Protein AF-A0A2E0HU23-F1 (afdb_monomer_lite)

Sequence (601 aa):
MKVDYKNRSQNIFIIFFLISYLIIQFFGLNYLNDQSKNEFCESVISVESLTTKNSNEIYFDFFNDKITYRTLDIFPEIENIKCLSFESNSNSERVILTSNNFYNLILILTFLGSIFLFSLLKYRNIFIFTTFIYLCYLNITKLFFKEFFLNYYFLLAVFTVFLYYLIINKDSDNDLMDYIRIFYFSFYSIILFFDYELFQKLIIYLIAFYLIFLSSKKLNSKELILLKLLPMIYYGLRILSGIFLNLNVTWQRLSANTYQSNERYADGFYGLNVLNCNATGCDERNNYGPIWEYLSLEMNVEIVSIILATIVIILMLLIYIKLFNILQVDKFILQFLFISPPIVFGLERGQFDFHFVLISLYALLIFKKNKLIAYLLICFAIQVKLYPIFLFAGIVFYFYKMKETKNLIESLVLLLINSSVLLFYYFRVNFSERIQDQSGISQTYGIQSHAQNYNDFLNVDLLIGYLGQLIIILLLIGYFLKVRQNESLKEHNFVYLSFSSMFILSSLIGNIDFRLIIFCIPLVFLLENGINFVSISGLYLIASSPSMYFNGFQNVNQNILFTIIETIPVFISHLSFLIMFSYFIYEFIFYFFKNDMLANK

Foldseek 3Di:
DPDPVVLVVLQVVLVVVLVVVLVVLVVLLVQLVVPQDDPVLVVVVVVCVVDDPDDDFPPPVPDDPQETEDADDCPPPVVCLSQAQHWDCDPRGIYGYFHPVVLLVVLLCLLLVLLLSLLSRLDRDLVVSLVSLVSSQQSSCCRRHVDDDPALSVVLSVVSSVLSVLLDDNDDDDDPLSSVVSSLLSNLLSLLQSAVLVNLLCVLVSVVCCVPRPVVDDDDPSSLVCLLCSLVVLVVLCLVLLVDLSNLVSLRRNANVLDNDSDFLVLQLLQVVQQQCLAVVDDRAAPWFPCSNNHHDNDDSSVVLSVLLNVLSVVLSVVLNVCSVPFPFDSNLSSCLSSFNLNSNVSSNSNCLSVLLVLQLVLQVCCVVDVVSSLVSLLVSCRTHPLSLLLLVLQLLVCVLVVVVVSNVVSVVSSVVSVVSRVVVCVVVVCPVRPPQCAPQQFKAALQNQLSLCCVQVVDDSVVSNVVLVVLLVVLLVVCVPPPPPQFQPDDDSSLSSLLSSVLVVRNGIDGSNSCVSVSRNLSSVSSSHDDPLNSLSSLLRSLGRQRSVQQRVCCPPDPVSVVSRVVSVVSNRVSSSNNSSVSVSSSVCSVCVVVVVVVD

Structure (mmCIF, N/CA/C/O backbone):
data_AF-A0A2E0HU23-F1
#
_entry.id   AF-A0A2E0HU23-F1
#
loop_
_atom_site.group_PDB
_atom_site.id
_atom_site.type_symbol
_atom_site.label_atom_id
_atom_site.label_alt_id
_atom_site.label_comp_id
_atom_site.label_asym_id
_atom_site.label_entity_id
_atom_site.label_seq_id
_atom_site.pdbx_PDB_ins_code
_atom_site.Cartn_x
_atom_site.Cartn_y
_atom_site.Cartn_z
_atom_site.occupancy
_atom_site.B_iso_or_equiv
_atom_site.auth_seq_id
_atom_site.auth_comp_id
_atom_site.auth_asym_id
_atom_site.auth_atom_id
_atom_site.pdbx_PDB_model_num
ATOM 1 N N . MET A 1 1 ? -10.317 53.158 -17.087 1.00 38.50 1 MET A N 1
ATOM 2 C CA . MET A 1 1 ? -9.752 51.813 -17.336 1.00 38.50 1 MET A CA 1
ATOM 3 C C . MET A 1 1 ? -8.249 51.846 -17.074 1.00 38.50 1 MET A C 1
ATOM 5 O O . MET A 1 1 ? -7.507 52.303 -17.931 1.00 38.50 1 MET A O 1
ATOM 9 N N . LYS A 1 2 ? -7.784 51.437 -15.885 1.00 31.08 2 LYS A N 1
ATOM 10 C CA . LYS A 1 2 ? -6.350 51.185 -15.661 1.00 31.08 2 LYS A CA 1
ATOM 11 C C . LYS A 1 2 ? -6.043 49.810 -16.248 1.00 31.08 2 LYS A C 1
ATOM 13 O O . LYS A 1 2 ? -6.507 48.806 -15.722 1.00 31.08 2 LYS A O 1
ATOM 18 N N . VAL A 1 3 ? -5.340 49.782 -17.377 1.00 37.41 3 VAL A N 1
ATOM 19 C CA . VAL A 1 3 ? -4.796 48.544 -17.941 1.00 37.41 3 VAL A CA 1
ATOM 20 C C . VAL A 1 3 ? -3.701 48.067 -16.994 1.00 37.41 3 VAL A C 1
ATOM 22 O O . VAL A 1 3 ? -2.784 48.815 -16.665 1.00 37.41 3 VAL A O 1
ATOM 25 N N . ASP A 1 4 ? -3.833 46.843 -16.510 1.00 44.91 4 ASP A N 1
ATOM 26 C CA . ASP A 1 4 ? -2.977 46.280 -15.474 1.00 44.91 4 ASP A CA 1
ATOM 27 C C . ASP A 1 4 ? -1.637 45.802 -16.077 1.00 44.91 4 ASP A C 1
ATOM 29 O O . ASP A 1 4 ? -1.454 44.637 -16.436 1.00 44.91 4 ASP A O 1
ATOM 33 N N . TYR A 1 5 ? -0.709 46.744 -16.287 1.00 45.84 5 TYR A N 1
ATOM 34 C CA . TYR A 1 5 ? 0.582 46.529 -16.967 1.00 45.84 5 TYR A CA 1
ATOM 35 C C . TYR A 1 5 ? 1.477 45.478 -16.286 1.00 45.84 5 TYR A C 1
ATOM 37 O O . TYR A 1 5 ? 2.249 44.796 -16.966 1.00 45.84 5 TYR A O 1
ATOM 45 N N . LYS A 1 6 ? 1.342 45.295 -14.966 1.00 52.47 6 LYS A N 1
ATOM 46 C CA . LYS A 1 6 ? 2.124 44.331 -14.175 1.00 52.47 6 LYS A CA 1
ATOM 47 C C . LYS A 1 6 ? 1.871 42.887 -14.629 1.00 52.47 6 LYS A C 1
ATOM 49 O O . LYS A 1 6 ? 2.810 42.125 -14.844 1.00 52.47 6 LYS A O 1
ATOM 54 N N . ASN A 1 7 ? 0.609 42.570 -14.909 1.00 53.41 7 ASN A N 1
ATOM 55 C CA . ASN A 1 7 ? 0.173 41.249 -15.357 1.00 53.41 7 ASN A CA 1
ATOM 56 C C . ASN A 1 7 ? 0.594 40.937 -16.806 1.00 53.41 7 ASN A C 1
ATOM 58 O O . ASN A 1 7 ? 0.780 39.777 -17.174 1.00 53.41 7 ASN A O 1
ATOM 62 N N . ARG A 1 8 ? 0.780 41.957 -17.654 1.00 57.75 8 ARG A N 1
ATOM 63 C CA . ARG A 1 8 ? 1.234 41.768 -19.044 1.00 57.75 8 ARG A CA 1
ATOM 64 C C . ARG A 1 8 ? 2.737 41.484 -19.119 1.00 57.75 8 ARG A C 1
ATOM 66 O O . ARG A 1 8 ? 3.142 40.620 -19.888 1.00 57.75 8 ARG A O 1
ATOM 73 N N . SER A 1 9 ? 3.538 42.156 -18.290 1.00 57.28 9 SER A N 1
ATOM 74 C CA . SER A 1 9 ? 4.988 41.933 -18.197 1.00 57.28 9 SER A CA 1
ATOM 75 C C . SER A 1 9 ? 5.331 40.531 -17.672 1.00 57.28 9 SER A C 1
ATOM 77 O O . SER A 1 9 ? 6.183 39.864 -18.254 1.00 57.28 9 SER A O 1
ATOM 79 N N . GLN A 1 10 ? 4.607 40.035 -16.659 1.00 65.56 10 GLN A N 1
ATOM 80 C CA . GLN A 1 10 ? 4.796 38.677 -16.127 1.00 65.56 10 GLN A CA 1
ATOM 81 C C . GLN A 1 10 ? 4.529 37.583 -17.173 1.00 65.56 10 GLN A C 1
ATOM 83 O O . GLN A 1 10 ? 5.358 36.693 -17.349 1.00 65.56 10 GLN A O 1
ATOM 88 N N . ASN A 1 11 ? 3.424 37.674 -17.925 1.00 71.62 11 ASN A N 1
ATOM 89 C CA . ASN A 1 11 ? 3.126 36.711 -18.994 1.00 71.62 11 ASN A CA 1
ATOM 90 C C . ASN A 1 11 ? 4.205 36.709 -20.088 1.00 71.62 11 ASN A C 1
ATOM 92 O O . ASN A 1 11 ? 4.590 35.644 -20.560 1.00 71.62 11 ASN A O 1
ATOM 96 N N . ILE A 1 12 ? 4.712 37.887 -20.476 1.00 66.75 12 ILE A N 1
ATOM 97 C CA . ILE A 1 12 ? 5.790 38.001 -21.472 1.00 66.75 12 ILE A CA 1
ATOM 98 C C . ILE A 1 12 ? 7.064 37.318 -20.964 1.00 66.75 12 ILE A C 1
ATOM 100 O O . ILE A 1 12 ? 7.704 36.596 -21.721 1.00 66.75 12 ILE A O 1
ATOM 104 N N . PHE A 1 13 ? 7.407 37.495 -19.686 1.00 69.19 13 PHE A N 1
ATOM 105 C CA . PHE A 1 13 ? 8.602 36.895 -19.094 1.00 69.19 13 PHE A CA 1
ATOM 106 C C . PHE A 1 13 ? 8.511 35.364 -19.010 1.00 69.19 13 PHE A C 1
ATOM 108 O O . PHE A 1 13 ? 9.469 34.671 -19.337 1.00 69.19 13 PHE A O 1
ATOM 115 N N . ILE A 1 14 ? 7.344 34.825 -18.639 1.00 73.50 14 ILE A N 1
ATOM 116 C CA . ILE A 1 14 ? 7.108 33.372 -18.595 1.00 73.50 14 ILE A CA 1
ATOM 117 C C . ILE A 1 14 ? 7.157 32.774 -20.004 1.00 73.50 14 ILE A C 1
ATOM 119 O O . ILE A 1 14 ? 7.804 31.752 -20.213 1.00 73.50 14 ILE A O 1
ATOM 123 N N . ILE A 1 15 ? 6.518 33.417 -20.987 1.00 72.88 15 ILE A N 1
ATOM 124 C CA . ILE A 1 15 ? 6.570 32.977 -22.389 1.00 72.88 15 ILE A CA 1
ATOM 125 C C . ILE A 1 15 ? 8.012 33.011 -22.904 1.00 72.88 15 ILE A C 1
ATOM 127 O O . ILE A 1 15 ? 8.453 32.054 -23.534 1.00 72.88 15 ILE A O 1
ATOM 131 N N . PHE A 1 16 ? 8.764 34.069 -22.596 1.00 70.25 16 PHE A N 1
ATOM 132 C CA . PHE A 1 16 ? 10.180 34.156 -22.937 1.00 70.25 16 PHE A CA 1
ATOM 133 C C . PHE A 1 16 ? 10.988 33.016 -22.306 1.00 70.25 16 PHE A C 1
ATOM 135 O O . PHE A 1 16 ? 11.795 32.410 -22.999 1.00 70.25 16 PHE A O 1
ATOM 142 N N . PHE A 1 17 ? 10.730 32.675 -21.039 1.00 75.12 17 PHE A N 1
ATOM 143 C CA . PHE A 1 17 ? 11.391 31.563 -20.353 1.00 75.12 17 PHE A CA 1
ATOM 144 C C . PHE A 1 17 ? 11.052 30.195 -20.966 1.00 75.12 17 PHE A C 1
ATOM 146 O O . PHE A 1 17 ? 11.924 29.349 -21.129 1.00 75.12 17 PHE A O 1
ATOM 153 N N . LEU A 1 18 ? 9.795 29.971 -21.355 1.00 78.31 18 LEU A N 1
ATOM 154 C CA . LEU A 1 18 ? 9.381 28.739 -22.037 1.00 78.31 18 LEU A CA 1
ATOM 155 C C . LEU A 1 18 ? 10.032 28.615 -23.422 1.00 78.31 18 LEU A C 1
ATOM 157 O O . LEU A 1 18 ? 10.480 27.534 -23.805 1.00 78.31 18 LEU A O 1
ATOM 161 N N . ILE A 1 19 ? 10.116 29.723 -24.163 1.00 72.38 19 ILE A N 1
ATOM 162 C CA . ILE A 1 19 ? 10.782 29.771 -25.469 1.00 72.38 19 ILE A CA 1
ATOM 163 C C . ILE A 1 19 ? 12.289 29.559 -25.306 1.00 72.38 19 ILE A C 1
ATOM 165 O O . ILE A 1 19 ? 12.859 28.748 -26.029 1.00 72.38 19 ILE A O 1
ATOM 169 N N . SER A 1 20 ? 12.940 30.234 -24.355 1.00 68.88 20 SER A N 1
ATOM 170 C CA . SER A 1 20 ? 14.373 30.062 -24.108 1.00 68.88 20 SER A CA 1
ATOM 171 C C . SER A 1 20 ? 14.699 28.639 -23.660 1.00 68.88 20 SER A C 1
ATOM 173 O O . SER A 1 20 ? 15.691 28.080 -24.115 1.00 68.88 20 SER A O 1
ATOM 175 N N . TYR A 1 21 ? 13.834 28.012 -22.860 1.00 77.75 21 TYR A N 1
ATOM 176 C CA . TYR A 1 21 ? 13.961 26.609 -22.482 1.00 77.75 21 TYR A CA 1
ATOM 177 C C . TYR A 1 21 ? 13.915 25.671 -23.698 1.00 77.75 21 TYR A C 1
ATOM 179 O O . TYR A 1 21 ? 14.802 24.834 -23.858 1.00 77.75 21 TYR A O 1
ATOM 187 N N . LEU A 1 22 ? 12.941 25.847 -24.600 1.00 74.44 22 LEU A N 1
ATOM 188 C CA . LEU A 1 22 ? 12.871 25.074 -25.848 1.00 74.44 22 LEU A CA 1
ATOM 189 C C . LEU A 1 22 ? 14.087 25.315 -26.749 1.00 74.44 22 LEU A C 1
ATOM 191 O O . LEU A 1 22 ? 14.605 24.376 -27.349 1.00 74.44 22 LEU A O 1
ATOM 195 N N . ILE A 1 23 ? 14.561 26.560 -26.824 1.00 68.75 23 ILE A N 1
ATOM 196 C CA . ILE A 1 23 ? 15.764 26.930 -27.575 1.00 68.75 23 ILE A CA 1
ATOM 197 C C . ILE A 1 23 ? 16.989 26.213 -26.997 1.00 68.75 23 ILE A C 1
ATOM 199 O O . ILE A 1 23 ? 17.740 25.609 -27.754 1.00 68.75 23 ILE A O 1
ATOM 203 N N . ILE A 1 24 ? 17.174 26.213 -25.674 1.00 72.62 24 ILE A N 1
ATOM 204 C CA . ILE A 1 24 ? 18.282 25.509 -25.009 1.00 72.62 24 ILE A CA 1
ATOM 205 C C . ILE A 1 24 ? 18.214 24.005 -25.288 1.00 72.62 24 ILE A C 1
ATOM 207 O O . ILE A 1 24 ? 19.235 23.411 -25.627 1.00 72.62 24 ILE A O 1
ATOM 211 N N . GLN A 1 25 ? 17.028 23.392 -25.215 1.00 73.69 25 GLN A N 1
ATOM 212 C CA . GLN A 1 25 ? 16.858 21.978 -25.570 1.00 73.69 25 GLN A CA 1
ATOM 213 C C . GLN A 1 25 ? 17.245 21.704 -27.032 1.00 73.69 25 GLN A C 1
ATOM 215 O O . GLN A 1 25 ? 17.948 20.735 -27.314 1.00 73.69 25 GLN A O 1
ATOM 220 N N . PHE A 1 26 ? 16.828 22.569 -27.958 1.00 69.81 26 PHE A N 1
ATOM 221 C CA . PHE A 1 26 ? 17.115 22.429 -29.385 1.00 69.81 26 PHE A CA 1
ATOM 222 C C . PHE A 1 26 ? 18.597 22.650 -29.728 1.00 69.81 26 PHE A C 1
ATOM 224 O O . PHE A 1 26 ? 19.171 21.914 -30.527 1.00 69.81 26 PHE A O 1
ATOM 231 N N . PHE A 1 27 ? 19.252 23.631 -29.105 1.00 66.69 27 PHE A N 1
ATOM 232 C CA . PHE A 1 27 ? 20.691 23.842 -29.278 1.00 66.69 27 PHE A CA 1
ATOM 233 C C . PHE A 1 27 ? 21.520 22.745 -28.605 1.00 66.69 27 PHE A C 1
ATOM 235 O O . PHE A 1 27 ? 22.526 22.333 -29.175 1.00 66.69 27 PHE A O 1
ATOM 242 N N . GLY A 1 28 ? 21.083 22.222 -27.454 1.00 67.62 28 GLY A N 1
ATOM 243 C CA . GLY A 1 28 ? 21.694 21.048 -26.824 1.00 67.62 28 GLY A CA 1
ATOM 244 C C . GLY A 1 28 ? 21.636 19.811 -27.724 1.00 67.62 28 GLY A C 1
ATOM 245 O O . GLY A 1 28 ? 22.639 19.121 -27.877 1.00 67.62 28 GLY A O 1
ATOM 246 N N . LEU A 1 29 ? 20.501 19.588 -28.395 1.00 64.44 29 LEU A N 1
ATOM 247 C CA . LEU A 1 29 ? 20.337 18.542 -29.411 1.00 64.44 29 LEU A CA 1
ATOM 248 C C . LEU A 1 29 ? 21.342 18.677 -30.563 1.00 64.44 29 LEU A C 1
ATOM 250 O O . LEU A 1 29 ? 21.971 17.694 -30.944 1.00 64.44 29 LEU A O 1
ATOM 254 N N . ASN A 1 30 ? 21.500 19.882 -31.117 1.00 66.19 30 ASN A N 1
ATOM 255 C CA . ASN A 1 30 ? 22.437 20.110 -32.221 1.00 66.19 30 ASN A CA 1
ATOM 256 C C . ASN A 1 30 ? 23.896 19.962 -31.769 1.00 66.19 30 ASN A C 1
ATOM 258 O O . ASN A 1 30 ? 24.687 19.340 -32.467 1.00 66.19 30 ASN A O 1
ATOM 262 N N . TYR A 1 31 ? 24.230 20.458 -30.575 1.00 68.19 31 TYR A N 1
ATOM 263 C CA . TYR A 1 31 ? 25.571 20.335 -30.007 1.00 68.19 31 TYR A CA 1
ATOM 264 C C . TYR A 1 31 ? 25.988 18.873 -29.779 1.00 68.19 31 TYR A C 1
ATOM 266 O O . TYR A 1 31 ? 27.131 18.516 -30.056 1.00 68.19 31 TYR A O 1
ATOM 274 N N . LEU A 1 32 ? 25.073 18.022 -29.300 1.00 64.75 32 LEU A N 1
ATOM 275 C CA . LEU A 1 32 ? 25.353 16.596 -29.100 1.00 64.75 32 LEU A CA 1
ATOM 276 C C . LEU A 1 32 ? 25.370 15.807 -30.418 1.00 64.75 32 LEU A C 1
ATOM 278 O O . LEU A 1 32 ? 26.186 14.901 -30.571 1.00 64.75 32 LEU A O 1
ATOM 282 N N . ASN A 1 33 ? 24.535 16.170 -31.398 1.00 62.31 33 ASN A N 1
ATOM 283 C CA . ASN A 1 33 ? 24.543 15.523 -32.717 1.00 62.31 33 ASN A CA 1
ATOM 284 C C . ASN A 1 33 ? 25.848 15.744 -33.499 1.00 62.31 33 ASN A C 1
ATOM 286 O O . ASN A 1 33 ? 26.240 14.863 -34.263 1.00 62.31 33 ASN A O 1
ATOM 290 N N . ASP A 1 34 ? 26.531 16.873 -33.298 1.00 61.00 34 ASP A N 1
ATOM 291 C CA . ASP A 1 34 ? 27.794 17.174 -33.984 1.00 61.00 34 ASP A CA 1
ATOM 292 C C . ASP A 1 34 ? 29.002 16.383 -33.427 1.00 61.00 34 ASP A C 1
ATOM 294 O O . ASP A 1 34 ? 30.073 16.371 -34.038 1.00 61.00 34 ASP A O 1
ATOM 298 N N . GLN A 1 35 ? 28.850 15.643 -32.317 1.00 61.75 35 GLN A N 1
ATOM 299 C CA . GLN A 1 35 ? 29.926 14.859 -31.685 1.00 61.75 35 GLN A CA 1
ATOM 300 C C . GLN A 1 35 ? 30.123 13.464 -32.307 1.00 61.75 35 GLN A C 1
ATOM 302 O O . GLN A 1 35 ? 30.221 12.456 -31.613 1.00 61.75 35 GLN A O 1
ATOM 307 N N . SER A 1 36 ? 30.207 13.391 -33.637 1.00 53.91 36 SER A N 1
ATOM 308 C CA . SER A 1 36 ? 30.344 12.124 -34.382 1.00 53.91 36 SER A CA 1
ATOM 309 C C . SER A 1 36 ? 31.657 11.356 -34.142 1.00 53.91 36 SER A C 1
ATOM 311 O O . SER A 1 36 ? 31.755 10.199 -34.541 1.00 53.91 36 SER A O 1
ATOM 313 N N . LYS A 1 37 ? 32.656 11.967 -33.487 1.00 60.59 37 LYS A N 1
ATOM 314 C CA . LYS A 1 37 ? 33.905 11.320 -33.054 1.00 60.59 37 LYS A CA 1
ATOM 315 C C . LYS A 1 37 ? 34.333 11.874 -31.704 1.00 60.59 37 LYS A C 1
ATOM 317 O O . LYS A 1 37 ? 34.805 13.007 -31.623 1.00 60.59 37 LYS A O 1
ATOM 322 N N . ASN A 1 38 ? 34.165 11.081 -30.655 1.00 69.31 38 ASN A N 1
ATOM 323 C CA . ASN A 1 38 ? 34.652 11.419 -29.328 1.00 69.31 38 ASN A CA 1
ATOM 324 C C . ASN A 1 38 ? 35.392 10.204 -28.760 1.00 69.31 38 ASN A C 1
ATOM 326 O O . ASN A 1 38 ? 34.762 9.232 -28.349 1.00 69.31 38 ASN A O 1
ATOM 330 N N . GLU A 1 39 ? 36.727 10.270 -28.756 1.00 69.56 39 GLU A N 1
ATOM 331 C CA . GLU A 1 39 ? 37.612 9.195 -28.273 1.00 69.56 39 GLU A CA 1
ATOM 332 C C . GLU A 1 39 ? 37.292 8.793 -26.824 1.00 69.56 39 GLU A C 1
ATOM 334 O O . GLU A 1 39 ? 37.440 7.630 -26.456 1.00 69.56 39 GLU A O 1
ATOM 339 N N . PHE A 1 40 ? 36.782 9.729 -26.013 1.00 75.12 40 PHE A N 1
ATOM 340 C CA . PHE A 1 40 ? 36.314 9.448 -24.656 1.00 75.12 40 PHE A CA 1
ATOM 341 C C . PHE A 1 40 ? 35.047 8.578 -24.647 1.00 75.12 40 PHE A C 1
ATOM 343 O O . PHE A 1 40 ? 34.959 7.622 -23.890 1.00 75.12 40 PHE A O 1
ATOM 350 N N . CYS A 1 41 ? 34.074 8.840 -25.520 1.00 74.62 41 CYS A N 1
ATOM 351 C CA . CYS A 1 41 ? 32.847 8.037 -25.569 1.00 74.62 41 CYS A CA 1
ATOM 352 C C . CYS A 1 41 ? 33.081 6.656 -26.198 1.00 74.62 41 CYS A C 1
ATOM 354 O O . CYS A 1 41 ? 32.451 5.677 -25.802 1.00 74.62 41 CYS A O 1
ATOM 356 N N . GLU A 1 42 ? 34.012 6.555 -27.150 1.00 72.94 42 GLU A N 1
ATOM 357 C CA . GLU A 1 42 ? 34.447 5.266 -27.696 1.00 72.94 42 GLU A CA 1
ATOM 358 C C . GLU A 1 42 ? 35.203 4.427 -26.655 1.00 72.94 42 GLU A C 1
ATOM 360 O O . GLU A 1 42 ? 34.992 3.213 -26.581 1.00 72.94 42 GLU A O 1
ATOM 365 N N . SER A 1 43 ? 36.028 5.054 -25.806 1.00 71.06 43 SER A N 1
ATOM 366 C CA . SER A 1 43 ? 36.743 4.339 -24.745 1.00 71.06 43 SER A CA 1
ATOM 367 C C . SER A 1 43 ? 35.781 3.752 -23.705 1.00 71.06 43 SER A C 1
ATOM 369 O O . SER A 1 43 ? 35.933 2.580 -23.354 1.00 71.06 43 SER A O 1
ATOM 371 N N . VAL A 1 44 ? 34.725 4.484 -23.323 1.00 69.62 44 VAL A N 1
ATOM 372 C CA . VAL A 1 44 ? 33.650 3.996 -22.434 1.00 69.62 44 VAL A CA 1
ATOM 373 C C . VAL A 1 44 ? 32.986 2.726 -22.987 1.00 69.62 44 VAL A C 1
ATOM 375 O O . VAL A 1 44 ? 32.779 1.762 -22.254 1.00 69.62 44 VAL A O 1
ATOM 378 N N . ILE A 1 45 ? 32.742 2.652 -24.300 1.00 68.44 45 ILE A N 1
ATOM 379 C CA . ILE A 1 45 ? 32.158 1.458 -24.944 1.00 68.44 45 ILE A CA 1
ATOM 380 C C . ILE A 1 45 ? 33.117 0.255 -24.898 1.00 68.44 45 ILE A C 1
ATOM 382 O O . ILE A 1 45 ? 32.671 -0.888 -24.742 1.00 68.44 45 ILE A O 1
ATOM 386 N N . SER A 1 46 ? 34.424 0.500 -25.043 1.00 58.59 46 SER A N 1
ATOM 387 C CA . SER A 1 46 ? 35.453 -0.547 -25.095 1.00 58.59 46 SER A CA 1
ATOM 388 C C . SER A 1 46 ? 35.818 -1.136 -23.724 1.00 58.59 46 SER A C 1
ATOM 390 O O . SER A 1 46 ? 36.022 -2.347 -23.625 1.00 58.59 46 SER A O 1
ATOM 392 N N . VAL A 1 47 ? 35.844 -0.319 -22.665 1.00 53.28 47 VAL A N 1
ATOM 393 C CA . VAL A 1 47 ? 36.276 -0.721 -21.313 1.00 53.28 47 VAL A CA 1
ATOM 394 C C . VAL A 1 47 ? 35.248 -1.637 -20.635 1.00 53.28 47 VAL A C 1
ATOM 396 O O . VAL A 1 47 ? 35.629 -2.634 -20.027 1.00 53.28 47 VAL A O 1
ATOM 399 N N . GLU A 1 48 ? 33.947 -1.391 -20.815 1.00 50.12 48 GLU A N 1
ATOM 400 C CA . GLU A 1 48 ? 32.891 -2.231 -20.221 1.00 50.12 48 GLU A CA 1
ATOM 401 C C . GLU A 1 48 ? 32.671 -3.573 -20.938 1.00 50.12 48 GLU A C 1
ATOM 403 O O . GLU A 1 48 ? 32.057 -4.479 -20.380 1.00 50.12 48 GLU A O 1
ATOM 408 N N . SER A 1 49 ? 33.214 -3.771 -22.146 1.00 45.56 49 SER A N 1
ATOM 409 C CA . SER A 1 49 ? 33.083 -5.052 -22.867 1.00 45.56 49 SER A CA 1
ATOM 410 C C . SER A 1 49 ? 33.812 -6.230 -22.191 1.00 45.56 49 SER A C 1
ATOM 412 O O . SER A 1 49 ? 33.564 -7.388 -22.528 1.00 45.56 49 SER A O 1
ATOM 414 N N . LEU A 1 50 ? 34.687 -5.943 -21.218 1.00 39.09 50 LEU A N 1
ATOM 415 C CA . LEU A 1 50 ? 35.494 -6.922 -20.481 1.00 39.09 50 LEU A CA 1
ATOM 416 C C . LEU A 1 50 ? 34.963 -7.234 -19.075 1.00 39.09 50 LEU A C 1
ATOM 418 O O . LEU A 1 50 ? 35.408 -8.203 -18.458 1.00 39.09 50 LEU A O 1
ATOM 422 N N . THR A 1 51 ? 33.999 -6.468 -18.564 1.00 38.62 51 THR A N 1
ATOM 423 C CA . THR A 1 51 ? 33.494 -6.622 -17.197 1.00 38.62 51 THR A CA 1
ATOM 424 C C . THR A 1 51 ? 31.994 -6.370 -17.140 1.00 38.62 51 THR A C 1
ATOM 426 O O . THR A 1 51 ? 31.553 -5.256 -17.371 1.00 38.62 51 THR A O 1
ATOM 429 N N . THR A 1 52 ? 31.258 -7.396 -16.701 1.00 35.75 52 THR A N 1
ATOM 430 C CA . THR A 1 52 ? 29.842 -7.420 -16.278 1.00 35.75 52 THR A CA 1
ATOM 431 C C . THR A 1 52 ? 28.802 -7.870 -17.315 1.00 35.75 52 THR A C 1
ATOM 433 O O . THR A 1 52 ? 28.397 -7.165 -18.224 1.00 35.75 52 THR A O 1
ATOM 436 N N . LYS A 1 53 ? 28.292 -9.087 -17.080 1.00 33.31 53 LYS A N 1
ATOM 437 C CA . LYS A 1 53 ? 27.008 -9.617 -17.571 1.00 33.31 53 LYS A CA 1
ATOM 438 C C . LYS A 1 53 ? 25.814 -9.143 -16.715 1.00 33.31 53 LYS A C 1
ATOM 440 O O . LYS A 1 53 ? 24.744 -9.729 -16.792 1.00 33.31 53 LYS A O 1
ATOM 445 N N . ASN A 1 54 ? 26.008 -8.123 -15.878 1.00 35.97 54 ASN A N 1
ATOM 446 C CA . ASN A 1 54 ? 25.042 -7.663 -14.881 1.00 35.97 54 ASN A CA 1
ATOM 447 C C . ASN A 1 54 ? 24.983 -6.128 -14.880 1.00 35.97 54 ASN A C 1
ATOM 449 O O . ASN A 1 54 ? 25.631 -5.508 -14.043 1.00 35.97 54 ASN A O 1
ATOM 453 N N . SER A 1 55 ? 24.208 -5.517 -15.777 1.00 33.34 55 SER A N 1
ATOM 454 C CA . SER A 1 55 ? 23.744 -4.131 -15.601 1.00 33.34 55 SER A CA 1
ATOM 455 C C . SER A 1 55 ? 22.677 -3.754 -16.637 1.00 33.34 55 SER A C 1
ATOM 457 O O . SER A 1 55 ? 22.961 -3.557 -17.809 1.00 33.34 55 SER A O 1
ATOM 459 N N . ASN A 1 56 ? 21.431 -3.642 -16.169 1.00 38.75 56 ASN A N 1
ATOM 460 C CA . ASN A 1 56 ? 20.405 -2.701 -16.637 1.00 38.75 56 ASN A CA 1
ATOM 461 C C . ASN A 1 56 ? 20.304 -2.436 -18.154 1.00 38.75 56 ASN A C 1
ATOM 463 O O . ASN A 1 56 ? 20.294 -1.279 -18.580 1.00 38.75 56 ASN A O 1
ATOM 467 N N . GLU A 1 57 ? 20.146 -3.477 -18.974 1.00 39.19 57 GLU A N 1
ATOM 468 C CA . GLU A 1 57 ? 19.669 -3.284 -20.345 1.00 39.19 57 GLU A CA 1
ATOM 469 C C . GLU A 1 57 ? 18.265 -2.663 -20.298 1.00 39.19 57 GLU A C 1
ATOM 471 O O . GLU A 1 57 ? 17.318 -3.240 -19.756 1.00 39.19 57 GLU A O 1
ATOM 476 N N . ILE A 1 58 ? 18.121 -1.454 -20.848 1.00 42.97 58 ILE A N 1
ATOM 477 C CA . ILE A 1 58 ? 16.805 -0.848 -21.046 1.00 42.97 58 ILE A CA 1
ATOM 478 C C . ILE A 1 58 ? 16.168 -1.574 -22.231 1.00 42.97 58 ILE A C 1
ATOM 480 O O . ILE A 1 58 ? 16.371 -1.192 -23.383 1.00 42.97 58 ILE A O 1
ATOM 484 N N . TYR A 1 59 ? 15.392 -2.620 -21.951 1.00 42.84 59 TYR A N 1
ATOM 485 C CA . TYR A 1 59 ? 14.530 -3.230 -22.957 1.00 42.84 59 TYR A CA 1
ATOM 486 C C . TYR A 1 59 ? 13.426 -2.236 -23.330 1.00 42.84 59 TYR A C 1
ATOM 488 O O . TYR A 1 59 ? 12.413 -2.083 -22.644 1.00 42.84 59 TYR A O 1
ATOM 496 N N . PHE A 1 60 ? 13.625 -1.525 -24.437 1.00 48.88 60 PHE A N 1
ATOM 497 C CA . PHE A 1 60 ? 12.515 -0.942 -25.173 1.00 48.88 60 PHE A CA 1
ATOM 498 C C . PHE A 1 60 ? 11.910 -2.063 -26.017 1.00 48.88 60 PHE A C 1
ATOM 500 O O . PHE A 1 60 ? 12.312 -2.260 -27.157 1.00 48.88 60 PHE A O 1
ATOM 507 N N . ASP A 1 61 ? 10.932 -2.778 -25.456 1.00 41.47 61 ASP A N 1
ATOM 508 C CA . ASP A 1 61 ? 10.235 -3.939 -26.053 1.00 41.47 61 ASP A CA 1
ATOM 509 C C . ASP A 1 61 ? 9.584 -3.690 -27.434 1.00 41.47 61 ASP A C 1
ATOM 511 O O . ASP A 1 61 ? 8.890 -4.560 -27.955 1.00 41.47 61 ASP A O 1
ATOM 515 N N . PHE A 1 62 ? 9.745 -2.510 -28.042 1.00 42.38 62 PHE A N 1
ATOM 516 C CA . PHE A 1 62 ? 8.934 -2.111 -29.183 1.00 42.38 62 PHE A CA 1
ATOM 517 C C . PHE A 1 62 ? 9.606 -2.039 -30.550 1.00 42.38 62 PHE A C 1
ATOM 519 O O . PHE A 1 62 ? 8.863 -2.233 -31.505 1.00 42.38 62 PHE A O 1
ATOM 526 N N . PHE A 1 63 ? 10.918 -1.834 -30.729 1.00 42.72 63 PHE A N 1
ATOM 527 C CA . PHE A 1 63 ? 11.469 -1.792 -32.098 1.00 42.72 63 PHE A CA 1
ATOM 528 C C . PHE A 1 63 ? 12.952 -2.187 -32.223 1.00 42.72 63 PHE A C 1
ATOM 530 O O . PHE A 1 63 ? 13.819 -1.569 -31.620 1.00 42.72 63 PHE A O 1
ATOM 537 N N . ASN A 1 64 ? 13.189 -3.132 -33.147 1.00 46.12 64 ASN A N 1
ATOM 538 C CA . ASN A 1 64 ? 14.444 -3.559 -33.785 1.00 46.12 64 ASN A CA 1
ATOM 539 C C . ASN A 1 64 ? 15.526 -4.218 -32.910 1.00 46.12 64 ASN A C 1
ATOM 541 O O . ASN A 1 64 ? 16.290 -3.538 -32.233 1.00 46.12 64 ASN A O 1
ATOM 545 N N . ASP A 1 65 ? 15.727 -5.521 -33.146 1.00 50.91 65 ASP A N 1
ATOM 546 C CA . ASP A 1 65 ? 16.818 -6.399 -32.667 1.00 50.91 65 ASP A CA 1
ATOM 547 C C . ASP A 1 65 ? 18.251 -5.960 -33.078 1.00 50.91 65 ASP A C 1
ATOM 549 O O . ASP A 1 65 ? 19.158 -6.781 -33.174 1.00 50.91 65 ASP A O 1
ATOM 553 N N . LYS A 1 66 ? 18.480 -4.682 -33.413 1.00 60.38 66 LYS A N 1
ATOM 554 C CA . LYS A 1 66 ? 19.765 -4.157 -33.914 1.00 60.38 66 LYS A CA 1
ATOM 555 C C . LYS A 1 66 ? 20.283 -2.925 -33.172 1.00 60.38 66 LYS A C 1
ATOM 557 O O . LYS A 1 66 ? 21.346 -2.431 -33.554 1.00 60.38 66 LYS A O 1
ATOM 562 N N . ILE A 1 67 ? 19.543 -2.397 -32.190 1.00 66.62 67 ILE A N 1
ATOM 563 C CA . ILE A 1 67 ? 19.950 -1.217 -31.416 1.00 66.62 67 ILE A CA 1
ATOM 564 C C . ILE A 1 67 ? 20.075 -1.576 -29.936 1.00 66.62 67 ILE A C 1
ATOM 566 O O . ILE A 1 67 ? 19.087 -1.925 -29.298 1.00 66.62 67 ILE A O 1
ATOM 570 N N . THR A 1 68 ? 21.275 -1.426 -29.386 1.00 69.62 68 THR A N 1
ATOM 571 C CA . THR A 1 68 ? 21.582 -1.731 -27.986 1.00 69.62 68 THR A CA 1
ATOM 572 C C . THR A 1 68 ? 21.812 -0.426 -27.227 1.00 69.62 68 THR A C 1
ATOM 574 O O . THR A 1 68 ? 22.731 0.333 -27.543 1.00 69.62 68 THR A O 1
ATOM 577 N N . TYR A 1 69 ? 20.986 -0.136 -26.221 1.00 73.06 69 TYR A N 1
ATOM 578 C CA . TYR A 1 69 ? 21.165 1.040 -25.363 1.00 73.06 69 TYR A CA 1
ATOM 579 C C . TYR A 1 69 ? 22.040 0.694 -24.166 1.00 73.06 69 TYR A C 1
ATOM 581 O O . TYR A 1 69 ? 21.701 -0.200 -23.394 1.00 73.06 69 TYR A O 1
ATOM 589 N N . ARG A 1 70 ? 23.134 1.434 -23.975 1.00 73.31 70 ARG A N 1
ATOM 590 C CA . ARG A 1 70 ? 24.001 1.294 -22.799 1.00 73.31 70 ARG A CA 1
ATOM 591 C C . ARG A 1 70 ? 23.841 2.479 -21.862 1.00 73.31 70 ARG A C 1
ATOM 593 O O . ARG A 1 70 ? 23.823 3.631 -22.301 1.00 73.31 70 ARG A O 1
ATOM 600 N N . THR A 1 71 ? 23.707 2.185 -20.574 1.00 72.25 71 THR A N 1
ATOM 601 C CA . THR A 1 71 ? 23.464 3.182 -19.532 1.00 72.25 71 THR A CA 1
ATOM 602 C C . THR A 1 71 ? 24.759 3.797 -19.014 1.00 72.25 71 THR A C 1
ATOM 604 O O . THR A 1 71 ? 25.648 3.079 -18.585 1.00 72.25 71 THR A O 1
ATOM 607 N N . LEU A 1 72 ? 24.815 5.124 -18.989 1.00 74.88 72 LEU A N 1
ATOM 608 C CA . LEU A 1 72 ? 25.859 5.951 -18.408 1.00 74.88 72 LEU A CA 1
ATOM 609 C C . LEU A 1 72 ? 25.403 6.508 -17.060 1.00 74.88 72 LEU A C 1
ATOM 611 O O . LEU A 1 72 ? 24.298 7.064 -16.944 1.00 74.88 72 LEU A O 1
ATOM 615 N N . ASP A 1 73 ? 26.303 6.478 -16.087 1.00 68.00 73 ASP A N 1
ATOM 616 C CA . ASP A 1 73 ? 26.167 7.252 -14.861 1.00 68.00 73 ASP A CA 1
ATOM 617 C C . ASP A 1 73 ? 26.750 8.652 -15.070 1.00 68.00 73 ASP A C 1
ATOM 619 O O . ASP A 1 73 ? 27.942 8.846 -15.285 1.00 68.00 73 ASP A O 1
ATOM 623 N N . ILE A 1 74 ? 25.883 9.664 -15.042 1.00 67.38 74 ILE A N 1
ATOM 624 C CA . ILE A 1 74 ? 26.275 11.070 -15.250 1.00 67.38 74 ILE A CA 1
ATOM 625 C C . ILE A 1 74 ? 26.906 11.683 -14.001 1.00 67.38 74 ILE A C 1
ATOM 627 O O . ILE A 1 74 ? 27.630 12.674 -14.072 1.00 67.38 74 ILE A O 1
ATOM 631 N N . PHE A 1 75 ? 26.620 11.102 -12.842 1.00 57.00 75 PHE A N 1
ATOM 632 C CA . PHE A 1 75 ? 27.189 11.523 -11.577 1.00 57.00 75 PHE A CA 1
ATOM 633 C C . PHE A 1 75 ? 27.981 10.359 -10.985 1.00 57.00 75 PHE A C 1
ATOM 635 O O . PHE A 1 75 ? 27.434 9.262 -10.910 1.00 57.00 75 PHE A O 1
ATOM 642 N N . PRO A 1 76 ? 29.230 10.585 -10.538 1.00 51.94 76 PRO A N 1
ATOM 643 C CA . PRO A 1 76 ? 29.933 11.874 -10.439 1.00 51.94 76 PRO A CA 1
ATOM 644 C C . PRO A 1 76 ? 30.600 12.364 -11.744 1.00 51.94 76 PRO A C 1
ATOM 646 O O . PRO A 1 76 ? 31.112 13.483 -11.786 1.00 51.94 76 PRO A O 1
ATOM 649 N N . GLU A 1 77 ? 30.600 11.564 -12.806 1.00 67.81 77 GLU A N 1
ATOM 650 C CA . GLU A 1 77 ? 31.351 11.824 -14.040 1.00 67.81 77 GLU A CA 1
ATOM 651 C C . GLU A 1 77 ? 30.584 12.717 -15.030 1.00 67.81 77 GLU A C 1
ATOM 653 O O . GLU A 1 77 ? 30.053 12.265 -16.041 1.00 67.81 77 GLU A O 1
ATOM 658 N N . ILE A 1 78 ? 30.562 14.029 -14.768 1.00 69.69 78 ILE A N 1
ATOM 659 C CA . ILE A 1 78 ? 29.876 15.040 -15.606 1.00 69.69 78 ILE A CA 1
ATOM 660 C C . ILE A 1 78 ? 30.321 14.980 -17.082 1.00 69.69 78 ILE A C 1
ATOM 662 O O . ILE A 1 78 ? 29.570 15.366 -17.981 1.00 69.69 78 ILE A O 1
ATOM 666 N N . GLU A 1 79 ? 31.525 14.474 -17.362 1.00 72.12 79 GLU A N 1
ATOM 667 C CA . GLU A 1 79 ? 32.021 14.269 -18.727 1.00 72.12 79 GLU A CA 1
ATOM 668 C C . GLU A 1 79 ? 31.151 13.296 -19.540 1.00 72.12 79 GLU A C 1
ATOM 670 O O . GLU A 1 79 ? 30.996 13.504 -20.746 1.00 72.12 79 GLU A O 1
ATOM 675 N N . ASN A 1 80 ? 30.464 12.353 -18.884 1.00 75.19 80 ASN A N 1
ATOM 676 C CA . ASN A 1 80 ? 29.533 11.409 -19.510 1.00 75.19 80 ASN A CA 1
ATOM 677 C C . ASN A 1 80 ? 28.316 12.105 -20.144 1.00 75.19 80 ASN A C 1
ATOM 679 O O . ASN A 1 80 ? 27.696 11.548 -21.050 1.00 75.19 80 ASN A O 1
ATOM 683 N N . ILE A 1 81 ? 28.009 13.357 -19.770 1.00 75.44 81 ILE A N 1
ATOM 684 C CA . ILE A 1 81 ? 26.980 14.168 -20.450 1.00 75.44 81 ILE A CA 1
ATOM 685 C C . ILE A 1 81 ? 27.318 14.350 -21.934 1.00 75.44 81 ILE A C 1
ATOM 687 O O . ILE A 1 81 ? 26.414 14.352 -22.768 1.00 75.44 81 ILE A O 1
ATOM 691 N N . LYS A 1 82 ? 28.607 14.466 -22.287 1.00 75.81 82 LYS A N 1
ATOM 692 C CA . LYS A 1 82 ? 29.050 14.619 -23.685 1.00 75.81 82 LYS A CA 1
ATOM 693 C C . LYS A 1 82 ? 28.794 13.362 -24.518 1.00 75.81 82 LYS A C 1
ATOM 695 O O . LYS A 1 82 ? 28.717 13.455 -25.737 1.00 75.81 82 LYS A O 1
ATOM 700 N N . CYS A 1 83 ? 28.651 12.214 -23.860 1.00 75.75 83 CYS A N 1
ATOM 701 C CA . CYS A 1 83 ? 28.402 10.925 -24.491 1.00 75.75 83 CYS A CA 1
ATOM 702 C C . CYS A 1 83 ? 26.917 10.576 -24.593 1.00 75.75 83 CYS A C 1
ATOM 704 O O . CYS A 1 83 ? 26.576 9.542 -25.163 1.00 75.75 83 CYS A O 1
ATOM 706 N N . LEU A 1 84 ? 26.017 11.422 -24.081 1.00 78.00 84 LEU A N 1
ATOM 707 C CA . LEU A 1 84 ? 24.585 11.220 -24.264 1.00 78.00 84 LEU A CA 1
ATOM 708 C C . LEU A 1 84 ? 24.234 11.198 -25.747 1.00 78.00 84 LEU A C 1
ATOM 710 O O . LEU A 1 84 ? 24.614 12.097 -26.496 1.00 78.00 84 LEU A O 1
ATOM 714 N N . SER A 1 85 ? 23.474 10.182 -26.151 1.00 77.50 85 SER A N 1
ATOM 715 C CA . SER A 1 85 ? 23.079 9.912 -27.534 1.00 77.50 85 SER A CA 1
ATOM 716 C C . SER A 1 85 ? 24.244 9.588 -28.479 1.00 77.50 85 SER A C 1
ATOM 718 O O . SER A 1 85 ? 24.035 9.461 -29.688 1.00 77.50 85 SER A O 1
ATOM 720 N N . PHE A 1 86 ? 25.468 9.414 -27.967 1.00 80.31 86 PHE A N 1
ATOM 721 C CA . PHE A 1 86 ? 26.597 8.979 -28.783 1.00 80.31 86 PHE A CA 1
ATOM 722 C C . PHE A 1 86 ? 26.294 7.607 -29.387 1.00 80.31 86 PHE A C 1
ATOM 724 O O . PHE A 1 86 ? 25.767 6.722 -28.715 1.00 80.31 86 PHE A O 1
ATOM 731 N N . GLU A 1 87 ? 26.587 7.458 -30.676 1.00 78.25 87 GLU A N 1
ATOM 732 C CA . GLU A 1 87 ? 26.265 6.260 -31.445 1.00 78.25 87 GLU A CA 1
ATOM 733 C C . GLU A 1 87 ? 27.552 5.656 -31.985 1.00 78.25 87 GLU A C 1
ATOM 735 O O . GLU A 1 87 ? 28.336 6.354 -32.626 1.00 78.25 87 GLU A O 1
ATOM 740 N N . SER A 1 88 ? 27.740 4.363 -31.747 1.00 75.81 88 SER A N 1
ATOM 741 C CA . SER A 1 88 ? 28.862 3.597 -32.275 1.00 75.81 88 SER A CA 1
ATOM 742 C C . SER A 1 88 ? 28.366 2.319 -32.933 1.00 75.81 88 SER A C 1
ATOM 744 O O . SER A 1 88 ? 27.428 1.680 -32.457 1.00 75.81 88 SER A O 1
ATOM 746 N N . ASN A 1 89 ? 29.025 1.925 -34.017 1.00 70.81 89 ASN A N 1
ATOM 747 C CA . ASN A 1 89 ? 28.773 0.662 -34.698 1.00 70.81 89 ASN A CA 1
ATOM 748 C C . ASN A 1 89 ? 29.841 -0.345 -34.263 1.00 70.81 89 ASN A C 1
ATOM 750 O O . ASN A 1 89 ? 30.836 -0.539 -34.964 1.00 70.81 89 ASN A O 1
ATOM 754 N N . SER A 1 90 ? 29.660 -0.974 -33.099 1.00 62.16 90 SER A N 1
ATOM 755 C CA . SER A 1 90 ? 30.541 -2.059 -32.649 1.00 62.16 90 SER A CA 1
ATOM 756 C C . SER A 1 90 ? 29.967 -3.404 -33.097 1.00 62.16 90 SER A C 1
ATOM 758 O O . SER A 1 90 ? 28.805 -3.686 -32.823 1.00 62.16 90 SER A O 1
ATOM 760 N N . ASN A 1 91 ? 30.757 -4.253 -33.763 1.00 58.88 91 ASN A N 1
ATOM 761 C CA . ASN A 1 91 ? 30.377 -5.635 -34.105 1.00 58.88 91 ASN A CA 1
ATOM 762 C C . ASN A 1 91 ? 29.019 -5.791 -34.828 1.00 58.88 91 ASN A C 1
ATOM 764 O O . ASN A 1 91 ? 28.271 -6.718 -34.539 1.00 58.88 91 ASN A O 1
ATOM 768 N N . SER A 1 92 ? 28.702 -4.920 -35.795 1.00 57.53 92 SER A N 1
ATOM 769 C CA . SER A 1 92 ? 27.451 -4.931 -36.589 1.00 57.53 92 SER A CA 1
ATOM 770 C C . SER A 1 92 ? 26.139 -4.648 -35.833 1.00 57.53 92 SER A C 1
ATOM 772 O O . SER A 1 92 ? 25.075 -4.660 -36.454 1.00 57.53 92 SER A O 1
ATOM 774 N N . GLU A 1 93 ? 26.220 -4.289 -34.551 1.00 66.38 93 GLU A N 1
ATOM 775 C CA . GLU A 1 93 ? 25.110 -3.768 -33.749 1.00 66.38 93 GLU A CA 1
ATOM 776 C C . GLU A 1 93 ? 25.274 -2.259 -33.533 1.00 66.38 93 GLU A C 1
ATOM 778 O O . GLU A 1 93 ? 26.385 -1.746 -33.352 1.00 66.38 93 GLU A O 1
ATOM 783 N N . ARG A 1 94 ? 24.159 -1.527 -33.576 1.00 74.75 94 ARG A N 1
ATOM 784 C CA . ARG A 1 94 ? 24.134 -0.085 -33.333 1.00 74.75 94 ARG A CA 1
ATOM 785 C C . ARG A 1 94 ? 24.036 0.144 -31.830 1.00 74.75 94 ARG A C 1
ATOM 787 O O . ARG A 1 94 ? 23.007 -0.149 -31.236 1.00 74.75 94 ARG A O 1
ATOM 794 N N . VAL A 1 95 ? 25.076 0.682 -31.204 1.00 74.50 95 VAL A N 1
ATOM 795 C CA . VAL A 1 95 ? 25.089 0.945 -29.758 1.00 74.50 95 VAL A CA 1
ATOM 796 C C . VAL A 1 95 ? 24.866 2.430 -29.505 1.00 74.50 95 VAL A C 1
ATOM 798 O O . VAL A 1 95 ? 25.563 3.263 -30.084 1.00 74.50 95 VAL A O 1
ATOM 801 N N . ILE A 1 96 ? 23.915 2.766 -28.630 1.00 79.25 96 ILE A N 1
ATOM 802 C CA . ILE A 1 96 ? 23.630 4.146 -28.219 1.00 79.25 96 ILE A CA 1
ATOM 803 C C . ILE A 1 96 ? 23.905 4.297 -26.721 1.00 79.25 96 ILE A C 1
ATOM 805 O O . ILE A 1 96 ? 23.312 3.598 -25.899 1.00 79.25 96 ILE A O 1
ATOM 809 N N . LEU A 1 97 ? 24.781 5.235 -26.363 1.00 79.38 97 LEU A N 1
ATOM 810 C CA . LEU A 1 97 ? 25.048 5.601 -24.974 1.00 79.38 97 LEU A CA 1
ATOM 811 C C . LEU A 1 97 ? 23.980 6.576 -24.459 1.00 79.38 97 LEU A C 1
ATOM 813 O O . LEU A 1 97 ? 23.660 7.575 -25.105 1.00 79.38 97 LEU A O 1
ATOM 817 N N . THR A 1 98 ? 23.415 6.312 -23.285 1.00 80.75 98 THR A N 1
ATOM 818 C CA . THR A 1 98 ? 22.331 7.123 -22.710 1.00 80.75 98 THR A CA 1
ATOM 819 C C . THR A 1 98 ? 22.308 7.034 -21.189 1.00 80.75 98 THR A C 1
ATOM 821 O O . THR A 1 98 ? 22.967 6.180 -20.630 1.00 80.75 98 THR A O 1
ATOM 824 N N . SER A 1 99 ? 21.544 7.869 -20.483 1.00 80.25 99 SER A N 1
ATOM 825 C CA . SER A 1 99 ? 21.387 7.761 -19.024 1.00 80.25 99 SER A CA 1
ATOM 826 C C . SER A 1 99 ? 19.915 7.743 -18.634 1.00 80.25 99 SER A C 1
ATOM 828 O O . SER A 1 99 ? 19.236 8.769 -18.694 1.00 80.25 99 SER A O 1
ATOM 830 N N . ASN A 1 100 ? 19.422 6.582 -18.194 1.00 75.69 100 ASN A N 1
ATOM 831 C CA . ASN A 1 100 ? 18.023 6.412 -17.797 1.00 75.69 100 ASN A CA 1
ATOM 832 C C . ASN A 1 100 ? 17.659 7.311 -16.608 1.00 75.69 100 ASN A C 1
ATOM 834 O O . ASN A 1 100 ? 16.653 8.012 -16.639 1.00 75.69 100 ASN A O 1
ATOM 838 N N . ASN A 1 101 ? 18.494 7.326 -15.565 1.00 74.50 101 ASN A N 1
ATOM 839 C CA . ASN A 1 101 ? 18.228 8.077 -14.335 1.00 74.50 101 ASN A CA 1
ATOM 840 C C . ASN A 1 101 ? 18.145 9.584 -14.591 1.00 74.50 101 ASN A C 1
ATOM 842 O O . ASN A 1 101 ? 17.249 10.257 -14.078 1.00 74.50 101 ASN A O 1
ATOM 846 N N . PHE A 1 102 ? 19.031 10.114 -15.434 1.00 79.50 102 PHE A N 1
ATOM 847 C CA . PHE A 1 102 ? 19.012 11.533 -15.767 1.00 79.50 102 PHE A CA 1
ATOM 848 C C . PHE A 1 102 ? 17.894 11.899 -16.745 1.00 79.50 102 PHE A C 1
ATOM 850 O O . PHE A 1 102 ? 17.243 12.925 -16.552 1.00 79.50 102 PHE A O 1
ATOM 857 N N . TYR A 1 103 ? 17.610 11.045 -17.733 1.00 83.44 103 TYR A N 1
ATOM 858 C CA . TYR A 1 103 ? 16.446 11.187 -18.613 1.00 83.44 103 TYR A CA 1
ATOM 859 C C . TYR A 1 103 ? 15.149 11.285 -17.799 1.00 83.44 103 TYR A C 1
ATOM 861 O O . TYR A 1 103 ? 14.372 12.226 -17.959 1.00 83.44 103 TYR A O 1
ATOM 869 N N . ASN A 1 104 ? 14.974 10.352 -16.863 1.00 81.25 104 ASN A N 1
ATOM 870 C CA . ASN A 1 104 ? 13.863 10.282 -15.920 1.00 81.25 104 ASN A CA 1
ATOM 871 C C . ASN A 1 104 ? 13.708 11.573 -15.112 1.00 81.25 104 ASN A C 1
ATOM 873 O O . ASN A 1 104 ? 12.629 12.169 -15.085 1.00 81.25 104 ASN A O 1
ATOM 877 N N . LEU A 1 105 ? 14.800 12.033 -14.496 1.00 82.56 105 LEU A N 1
ATOM 878 C CA . LEU A 1 105 ? 14.814 13.249 -13.690 1.00 82.56 105 LEU A CA 1
ATOM 879 C C . LEU A 1 105 ? 14.438 14.486 -14.513 1.00 82.56 105 LEU A C 1
ATOM 881 O O . LEU A 1 105 ? 13.561 15.251 -14.104 1.00 82.56 105 LEU A O 1
ATOM 885 N N . ILE A 1 106 ? 15.079 14.680 -15.672 1.00 85.50 106 ILE A N 1
ATOM 886 C CA . ILE A 1 106 ? 14.797 15.820 -16.549 1.00 85.50 106 ILE A CA 1
ATOM 887 C C . ILE A 1 106 ? 13.332 15.805 -16.961 1.00 85.50 106 ILE A C 1
ATOM 889 O O . ILE A 1 106 ? 12.664 16.824 -16.831 1.00 85.50 106 ILE A O 1
ATOM 893 N N . LEU A 1 107 ? 12.814 14.662 -17.405 1.00 87.19 107 LEU A N 1
ATOM 894 C CA . LEU A 1 107 ? 11.455 14.553 -17.920 1.00 87.19 107 LEU A CA 1
ATOM 895 C C . LEU A 1 107 ? 10.396 14.899 -16.859 1.00 87.19 107 LEU A C 1
ATOM 897 O O . LEU A 1 107 ? 9.490 15.687 -17.138 1.00 87.19 107 LEU A O 1
ATOM 901 N N . ILE A 1 108 ? 10.546 14.404 -15.624 1.00 85.50 108 ILE A N 1
ATOM 902 C CA . ILE A 1 108 ? 9.667 14.774 -14.500 1.00 85.50 108 ILE A CA 1
ATOM 903 C C . ILE A 1 108 ? 9.743 16.275 -14.208 1.00 85.50 108 ILE A C 1
ATOM 905 O O . ILE A 1 108 ? 8.709 16.938 -14.089 1.00 85.50 108 ILE A O 1
ATOM 909 N N . LEU A 1 109 ? 10.960 16.820 -14.084 1.00 87.38 109 LEU A N 1
ATOM 910 C CA . LEU A 1 109 ? 11.166 18.238 -13.789 1.00 87.38 109 LEU A CA 1
ATOM 911 C C . LEU A 1 109 ? 10.580 19.120 -14.891 1.00 87.38 109 LEU A C 1
ATOM 913 O O . LEU A 1 109 ? 9.965 20.143 -14.591 1.00 87.38 109 LEU A O 1
ATOM 917 N N . THR A 1 110 ? 10.704 18.708 -16.153 1.00 89.19 110 THR A N 1
ATOM 918 C CA . THR A 1 110 ? 10.084 19.394 -17.282 1.00 89.19 110 THR A CA 1
ATOM 919 C C . THR A 1 110 ? 8.570 19.376 -17.159 1.00 89.19 110 THR A C 1
ATOM 921 O O . THR A 1 110 ? 7.957 20.432 -17.276 1.00 89.19 110 THR A O 1
ATOM 924 N N . PHE A 1 111 ? 7.940 18.232 -16.889 1.00 90.56 111 PHE A N 1
ATOM 925 C CA . PHE A 1 111 ? 6.480 18.149 -16.777 1.00 90.56 111 PHE A CA 1
ATOM 926 C C . PHE A 1 111 ? 5.936 18.977 -15.607 1.00 90.56 111 PHE A C 1
ATOM 928 O O . PHE A 1 111 ? 5.012 19.773 -15.794 1.00 90.56 111 PHE A O 1
ATOM 935 N N . LEU A 1 112 ? 6.557 18.883 -14.430 1.00 88.00 112 LEU A N 1
ATOM 936 C CA . LEU A 1 112 ? 6.179 19.677 -13.258 1.00 88.00 112 LEU A CA 1
ATOM 937 C C . LEU A 1 112 ? 6.416 21.171 -13.464 1.00 88.00 112 LEU A C 1
ATOM 939 O O . LEU A 1 112 ? 5.527 21.984 -13.199 1.00 88.00 112 LEU A O 1
ATOM 943 N N . GLY A 1 113 ? 7.598 21.532 -13.966 1.00 86.31 113 GLY A N 1
ATOM 944 C CA . GLY A 1 113 ? 7.960 22.910 -14.276 1.00 86.31 113 GLY A CA 1
ATOM 945 C C . GLY A 1 113 ? 7.017 23.514 -15.311 1.00 86.31 113 GLY A C 1
ATOM 946 O O . GLY A 1 113 ? 6.584 24.652 -15.154 1.00 86.31 113 GLY A O 1
ATOM 947 N N . SER A 1 114 ? 6.610 22.729 -16.312 1.00 88.88 114 SER A N 1
ATOM 948 C CA . SER A 1 114 ? 5.635 23.144 -17.323 1.00 88.88 114 SER A CA 1
ATOM 949 C C . SER A 1 114 ? 4.275 23.429 -16.702 1.00 88.88 114 SER A C 1
ATOM 951 O O . SER A 1 114 ? 3.732 24.506 -16.933 1.00 88.88 114 SER A O 1
ATOM 953 N N . ILE A 1 115 ? 3.729 22.513 -15.891 1.00 87.88 115 ILE A N 1
ATOM 954 C CA . ILE A 1 115 ? 2.449 22.744 -15.201 1.00 87.88 115 ILE A CA 1
ATOM 955 C C . ILE A 1 115 ? 2.533 24.017 -14.355 1.00 87.88 115 ILE A C 1
ATOM 957 O O . ILE A 1 115 ? 1.648 24.869 -14.440 1.00 87.88 115 ILE A O 1
ATOM 961 N N . PHE A 1 116 ? 3.604 24.173 -13.573 1.00 84.12 116 PHE A N 1
ATOM 962 C CA . PHE A 1 116 ? 3.788 25.331 -12.705 1.00 84.12 116 PHE A CA 1
ATOM 963 C C . PHE A 1 116 ? 3.864 26.641 -13.503 1.00 84.12 116 PHE A C 1
ATOM 965 O O . PHE A 1 116 ? 3.070 27.550 -13.261 1.00 84.12 116 PHE A O 1
ATOM 972 N N . LEU A 1 117 ? 4.736 26.724 -14.512 1.00 84.00 117 LEU A N 1
ATOM 973 C CA . LEU A 1 117 ? 4.892 27.916 -15.353 1.00 84.00 117 LEU A CA 1
ATOM 974 C C . LEU A 1 117 ? 3.597 28.273 -16.089 1.00 84.00 117 LEU A C 1
ATOM 976 O O . LEU A 1 117 ? 3.185 29.432 -16.095 1.00 84.00 117 LEU A O 1
ATOM 980 N N . PHE A 1 118 ? 2.908 27.286 -16.662 1.00 84.88 118 PHE A N 1
ATOM 981 C CA . PHE A 1 118 ? 1.637 27.521 -17.342 1.00 84.88 118 PHE A CA 1
ATOM 982 C C . PHE A 1 118 ? 0.483 27.829 -16.385 1.00 84.88 118 PHE A C 1
ATOM 984 O O . PHE A 1 118 ? -0.496 28.450 -16.805 1.00 84.88 118 PHE A O 1
ATOM 991 N N . SER A 1 119 ? 0.567 27.426 -15.115 1.00 79.62 119 SER A N 1
ATOM 992 C CA . SER A 1 119 ? -0.402 27.840 -14.097 1.00 79.62 119 SER A CA 1
ATOM 993 C C . SER A 1 119 ? -0.273 29.332 -13.774 1.00 79.62 119 SER A C 1
ATOM 995 O O . SER A 1 119 ? -1.293 29.991 -13.564 1.00 79.62 119 SER A O 1
ATOM 997 N N . LEU A 1 120 ? 0.944 29.889 -13.823 1.00 79.06 120 LEU A N 1
ATOM 998 C CA . LEU A 1 120 ? 1.211 31.318 -13.619 1.00 79.06 120 LEU A CA 1
ATOM 999 C C . LEU A 1 120 ? 0.727 32.192 -14.790 1.00 79.06 120 LEU A C 1
ATOM 1001 O O . LEU A 1 120 ? 0.554 33.400 -14.626 1.00 79.06 120 LEU A O 1
ATOM 1005 N N . LEU A 1 121 ? 0.489 31.606 -15.969 1.00 76.62 121 LEU A N 1
ATOM 1006 C CA . LEU A 1 121 ? -0.040 32.340 -17.116 1.00 76.62 121 LEU A CA 1
ATOM 1007 C C . LEU A 1 121 ? -1.507 32.725 -16.899 1.00 76.62 121 LEU A C 1
ATOM 1009 O O . LEU A 1 121 ? -2.353 31.896 -16.551 1.00 76.62 121 LEU A O 1
ATOM 1013 N N . LYS A 1 122 ? -1.829 33.987 -17.205 1.00 67.81 122 LYS A N 1
ATOM 1014 C CA . LYS A 1 122 ? -3.216 34.481 -17.196 1.00 67.81 122 LYS A CA 1
ATOM 1015 C C . LYS A 1 122 ? -4.034 33.906 -18.355 1.00 67.81 122 LYS A C 1
ATOM 1017 O O . LYS A 1 122 ? -5.207 33.586 -18.187 1.00 67.81 122 LYS A O 1
ATOM 1022 N N . TYR A 1 123 ? -3.425 33.771 -19.536 1.00 66.56 123 TYR A N 1
ATOM 1023 C CA . TYR A 1 123 ? -4.063 33.138 -20.692 1.00 66.56 123 TYR A CA 1
ATOM 1024 C C . TYR A 1 123 ? -3.708 31.653 -20.730 1.00 66.56 123 TYR A C 1
ATOM 1026 O O . TYR A 1 123 ? -2.626 31.264 -21.166 1.00 66.56 123 TYR A O 1
ATOM 1034 N N . ARG A 1 124 ? -4.634 30.826 -20.245 1.00 73.62 124 ARG A N 1
ATOM 1035 C CA . ARG A 1 124 ? -4.466 29.376 -20.139 1.00 73.62 124 ARG A CA 1
ATOM 1036 C C . ARG A 1 124 ? -5.118 28.708 -21.349 1.00 73.62 124 ARG A C 1
ATOM 1038 O O . ARG A 1 124 ? -6.342 28.609 -21.418 1.00 73.62 124 ARG A O 1
ATOM 1045 N N . ASN A 1 125 ? -4.309 28.282 -22.319 1.00 81.94 125 ASN A N 1
ATOM 1046 C CA . ASN A 1 125 ? -4.775 27.540 -23.492 1.00 81.94 125 ASN A CA 1
ATOM 1047 C C . ASN A 1 125 ? -4.231 26.110 -23.460 1.00 81.94 125 ASN A C 1
ATOM 1049 O O . ASN A 1 125 ? -3.026 25.892 -23.588 1.00 81.94 125 ASN A O 1
ATOM 1053 N N . ILE A 1 126 ? -5.139 25.140 -23.338 1.00 85.12 126 ILE A N 1
ATOM 1054 C CA . ILE A 1 126 ? -4.781 23.724 -23.293 1.00 85.12 126 ILE A CA 1
ATOM 1055 C C . ILE A 1 126 ? -4.099 23.242 -24.570 1.00 85.12 126 ILE A C 1
ATOM 1057 O O . ILE A 1 126 ? -3.202 22.414 -24.487 1.00 85.12 126 ILE A O 1
ATOM 1061 N N . PHE A 1 127 ? -4.461 23.779 -25.737 1.00 86.50 127 PHE A N 1
ATOM 1062 C CA . PHE A 1 127 ? -3.827 23.388 -26.992 1.00 86.50 127 PHE A CA 1
ATOM 1063 C C . PHE A 1 127 ? -2.347 23.784 -27.004 1.00 86.50 127 PHE A C 1
ATOM 1065 O O . PHE A 1 127 ? -1.495 22.971 -27.340 1.00 86.50 127 PHE A O 1
ATOM 1072 N N . ILE A 1 128 ? -2.028 25.002 -26.548 1.00 86.81 128 ILE A N 1
ATOM 1073 C CA . ILE A 1 128 ? -0.639 25.481 -26.453 1.00 86.81 128 ILE A CA 1
ATOM 1074 C C . ILE A 1 128 ? 0.149 24.626 -25.459 1.00 86.81 128 ILE A C 1
ATOM 1076 O O . ILE A 1 128 ? 1.260 24.209 -25.768 1.00 86.81 128 ILE A O 1
ATOM 1080 N N . PHE A 1 129 ? -0.434 24.326 -24.296 1.00 89.50 129 PHE A N 1
ATOM 1081 C CA . PHE A 1 129 ? 0.202 23.456 -23.308 1.00 89.50 129 PHE A CA 1
ATOM 1082 C C . PHE A 1 129 ? 0.447 22.043 -23.843 1.00 89.50 129 PHE A C 1
ATOM 1084 O O . PHE A 1 129 ? 1.534 21.503 -23.683 1.00 89.50 129 PHE A O 1
ATOM 1091 N N . THR A 1 130 ? -0.545 21.463 -24.519 1.00 91.56 130 THR A N 1
ATOM 1092 C CA . THR A 1 130 ? -0.458 20.121 -25.107 1.00 91.56 130 THR A CA 1
ATOM 1093 C C . THR A 1 130 ? 0.677 20.054 -26.124 1.00 91.56 130 THR A C 1
ATOM 1095 O O . THR A 1 130 ? 1.541 19.186 -26.032 1.00 91.56 130 THR A O 1
ATOM 1098 N N . THR A 1 131 ? 0.727 21.017 -27.049 1.00 90.62 131 THR A N 1
ATOM 1099 C CA . THR A 1 131 ? 1.812 21.124 -28.028 1.00 90.62 131 THR A CA 1
ATOM 1100 C C . THR A 1 131 ? 3.164 21.313 -27.343 1.00 90.62 131 THR A C 1
ATOM 1102 O O . THR A 1 131 ? 4.131 20.663 -27.726 1.00 90.62 131 THR A O 1
ATOM 1105 N N . PHE A 1 132 ? 3.240 22.149 -26.302 1.00 90.38 132 PHE A N 1
ATOM 1106 C CA . PHE A 1 132 ? 4.472 22.373 -25.544 1.00 90.38 132 PHE A CA 1
ATOM 1107 C C . PHE A 1 132 ? 4.981 21.093 -24.867 1.00 90.38 132 PHE A C 1
ATOM 1109 O O . PHE A 1 132 ? 6.144 20.738 -25.040 1.00 90.38 132 PHE A O 1
ATOM 1116 N N . ILE A 1 133 ? 4.115 20.367 -24.154 1.00 92.69 133 ILE A N 1
ATOM 1117 C CA . ILE A 1 133 ? 4.475 19.115 -23.475 1.00 92.69 133 ILE A CA 1
ATOM 1118 C C . ILE A 1 133 ? 4.969 18.067 -24.472 1.00 92.69 133 ILE A C 1
ATOM 1120 O O . ILE A 1 133 ? 6.006 17.449 -24.231 1.00 92.69 133 ILE A O 1
ATOM 1124 N N . TYR A 1 134 ? 4.284 17.889 -25.606 1.00 92.19 134 TYR A N 1
ATOM 1125 C CA . TYR A 1 134 ? 4.733 16.933 -26.617 1.00 92.19 134 TYR A CA 1
ATOM 1126 C C . TYR A 1 134 ? 6.044 17.351 -27.284 1.00 92.19 134 TYR A C 1
ATOM 1128 O O . TYR A 1 134 ? 6.888 16.491 -27.515 1.00 92.19 134 TYR A O 1
ATOM 1136 N N . LEU A 1 135 ? 6.265 18.646 -27.539 1.00 90.06 135 LEU A N 1
ATOM 1137 C CA . LEU A 1 135 ? 7.551 19.135 -28.046 1.00 90.06 135 LEU A CA 1
ATOM 1138 C C . LEU A 1 135 ? 8.684 18.887 -27.047 1.00 90.06 135 LEU A C 1
ATOM 1140 O O . LEU A 1 135 ? 9.739 18.397 -27.439 1.00 90.06 135 LEU A O 1
ATOM 1144 N N . CYS A 1 136 ? 8.466 19.164 -25.760 1.00 89.50 136 CYS A N 1
ATOM 1145 C CA . CYS A 1 136 ? 9.438 18.848 -24.717 1.00 89.50 136 CYS A CA 1
ATOM 1146 C C . CYS A 1 136 ? 9.728 17.347 -24.653 1.00 89.50 136 CYS A C 1
ATOM 1148 O O . CYS A 1 136 ? 10.892 16.960 -24.622 1.00 89.50 136 CYS A O 1
ATOM 1150 N N . TYR A 1 137 ? 8.694 16.502 -24.683 1.00 90.31 137 TYR A N 1
ATOM 1151 C CA . TYR A 1 137 ? 8.861 15.051 -24.697 1.00 90.31 137 TYR A CA 1
ATOM 1152 C C . TYR A 1 137 ? 9.684 14.578 -25.903 1.00 90.31 137 TYR A C 1
ATOM 1154 O O . TYR A 1 137 ? 10.656 13.841 -25.736 1.00 90.31 137 TYR A O 1
ATOM 1162 N N . LEU A 1 138 ? 9.338 15.044 -27.107 1.00 88.62 138 LEU A N 1
ATOM 1163 C CA . LEU A 1 138 ? 10.049 14.726 -28.346 1.00 88.62 138 LEU A CA 1
ATOM 1164 C C . LEU A 1 138 ? 11.518 15.158 -28.281 1.00 88.62 138 LEU A C 1
ATOM 1166 O O . LEU A 1 138 ? 12.403 14.368 -28.605 1.00 88.62 138 LEU A O 1
ATOM 1170 N N . ASN A 1 139 ? 11.782 16.386 -27.826 1.00 86.88 139 ASN A N 1
ATOM 1171 C CA . ASN A 1 139 ? 13.136 16.925 -27.725 1.00 86.88 139 ASN A CA 1
ATOM 1172 C C . ASN A 1 139 ? 13.982 16.165 -26.701 1.00 86.88 139 ASN A C 1
ATOM 1174 O O . ASN A 1 139 ? 15.114 15.803 -27.005 1.00 86.88 139 ASN A O 1
ATOM 1178 N N . ILE A 1 140 ? 13.439 15.896 -25.509 1.00 86.88 140 ILE A N 1
ATOM 1179 C CA . ILE A 1 140 ? 14.154 15.168 -24.453 1.00 86.88 140 ILE A CA 1
ATOM 1180 C C . ILE A 1 140 ? 14.417 13.726 -24.897 1.00 86.88 140 ILE A C 1
ATOM 1182 O O . ILE A 1 140 ? 15.539 13.252 -24.777 1.00 86.88 140 ILE A O 1
ATOM 1186 N N . THR A 1 141 ? 13.433 13.032 -25.472 1.00 85.69 141 THR A N 1
ATOM 1187 C CA . THR A 1 141 ? 13.633 11.648 -25.941 1.00 85.69 141 THR A CA 1
ATOM 1188 C C . THR A 1 141 ? 14.714 11.591 -27.020 1.00 85.69 141 THR A C 1
ATOM 1190 O O . THR A 1 141 ? 15.646 10.793 -26.928 1.00 85.69 141 THR A O 1
ATOM 1193 N N . LYS A 1 142 ? 14.671 12.517 -27.984 1.00 83.56 142 LYS A N 1
ATOM 1194 C CA . LYS A 1 142 ? 15.690 12.616 -29.031 1.00 83.56 142 LYS A CA 1
ATOM 1195 C C . LYS A 1 142 ? 17.080 12.947 -28.470 1.00 83.56 142 LYS A C 1
ATOM 1197 O O . LYS A 1 142 ? 18.062 12.421 -28.980 1.00 83.56 142 LYS A O 1
ATOM 1202 N N . LEU A 1 143 ? 17.163 13.766 -27.417 1.00 83.75 143 LEU A N 1
ATOM 1203 C CA . LEU A 1 143 ? 18.422 14.148 -26.761 1.00 83.75 143 LEU A CA 1
ATOM 1204 C C . LEU A 1 143 ? 19.116 12.949 -26.109 1.00 83.75 143 LEU A C 1
ATOM 1206 O O . LEU A 1 143 ? 20.336 12.914 -26.052 1.00 83.75 143 LEU A O 1
ATOM 1210 N N . PHE A 1 144 ? 18.348 11.983 -25.607 1.00 82.12 144 PHE A N 1
ATOM 1211 C CA . PHE A 1 144 ? 18.891 10.831 -24.890 1.00 82.12 144 PHE A CA 1
ATOM 1212 C C . PHE A 1 144 ? 19.052 9.588 -25.760 1.00 82.12 144 PHE A C 1
ATOM 1214 O O . PHE A 1 144 ? 19.957 8.799 -25.506 1.00 82.12 144 PHE A O 1
ATOM 1221 N N . PHE A 1 145 ? 18.199 9.399 -26.766 1.00 80.38 145 PHE A N 1
ATOM 1222 C CA . PHE A 1 145 ? 18.126 8.135 -27.501 1.00 80.38 145 PHE A CA 1
ATOM 1223 C C . PHE A 1 145 ? 18.264 8.281 -29.024 1.00 80.38 145 PHE A C 1
ATOM 1225 O O . PHE A 1 145 ? 18.167 7.278 -29.724 1.00 80.38 145 PHE A O 1
ATOM 1232 N N . LYS A 1 146 ? 18.449 9.503 -29.556 1.00 77.75 146 LYS A N 1
ATOM 1233 C CA . LYS A 1 146 ? 18.411 9.880 -30.995 1.00 77.75 146 LYS A CA 1
ATOM 1234 C C . LYS A 1 146 ? 17.107 9.596 -31.740 1.00 77.75 146 LYS A C 1
ATOM 1236 O O . LYS A 1 146 ? 16.856 10.197 -32.786 1.00 77.75 146 LYS A O 1
ATOM 1241 N N . GLU A 1 147 ? 16.270 8.731 -31.199 1.00 76.44 147 GLU A N 1
ATOM 1242 C CA . GLU A 1 147 ? 15.010 8.290 -31.768 1.00 76.44 147 GLU A CA 1
ATOM 1243 C C . GLU A 1 147 ? 13.840 8.654 -30.856 1.00 76.44 147 GLU A C 1
ATOM 1245 O O . GLU A 1 147 ? 14.004 9.135 -29.734 1.00 76.44 147 GLU A O 1
ATOM 1250 N N . PHE A 1 148 ? 12.637 8.461 -31.381 1.00 74.12 148 PHE A N 1
ATOM 1251 C CA . PHE A 1 148 ? 11.395 8.667 -30.658 1.00 74.12 148 PHE A CA 1
ATOM 1252 C C . PHE A 1 148 ? 10.709 7.327 -30.422 1.00 74.12 148 PHE A C 1
ATOM 1254 O O . PHE A 1 148 ? 10.602 6.520 -31.343 1.00 74.12 148 PHE A O 1
ATOM 1261 N N . PHE A 1 149 ? 10.157 7.146 -29.223 1.00 71.88 149 PHE A N 1
ATOM 1262 C CA . PHE A 1 149 ? 9.417 5.942 -28.860 1.00 71.88 149 PHE A CA 1
ATOM 1263 C C . PHE A 1 149 ? 8.058 6.310 -28.286 1.00 71.88 149 PHE A C 1
ATOM 1265 O O . PHE A 1 149 ? 7.944 7.228 -27.481 1.00 71.88 149 PHE A O 1
ATOM 1272 N N . LEU A 1 150 ? 7.028 5.547 -28.641 1.00 75.12 150 LEU A N 1
ATOM 1273 C CA . LEU A 1 150 ? 5.746 5.578 -27.940 1.00 75.12 150 LEU A CA 1
ATOM 1274 C C . LEU A 1 150 ? 5.822 4.605 -26.766 1.00 75.12 150 LEU A C 1
ATOM 1276 O O . LEU A 1 150 ? 5.446 3.444 -26.881 1.00 75.12 150 LEU A O 1
ATOM 1280 N N . ASN A 1 151 ? 6.371 5.075 -25.650 1.00 74.38 151 ASN A N 1
ATOM 1281 C CA . ASN A 1 151 ? 6.606 4.259 -24.461 1.00 74.38 151 ASN A CA 1
ATOM 1282 C C . ASN A 1 151 ? 5.828 4.782 -23.242 1.00 74.38 151 ASN A C 1
ATOM 1284 O O . ASN A 1 151 ? 4.986 5.677 -23.337 1.00 74.38 151 ASN A O 1
ATOM 1288 N N . TYR A 1 152 ? 6.136 4.231 -22.069 1.00 81.31 152 TYR A N 1
ATOM 1289 C CA . TYR A 1 152 ? 5.537 4.641 -20.801 1.00 81.31 152 TYR A CA 1
ATOM 1290 C C . TYR A 1 152 ? 5.608 6.159 -20.538 1.00 81.31 152 TYR A C 1
ATOM 1292 O O . TYR A 1 152 ? 4.653 6.768 -20.055 1.00 81.31 152 TYR A O 1
ATOM 1300 N N . TYR A 1 153 ? 6.710 6.802 -20.923 1.00 83.81 153 TYR A N 1
ATOM 1301 C CA . TYR A 1 153 ? 6.912 8.237 -20.724 1.00 83.81 153 TYR A CA 1
ATOM 1302 C C . TYR A 1 153 ? 6.029 9.095 -21.639 1.00 83.81 153 TYR A C 1
ATOM 1304 O O . TYR A 1 153 ? 5.641 10.197 -21.250 1.00 83.81 153 TYR A O 1
ATOM 1312 N N . PHE A 1 154 ? 5.640 8.584 -22.813 1.00 86.44 154 PHE A N 1
ATOM 1313 C CA . PHE A 1 154 ? 4.612 9.224 -23.636 1.00 86.44 154 PHE A CA 1
ATOM 1314 C C . PHE A 1 154 ? 3.253 9.209 -22.922 1.00 86.44 154 PHE A C 1
ATOM 1316 O O . PHE A 1 154 ? 2.557 10.222 -22.885 1.00 86.44 154 PHE A O 1
ATOM 1323 N N . LEU A 1 155 ? 2.901 8.090 -22.279 1.00 85.62 155 LEU A N 1
ATOM 1324 C CA . LEU A 1 155 ? 1.699 7.971 -21.442 1.00 85.62 155 LEU A CA 1
ATOM 1325 C C . LEU A 1 155 ? 1.712 8.989 -20.289 1.00 85.62 155 LEU A C 1
ATOM 1327 O O . LEU A 1 155 ? 0.696 9.626 -20.009 1.00 85.62 155 LEU A O 1
ATOM 1331 N N . LEU A 1 156 ? 2.877 9.220 -19.678 1.00 87.56 156 LEU A N 1
ATOM 1332 C CA . LEU A 1 156 ? 3.054 10.258 -18.663 1.00 87.56 156 LEU A CA 1
ATOM 1333 C C . LEU A 1 156 ? 2.888 11.680 -19.228 1.00 87.56 156 LEU A C 1
ATOM 1335 O O . LEU A 1 156 ? 2.317 12.542 -18.559 1.00 87.56 156 LEU A O 1
ATOM 1339 N N . ALA A 1 157 ? 3.334 11.938 -20.460 1.00 90.69 157 ALA A N 1
ATOM 1340 C CA . ALA A 1 157 ? 3.093 13.212 -21.139 1.00 90.69 157 ALA A CA 1
ATOM 1341 C C . ALA A 1 157 ? 1.583 13.455 -21.337 1.00 90.69 157 ALA A C 1
ATOM 1343 O O . ALA A 1 157 ? 1.073 14.523 -20.991 1.00 90.69 157 ALA A O 1
ATOM 1344 N N . VAL A 1 158 ? 0.845 12.435 -21.798 1.00 91.56 158 VAL A N 1
ATOM 1345 C CA . VAL A 1 158 ? -0.627 12.470 -21.918 1.00 91.56 158 VAL A CA 1
ATOM 1346 C C . VAL A 1 158 ? -1.275 12.731 -20.555 1.00 91.56 158 VAL A C 1
ATOM 1348 O O . VAL A 1 158 ? -2.153 13.589 -20.429 1.00 91.56 158 VAL A O 1
ATOM 1351 N N . PHE A 1 159 ? -0.813 12.039 -19.512 1.00 91.62 159 PHE A N 1
ATOM 1352 C CA . PHE A 1 159 ? -1.306 12.226 -18.150 1.00 91.62 159 PHE A CA 1
ATOM 1353 C C . PHE A 1 159 ? -1.023 13.639 -17.615 1.00 91.62 159 PHE A C 1
ATOM 1355 O O . PHE A 1 159 ? -1.879 14.237 -16.970 1.00 91.62 159 PHE A O 1
ATOM 1362 N N . THR A 1 160 ? 0.123 14.228 -17.952 1.00 92.19 160 THR A N 1
ATOM 1363 C CA . THR A 1 160 ? 0.484 15.610 -17.590 1.00 92.19 160 THR A CA 1
ATOM 1364 C C . THR A 1 160 ? -0.476 16.620 -18.228 1.00 92.19 160 THR A C 1
ATOM 1366 O O . THR A 1 160 ? -0.928 17.556 -17.565 1.00 92.19 160 THR A O 1
ATOM 1369 N N . VAL A 1 161 ? -0.859 16.413 -19.494 1.00 91.69 161 VAL A N 1
ATOM 1370 C CA . VAL A 1 161 ? -1.893 17.217 -20.174 1.00 91.69 161 VAL A CA 1
ATOM 1371 C C . VAL A 1 161 ? -3.247 17.072 -19.486 1.00 91.69 161 VAL A C 1
ATOM 1373 O O . VAL A 1 161 ? -3.932 18.071 -19.249 1.00 91.69 161 VAL A O 1
ATOM 1376 N N . PHE A 1 162 ? -3.616 15.848 -19.112 1.00 90.25 162 PHE A N 1
ATOM 1377 C CA . PHE A 1 162 ? -4.843 15.579 -18.368 1.00 90.25 162 PHE A CA 1
ATOM 1378 C C . PHE A 1 162 ? -4.860 16.254 -16.984 1.00 90.25 162 PHE A C 1
ATOM 1380 O O . PHE A 1 162 ? -5.853 16.889 -16.623 1.00 90.25 162 PHE A O 1
ATOM 1387 N N . LEU A 1 163 ? -3.757 16.197 -16.230 1.00 89.94 163 LEU A N 1
ATOM 1388 C CA . LEU A 1 163 ? -3.615 16.904 -14.954 1.00 89.94 163 LEU A CA 1
ATOM 1389 C C . LEU A 1 163 ? -3.769 18.413 -15.133 1.00 89.94 163 LEU A C 1
ATOM 1391 O O . LEU A 1 163 ? -4.540 19.044 -14.411 1.00 89.94 163 LEU A O 1
ATOM 1395 N N . TYR A 1 164 ? -3.088 18.991 -16.123 1.00 87.81 164 TYR A N 1
ATOM 1396 C CA . TYR A 1 164 ? -3.202 20.416 -16.422 1.00 87.81 164 TYR A CA 1
ATOM 1397 C C . TYR A 1 164 ? -4.649 20.809 -16.752 1.00 87.81 164 TYR A C 1
ATOM 1399 O O . TYR A 1 164 ? -5.156 21.791 -16.209 1.00 87.81 164 TYR A O 1
ATOM 1407 N N . TYR A 1 165 ? -5.353 20.010 -17.562 1.00 85.94 165 TYR A N 1
ATOM 1408 C CA . TYR A 1 165 ? -6.772 20.221 -17.861 1.00 85.94 165 TYR A CA 1
ATOM 1409 C C . TYR A 1 165 ? -7.642 20.266 -16.602 1.00 85.94 165 TYR A C 1
ATOM 1411 O O . TYR A 1 165 ? -8.461 21.175 -16.451 1.00 85.94 165 TYR A O 1
ATOM 1419 N N . LEU A 1 166 ? -7.460 19.297 -15.698 1.00 81.62 166 LEU A N 1
ATOM 1420 C CA . LEU A 1 166 ? -8.239 19.219 -14.467 1.00 81.62 166 LEU A CA 1
ATOM 1421 C C . LEU A 1 166 ? -7.924 20.367 -13.512 1.00 81.62 166 LEU A C 1
ATOM 1423 O O . LEU A 1 166 ? -8.831 20.859 -12.850 1.00 81.62 166 LEU A O 1
ATOM 1427 N N . ILE A 1 167 ? -6.668 20.801 -13.439 1.00 75.06 167 ILE A N 1
ATOM 1428 C CA . ILE A 1 167 ? -6.207 21.724 -12.402 1.00 75.06 167 ILE A CA 1
ATOM 1429 C C . ILE A 1 167 ? -6.379 23.201 -12.801 1.00 75.06 167 ILE A C 1
ATOM 1431 O O . ILE A 1 167 ? -6.565 24.056 -11.931 1.00 75.06 167 ILE A O 1
ATOM 1435 N N . ILE A 1 168 ? -6.406 23.542 -14.095 1.00 71.06 168 ILE A N 1
ATOM 1436 C CA . ILE A 1 168 ? -6.663 24.925 -14.525 1.00 71.06 168 ILE A CA 1
ATOM 1437 C C . ILE A 1 168 ? -8.060 25.369 -14.102 1.00 71.06 168 ILE A C 1
ATOM 1439 O O . ILE A 1 168 ? -9.067 24.989 -14.704 1.00 71.06 168 ILE A O 1
ATOM 1443 N N . ASN A 1 169 ? -8.136 26.283 -13.138 1.00 60.06 169 ASN A N 1
ATOM 1444 C CA . ASN A 1 169 ? -9.310 27.126 -12.951 1.00 60.06 169 ASN A CA 1
ATOM 1445 C C . ASN A 1 169 ? -9.327 28.262 -13.977 1.00 60.06 169 ASN A C 1
ATOM 1447 O O . ASN A 1 169 ? -8.323 28.936 -14.174 1.00 60.06 169 ASN A O 1
ATOM 1451 N N . LYS A 1 170 ? -10.451 28.447 -14.681 1.00 53.41 170 LYS A N 1
ATOM 1452 C CA . LYS A 1 170 ? -10.630 29.603 -15.574 1.00 53.41 170 LYS A CA 1
ATOM 1453 C C . LYS A 1 170 ? -10.979 30.873 -14.795 1.00 53.41 170 LYS A C 1
ATOM 1455 O O . LYS A 1 170 ? -10.748 31.960 -15.310 1.00 53.41 170 LYS A O 1
ATOM 1460 N N . ASP A 1 171 ? -11.452 30.718 -13.560 1.00 51.41 171 ASP A N 1
ATOM 1461 C CA . ASP A 1 171 ? -11.957 31.816 -12.750 1.00 51.41 171 ASP A CA 1
ATOM 1462 C C . ASP A 1 171 ? -11.028 32.124 -11.567 1.00 51.41 171 ASP A C 1
ATOM 1464 O O . ASP A 1 171 ? -10.676 31.230 -10.796 1.00 51.41 171 ASP A O 1
ATOM 1468 N N . SER A 1 172 ? -10.725 33.419 -11.427 1.00 51.09 172 SER A N 1
ATOM 1469 C CA . SER A 1 172 ? -10.154 34.152 -10.281 1.00 51.09 172 SER A CA 1
ATOM 1470 C C . SER A 1 172 ? -8.630 34.233 -10.086 1.00 51.09 172 SER A C 1
ATOM 1472 O O . SER A 1 172 ? -7.851 33.383 -10.520 1.00 51.09 172 SER A O 1
ATOM 1474 N N . ASP A 1 173 ? -8.242 35.351 -9.459 1.00 58.34 173 ASP A N 1
ATOM 1475 C CA . ASP A 1 173 ? -6.905 35.681 -8.972 1.00 58.34 173 ASP A CA 1
ATOM 1476 C C . ASP A 1 173 ? -6.473 34.634 -7.936 1.00 58.34 173 ASP A C 1
ATOM 1478 O O . ASP A 1 173 ? -6.913 34.654 -6.791 1.00 58.34 173 ASP A O 1
ATOM 1482 N N . ASN A 1 174 ? -5.648 33.681 -8.367 1.00 67.38 174 ASN A N 1
ATOM 1483 C CA . ASN A 1 174 ? -5.087 32.657 -7.489 1.00 67.38 174 ASN A CA 1
ATOM 1484 C C . ASN A 1 174 ? -4.113 33.294 -6.486 1.00 67.38 174 ASN A C 1
ATOM 1486 O O . ASN A 1 174 ? -3.160 33.969 -6.892 1.00 67.38 174 ASN A O 1
ATOM 1490 N N . ASP A 1 175 ? -4.279 32.988 -5.200 1.00 76.00 175 ASP A N 1
ATOM 1491 C CA . ASP A 1 175 ? -3.287 33.330 -4.180 1.00 76.00 175 ASP A CA 1
ATOM 1492 C C . ASP A 1 175 ? -2.077 32.380 -4.257 1.00 76.00 175 ASP A C 1
ATOM 1494 O O . ASP A 1 175 ? -2.143 31.287 -4.827 1.00 76.00 175 ASP A O 1
ATOM 1498 N N . LEU A 1 176 ? -0.958 32.745 -3.614 1.00 80.50 176 LEU A N 1
ATOM 1499 C CA . LEU A 1 176 ? 0.247 31.900 -3.528 1.00 80.50 176 LEU A CA 1
ATOM 1500 C C . LEU A 1 176 ? -0.068 30.466 -3.061 1.00 80.50 176 LEU A C 1
ATOM 1502 O O . LEU A 1 176 ? 0.474 29.501 -3.595 1.00 80.50 176 LEU A O 1
ATOM 1506 N N . MET A 1 177 ? -0.979 30.323 -2.094 1.00 81.75 177 MET A N 1
ATOM 1507 C CA . MET A 1 177 ? -1.392 29.016 -1.577 1.00 81.75 177 MET A CA 1
ATOM 1508 C C . MET A 1 177 ? -2.085 28.148 -2.627 1.00 81.75 177 MET A C 1
ATOM 1510 O O . MET A 1 177 ? -1.951 26.928 -2.576 1.00 81.75 177 MET A O 1
ATOM 1514 N N . ASP A 1 178 ? -2.794 28.739 -3.586 1.00 82.25 178 ASP A N 1
ATOM 1515 C CA . ASP A 1 178 ? -3.446 27.969 -4.644 1.00 82.25 178 ASP A CA 1
ATOM 1516 C C . ASP A 1 178 ? -2.402 27.428 -5.625 1.00 82.25 178 ASP A C 1
ATOM 1518 O O . ASP A 1 178 ? -2.482 26.268 -6.019 1.00 82.25 178 ASP A O 1
ATOM 1522 N N . TYR A 1 179 ? -1.353 28.198 -5.932 1.00 82.19 179 TYR A N 1
ATOM 1523 C CA . TYR A 1 179 ? -0.217 27.698 -6.717 1.00 82.19 179 TYR A CA 1
ATOM 1524 C C . TYR A 1 179 ? 0.542 26.574 -6.005 1.00 82.19 179 TYR A C 1
ATOM 1526 O O . TYR A 1 179 ? 0.893 25.581 -6.642 1.00 82.19 179 TYR A O 1
ATOM 1534 N N . ILE A 1 180 ? 0.747 26.687 -4.687 1.00 85.94 180 ILE A N 1
ATOM 1535 C CA . ILE A 1 180 ? 1.363 25.620 -3.882 1.00 85.94 180 ILE A CA 1
ATOM 1536 C C . ILE A 1 180 ? 0.506 24.349 -3.931 1.00 85.94 180 ILE A C 1
ATOM 1538 O O . ILE A 1 180 ? 1.046 23.263 -4.121 1.00 85.94 180 ILE A O 1
ATOM 1542 N N . ARG A 1 181 ? -0.825 24.465 -3.824 1.00 87.44 181 ARG A N 1
ATOM 1543 C CA . ARG A 1 181 ? -1.747 23.320 -3.938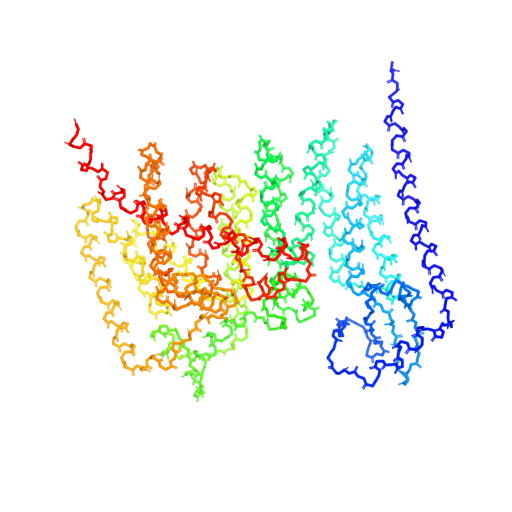 1.00 87.44 181 ARG A CA 1
ATOM 1544 C C . ARG A 1 181 ? -1.709 22.676 -5.319 1.00 87.44 181 ARG A C 1
ATOM 1546 O O . ARG A 1 181 ? -1.621 21.455 -5.413 1.00 87.44 181 ARG A O 1
ATOM 1553 N N . ILE A 1 182 ? -1.734 23.485 -6.379 1.00 86.38 182 ILE A N 1
ATOM 1554 C CA . ILE A 1 182 ? -1.612 23.024 -7.769 1.00 86.38 182 ILE A CA 1
ATOM 1555 C C . ILE A 1 182 ? -0.318 22.231 -7.948 1.00 86.38 182 ILE A C 1
ATOM 1557 O O . ILE A 1 182 ? -0.349 21.111 -8.460 1.00 86.38 182 ILE A O 1
ATOM 1561 N N . PHE A 1 183 ? 0.804 22.794 -7.496 1.00 87.25 183 PHE A N 1
ATOM 1562 C CA . PHE A 1 183 ? 2.100 22.134 -7.570 1.00 87.25 183 PHE A CA 1
ATOM 1563 C C . PHE A 1 183 ? 2.108 20.837 -6.759 1.00 87.25 183 PHE A C 1
ATOM 1565 O O . PHE A 1 183 ? 2.489 19.803 -7.292 1.00 87.25 183 PHE A O 1
ATOM 1572 N N . TYR A 1 184 ? 1.613 20.866 -5.519 1.00 92.12 184 TYR A N 1
ATOM 1573 C CA . TYR A 1 184 ? 1.550 19.702 -4.638 1.00 92.12 184 TYR A CA 1
ATOM 1574 C C . TYR A 1 184 ? 0.753 18.546 -5.256 1.00 92.12 184 TYR A C 1
ATOM 1576 O O . TYR A 1 184 ? 1.276 17.441 -5.367 1.00 92.12 184 TYR A O 1
ATOM 1584 N N . PHE A 1 185 ? -0.481 18.783 -5.716 1.00 92.38 185 PHE A N 1
ATOM 1585 C CA . PHE A 1 185 ? -1.300 17.722 -6.314 1.00 92.38 185 PHE A CA 1
ATOM 1586 C C . PHE A 1 185 ? -0.743 17.232 -7.652 1.00 92.38 185 PHE A C 1
ATOM 1588 O O . PHE A 1 185 ? -0.875 16.048 -7.965 1.00 92.38 185 PHE A O 1
ATOM 1595 N N . SER A 1 186 ? -0.089 18.105 -8.424 1.00 91.75 186 SER A N 1
ATOM 1596 C CA . SER A 1 186 ? 0.595 17.709 -9.661 1.00 91.75 186 SER A CA 1
ATOM 1597 C C . SER A 1 186 ? 1.819 16.845 -9.365 1.00 91.75 186 SER A C 1
ATOM 1599 O O . SER A 1 186 ? 1.985 15.809 -9.994 1.00 91.75 186 SER A O 1
ATOM 1601 N N . PHE A 1 187 ? 2.631 17.229 -8.378 1.00 92.56 187 PHE A N 1
ATOM 1602 C CA . PHE A 1 187 ? 3.793 16.476 -7.903 1.00 92.56 187 PHE A CA 1
ATOM 1603 C C . PHE A 1 187 ? 3.393 15.103 -7.373 1.00 92.56 187 PHE A C 1
ATOM 1605 O O . PHE A 1 187 ? 3.906 14.091 -7.841 1.00 92.56 187 PHE A O 1
ATOM 1612 N N . TYR A 1 188 ? 2.407 15.074 -6.475 1.00 94.44 188 TYR A N 1
ATOM 1613 C CA . TYR A 1 188 ? 1.819 13.854 -5.934 1.00 94.44 188 TYR A CA 1
ATOM 1614 C C . TYR A 1 188 ? 1.349 12.911 -7.046 1.00 94.44 188 TYR A C 1
ATOM 1616 O O . TYR A 1 188 ? 1.713 11.739 -7.067 1.00 94.44 188 TYR A O 1
ATOM 1624 N N . SER A 1 189 ? 0.571 13.439 -7.996 1.00 94.31 189 SER A N 1
ATOM 1625 C CA . SER A 1 189 ? 0.017 12.643 -9.090 1.00 94.31 189 SER A CA 1
ATOM 1626 C C . SER A 1 189 ? 1.106 12.169 -10.049 1.00 94.31 189 SER A C 1
ATOM 1628 O O . SER A 1 189 ? 1.116 11.006 -10.414 1.00 94.31 189 SER A O 1
ATOM 1630 N N . ILE A 1 190 ? 2.038 13.033 -10.460 1.00 91.81 190 ILE A N 1
ATOM 1631 C CA . ILE A 1 190 ? 3.095 12.652 -11.405 1.00 91.81 190 ILE A CA 1
ATOM 1632 C C . ILE A 1 190 ? 3.978 11.566 -10.807 1.00 91.81 190 ILE A C 1
ATOM 1634 O O . ILE A 1 190 ? 4.220 10.587 -11.498 1.00 91.81 190 ILE A O 1
ATOM 1638 N N . ILE A 1 191 ? 4.408 11.687 -9.549 1.00 91.19 191 ILE A N 1
ATOM 1639 C CA . ILE A 1 191 ? 5.270 10.673 -8.929 1.00 91.19 191 ILE A CA 1
ATOM 1640 C C . ILE A 1 191 ? 4.533 9.344 -8.761 1.00 91.19 191 ILE A C 1
ATOM 1642 O O . ILE A 1 191 ? 5.112 8.310 -9.073 1.00 91.19 191 ILE A O 1
ATOM 1646 N N . LEU A 1 192 ? 3.253 9.370 -8.367 1.00 92.75 192 LEU A N 1
ATOM 1647 C CA . LEU A 1 192 ? 2.419 8.169 -8.241 1.00 92.75 192 LEU A CA 1
ATOM 1648 C C . LEU A 1 192 ? 2.428 7.295 -9.503 1.00 92.75 192 LEU A C 1
ATOM 1650 O O . LEU A 1 192 ? 2.472 6.071 -9.399 1.00 92.75 192 LEU A O 1
ATOM 1654 N N . PHE A 1 193 ? 2.339 7.913 -10.684 1.00 90.75 193 PHE A N 1
ATOM 1655 C CA . PHE A 1 193 ? 2.416 7.178 -11.945 1.00 90.75 193 PHE A CA 1
ATOM 1656 C C . PHE A 1 193 ? 3.867 6.971 -12.362 1.00 90.75 193 PHE A C 1
ATOM 1658 O O . PHE A 1 193 ? 4.234 5.879 -12.759 1.00 90.75 193 PHE A O 1
ATOM 1665 N N . PHE A 1 194 ? 4.716 7.985 -12.275 1.00 86.19 194 PHE A N 1
ATOM 1666 C CA . PHE A 1 194 ? 6.078 7.917 -12.784 1.00 86.19 194 PHE A CA 1
ATOM 1667 C C . PHE A 1 194 ? 6.880 6.752 -12.200 1.00 86.19 194 PHE A C 1
ATOM 1669 O O . PHE A 1 194 ? 7.467 5.979 -12.955 1.00 86.19 194 PHE A O 1
ATOM 1676 N N . ASP A 1 195 ? 6.907 6.660 -10.872 1.00 84.81 195 ASP A N 1
ATOM 1677 C CA . ASP A 1 195 ? 7.679 5.670 -10.141 1.00 84.81 195 ASP A CA 1
ATOM 1678 C C . ASP A 1 195 ? 7.061 5.481 -8.754 1.00 84.81 195 ASP A C 1
ATOM 1680 O O . ASP A 1 195 ? 7.179 6.336 -7.867 1.00 84.81 195 ASP A O 1
ATOM 1684 N N . TYR A 1 196 ? 6.363 4.361 -8.583 1.00 88.31 196 TYR A N 1
ATOM 1685 C CA . TYR A 1 196 ? 5.671 4.073 -7.337 1.00 88.31 196 TYR A CA 1
ATOM 1686 C C . TYR A 1 196 ? 6.634 3.809 -6.170 1.00 88.31 196 TYR A C 1
ATOM 1688 O O . TYR A 1 196 ? 6.301 4.104 -5.022 1.00 88.31 196 TYR A O 1
ATOM 1696 N N . GLU A 1 197 ? 7.847 3.318 -6.431 1.00 83.81 197 GLU A N 1
ATOM 1697 C CA . GLU A 1 197 ? 8.863 3.161 -5.388 1.00 83.81 197 GLU A CA 1
ATOM 1698 C C . GLU A 1 197 ? 9.278 4.532 -4.838 1.00 83.81 197 GLU A C 1
ATOM 1700 O O . GLU A 1 197 ? 9.318 4.747 -3.621 1.00 83.81 197 GLU A O 1
ATOM 1705 N N . LEU A 1 198 ? 9.515 5.499 -5.729 1.00 84.06 198 LEU A N 1
ATOM 1706 C CA . LEU A 1 198 ? 9.785 6.876 -5.323 1.00 84.06 198 LEU A CA 1
ATOM 1707 C C . LEU A 1 198 ? 8.585 7.486 -4.585 1.00 84.06 198 LEU A C 1
ATOM 1709 O O . LEU A 1 198 ? 8.768 8.172 -3.576 1.00 84.06 198 LEU A O 1
ATOM 1713 N N . PHE A 1 199 ? 7.361 7.219 -5.053 1.00 89.19 199 PHE A N 1
ATOM 1714 C CA . PHE A 1 199 ? 6.138 7.637 -4.366 1.00 89.19 199 PHE A CA 1
ATOM 1715 C C . PHE A 1 199 ? 6.114 7.123 -2.924 1.00 89.19 199 PHE A C 1
ATOM 1717 O O . PHE A 1 199 ? 5.957 7.916 -1.998 1.00 89.19 199 PHE A O 1
ATOM 1724 N N . GLN A 1 200 ? 6.338 5.825 -2.726 1.00 86.62 200 GLN A N 1
ATOM 1725 C CA . GLN A 1 200 ? 6.366 5.177 -1.417 1.00 86.62 200 GLN A CA 1
ATOM 1726 C C . GLN A 1 200 ? 7.453 5.748 -0.496 1.00 86.62 200 GLN A C 1
ATOM 1728 O O . GLN A 1 200 ? 7.206 5.933 0.692 1.00 86.62 200 GLN A O 1
ATOM 1733 N N . LYS A 1 201 ? 8.635 6.090 -1.017 1.00 83.19 201 LYS A N 1
ATOM 1734 C CA . LYS A 1 201 ? 9.692 6.742 -0.220 1.00 83.19 201 LYS A CA 1
ATOM 1735 C C . LYS A 1 201 ? 9.306 8.163 0.208 1.00 83.19 201 LYS A C 1
ATOM 1737 O O . LYS A 1 201 ? 9.643 8.601 1.306 1.00 83.19 201 LYS A O 1
ATOM 1742 N N . LEU A 1 202 ? 8.576 8.896 -0.637 1.00 87.69 202 LEU A N 1
ATOM 1743 C CA . LEU A 1 202 ? 8.232 10.302 -0.395 1.00 87.69 202 LEU A CA 1
ATOM 1744 C C . LEU A 1 202 ? 6.892 10.519 0.325 1.00 87.69 202 LEU A C 1
ATOM 1746 O O . LEU A 1 202 ? 6.641 11.611 0.846 1.00 87.69 202 LEU A O 1
ATOM 1750 N N . ILE A 1 203 ? 6.021 9.511 0.370 1.00 91.50 203 ILE A N 1
ATOM 1751 C CA . ILE A 1 203 ? 4.617 9.676 0.767 1.00 91.50 203 ILE A CA 1
ATOM 1752 C C . ILE A 1 203 ? 4.431 10.153 2.210 1.00 91.50 203 ILE A C 1
ATOM 1754 O O . ILE A 1 203 ? 3.528 10.944 2.476 1.00 91.50 203 ILE A O 1
ATOM 1758 N N . ILE A 1 204 ? 5.314 9.769 3.135 1.00 90.94 204 ILE A N 1
ATOM 1759 C CA . ILE A 1 204 ? 5.282 10.251 4.526 1.00 90.94 204 ILE A CA 1
ATOM 1760 C C . ILE A 1 204 ? 5.443 11.773 4.571 1.00 90.94 204 ILE A C 1
ATOM 1762 O O . ILE A 1 204 ? 4.664 12.460 5.233 1.00 90.94 204 ILE A O 1
ATOM 1766 N N . TYR A 1 205 ? 6.412 12.316 3.829 1.00 91.94 205 TYR A N 1
ATOM 1767 C CA . TYR A 1 205 ? 6.646 13.760 3.768 1.00 91.94 205 TYR A CA 1
ATOM 1768 C C . TYR A 1 205 ? 5.506 14.479 3.056 1.00 91.94 205 TYR A C 1
ATOM 1770 O O . TYR A 1 205 ? 5.113 15.569 3.470 1.00 91.94 205 TYR A O 1
ATOM 1778 N N . LEU A 1 206 ? 4.938 13.862 2.016 1.00 94.00 206 LEU A N 1
ATOM 1779 C CA . LEU A 1 206 ? 3.783 14.412 1.313 1.00 94.00 206 LEU A CA 1
ATOM 1780 C C . LEU A 1 206 ? 2.563 14.499 2.232 1.00 94.00 206 LEU A C 1
ATOM 1782 O O . LEU A 1 206 ? 1.901 15.537 2.246 1.00 94.00 206 LEU A O 1
ATOM 1786 N N . ILE A 1 207 ? 2.285 13.465 3.028 1.00 94.69 207 ILE A N 1
ATOM 1787 C CA . ILE A 1 207 ? 1.198 13.474 4.014 1.00 94.69 207 ILE A CA 1
ATOM 1788 C C . ILE A 1 207 ? 1.463 14.525 5.091 1.00 94.69 207 ILE A C 1
ATOM 1790 O O . ILE A 1 207 ? 0.570 15.316 5.391 1.00 94.69 207 ILE A O 1
ATOM 1794 N N . ALA A 1 208 ? 2.684 14.587 5.630 1.00 93.88 208 ALA A N 1
ATOM 1795 C CA . ALA A 1 208 ? 3.061 15.589 6.624 1.00 93.88 208 ALA A CA 1
ATOM 1796 C C . ALA A 1 208 ? 2.843 17.014 6.091 1.00 93.88 208 ALA A C 1
ATOM 1798 O O . ALA A 1 208 ? 2.196 17.835 6.742 1.00 93.88 208 ALA A O 1
ATOM 1799 N N . PHE A 1 209 ? 3.316 17.291 4.873 1.00 94.88 209 PHE A N 1
ATOM 1800 C CA . PHE A 1 209 ? 3.143 18.585 4.219 1.00 94.88 209 PHE A CA 1
ATOM 1801 C C . PHE A 1 209 ? 1.662 18.928 4.018 1.00 94.88 209 PHE A C 1
ATOM 1803 O O . PHE A 1 209 ? 1.242 20.043 4.326 1.00 94.88 209 PHE A O 1
ATOM 1810 N N . TYR A 1 210 ? 0.852 17.970 3.556 1.00 95.19 210 TYR A N 1
ATOM 1811 C CA . TYR A 1 210 ? -0.587 18.173 3.394 1.00 95.19 210 TYR A CA 1
ATOM 1812 C C . TYR A 1 210 ? -1.262 18.515 4.721 1.00 95.19 210 TYR A C 1
ATOM 1814 O O . TYR A 1 210 ? -1.968 19.519 4.814 1.00 95.19 210 TYR A O 1
ATOM 1822 N N . LEU A 1 211 ? -1.018 17.711 5.758 1.00 93.38 211 LEU A N 1
ATOM 1823 C CA . LEU A 1 211 ? -1.641 17.887 7.066 1.00 93.38 211 LEU A CA 1
ATOM 1824 C C . LEU A 1 211 ? -1.265 19.227 7.706 1.00 93.38 211 LEU A C 1
ATOM 1826 O O . LEU A 1 211 ? -2.142 19.879 8.266 1.00 93.38 211 LEU A O 1
ATOM 1830 N N . ILE A 1 212 ? -0.006 19.660 7.585 1.00 92.50 212 ILE A N 1
ATOM 1831 C CA . ILE A 1 212 ? 0.488 20.902 8.197 1.00 92.50 212 ILE A CA 1
ATOM 1832 C C . ILE A 1 212 ? 0.045 22.142 7.408 1.00 92.50 212 ILE A C 1
ATOM 1834 O O . ILE A 1 212 ? -0.395 23.122 8.006 1.00 92.50 212 ILE A O 1
ATOM 1838 N N . PHE A 1 213 ? 0.161 22.122 6.076 1.00 90.94 213 PHE A N 1
ATOM 1839 C CA . PHE A 1 213 ? 0.042 23.340 5.265 1.00 90.94 213 PHE A CA 1
ATOM 1840 C C . PHE A 1 213 ? -1.249 23.439 4.450 1.00 90.94 213 PHE A C 1
ATOM 1842 O O . PHE A 1 213 ? -1.700 24.552 4.174 1.00 90.94 213 PHE A O 1
ATOM 1849 N N . LEU A 1 214 ? -1.845 22.315 4.037 1.00 90.56 214 LEU A N 1
ATOM 1850 C CA . LEU A 1 214 ? -2.927 22.307 3.042 1.00 90.56 214 LEU A CA 1
ATOM 1851 C C . LEU A 1 214 ? -4.293 21.892 3.602 1.00 90.56 214 LEU A C 1
ATOM 1853 O O . LEU A 1 214 ? -5.310 22.367 3.099 1.00 90.56 214 LEU A O 1
ATOM 1857 N N . SER A 1 215 ? -4.325 21.074 4.656 1.00 88.50 215 SER A N 1
ATOM 1858 C CA . SER A 1 215 ? -5.550 20.498 5.237 1.00 88.50 215 SER A CA 1
ATOM 1859 C C . SER A 1 215 ? -6.544 21.538 5.773 1.00 88.50 215 SER A C 1
ATOM 1861 O O . SER A 1 215 ? -7.742 21.275 5.871 1.00 88.50 215 SER A O 1
ATOM 1863 N N . SER A 1 216 ? -6.065 22.742 6.102 1.00 83.06 216 SER A N 1
ATOM 1864 C CA . SER A 1 216 ? -6.886 23.827 6.649 1.00 83.06 216 SER A CA 1
ATOM 1865 C C . SER A 1 216 ? -7.885 24.403 5.639 1.00 83.06 216 SER A C 1
ATOM 1867 O O . SER A 1 216 ? -8.940 24.907 6.032 1.00 83.06 216 SER A O 1
ATOM 1869 N N . LYS A 1 217 ? -7.584 24.329 4.335 1.00 82.38 217 LYS A N 1
ATOM 1870 C CA . LYS A 1 217 ? -8.477 24.790 3.266 1.00 82.38 217 LYS A CA 1
ATOM 1871 C C . LYS A 1 217 ? -9.275 23.618 2.699 1.00 82.38 217 LYS A C 1
ATOM 1873 O O . LYS A 1 217 ? -8.735 22.558 2.406 1.00 82.38 217 LYS A O 1
ATOM 1878 N N . LYS A 1 218 ? -10.567 23.843 2.442 1.00 86.00 218 LYS A N 1
ATOM 1879 C CA . LYS A 1 218 ? -11.411 22.855 1.755 1.00 86.00 218 LYS A CA 1
ATOM 1880 C C . LYS A 1 218 ? -10.904 22.591 0.332 1.00 86.00 218 LYS A C 1
ATOM 1882 O O . LYS A 1 218 ? -10.474 23.513 -0.370 1.00 86.00 218 LYS A O 1
ATOM 1887 N N . LEU A 1 219 ? -11.022 21.331 -0.085 1.00 87.50 219 LEU A N 1
ATOM 1888 C CA . LEU A 1 219 ? -10.777 20.894 -1.456 1.00 87.50 219 LEU A CA 1
ATOM 1889 C C . LEU A 1 219 ? -11.811 21.514 -2.405 1.00 87.50 219 LEU A C 1
ATOM 1891 O O . LEU A 1 219 ? -13.008 21.534 -2.111 1.00 87.50 219 LEU A O 1
ATOM 1895 N N . ASN A 1 220 ? -11.346 22.028 -3.539 1.00 85.81 220 ASN A N 1
ATOM 1896 C CA . ASN A 1 220 ? -12.191 22.564 -4.596 1.00 85.81 220 ASN A CA 1
ATOM 1897 C C . ASN A 1 220 ? -12.768 21.428 -5.468 1.00 85.81 220 ASN A C 1
ATOM 1899 O O . ASN A 1 220 ? -12.340 20.276 -5.395 1.00 85.81 220 ASN A O 1
ATOM 1903 N N . SER A 1 221 ? -13.752 21.738 -6.317 1.00 87.44 221 SER A N 1
ATOM 1904 C CA . SER A 1 221 ? -14.442 20.730 -7.140 1.00 87.44 221 SER A CA 1
ATOM 1905 C C . SER A 1 221 ? -13.514 19.963 -8.088 1.00 87.44 221 SER A C 1
ATOM 1907 O O . SER A 1 221 ? -13.737 18.781 -8.335 1.00 87.44 221 SER A O 1
ATOM 1909 N N . LYS A 1 222 ? -12.460 20.605 -8.592 1.00 86.31 222 LYS A N 1
ATOM 1910 C CA . LYS A 1 222 ? -11.482 20.004 -9.506 1.00 86.31 222 LYS A CA 1
ATOM 1911 C C . LYS A 1 222 ? -10.523 19.061 -8.802 1.00 86.31 222 LYS A C 1
ATOM 1913 O O . LYS A 1 222 ? -10.292 17.964 -9.296 1.00 86.31 222 LYS A O 1
ATOM 1918 N N . GLU A 1 223 ? -10.033 19.449 -7.632 1.00 89.25 223 GLU A N 1
ATOM 1919 C CA . GLU A 1 223 ? -9.245 18.587 -6.752 1.00 89.25 223 GLU A CA 1
ATOM 1920 C C . GLU A 1 223 ? -10.069 17.361 -6.347 1.00 89.25 223 GLU A C 1
ATOM 1922 O O . GLU A 1 223 ? -9.574 16.243 -6.412 1.00 89.25 223 GLU A O 1
ATOM 1927 N N . LEU A 1 224 ? -11.356 17.533 -6.028 1.00 92.44 224 LEU A N 1
ATOM 1928 C CA . LEU A 1 224 ? -12.251 16.410 -5.732 1.00 92.44 224 LEU A CA 1
ATOM 1929 C C . LEU A 1 224 ? -12.419 15.456 -6.924 1.00 92.44 224 LEU A C 1
ATOM 1931 O O . LEU A 1 224 ? -12.408 14.240 -6.732 1.00 92.44 224 LEU A O 1
ATOM 1935 N N . ILE A 1 225 ? -12.559 15.983 -8.145 1.00 92.81 225 ILE A N 1
ATOM 1936 C CA . ILE A 1 225 ? -12.617 15.166 -9.367 1.00 92.81 225 ILE A CA 1
ATOM 1937 C C . ILE A 1 225 ? -11.294 14.426 -9.580 1.00 92.81 225 ILE A C 1
ATOM 1939 O O . ILE A 1 225 ? -11.315 13.222 -9.827 1.00 92.81 225 ILE A O 1
ATOM 1943 N N . LEU A 1 226 ? -10.160 15.121 -9.449 1.00 92.88 226 LEU A N 1
ATOM 1944 C CA . LEU A 1 226 ? -8.832 14.529 -9.585 1.00 92.88 226 LEU A CA 1
ATOM 1945 C C . LEU A 1 226 ? -8.657 13.369 -8.603 1.00 92.88 226 LEU A C 1
ATOM 1947 O O . LEU A 1 226 ? -8.380 12.251 -9.027 1.00 92.88 226 LEU A O 1
ATOM 1951 N N . LEU A 1 227 ? -8.896 13.609 -7.312 1.00 95.00 227 LEU A N 1
ATOM 1952 C CA . LEU A 1 227 ? -8.753 12.594 -6.271 1.00 95.00 227 LEU A CA 1
ATOM 1953 C C . LEU A 1 227 ? -9.647 11.383 -6.543 1.00 95.00 227 LEU A C 1
ATOM 1955 O O . LEU A 1 227 ? -9.181 10.257 -6.428 1.00 95.00 227 LEU A O 1
ATOM 1959 N N . LYS A 1 228 ? -10.886 11.596 -6.999 1.00 95.25 228 LYS A N 1
ATOM 1960 C CA . LYS A 1 228 ? -11.800 10.507 -7.369 1.00 95.25 228 LYS A CA 1
ATOM 1961 C C . LYS A 1 228 ? -11.311 9.681 -8.568 1.00 95.25 228 LYS A C 1
ATOM 1963 O O . LYS A 1 228 ? -11.594 8.486 -8.634 1.00 95.25 228 LYS A O 1
ATOM 1968 N N . LEU A 1 229 ? -10.621 10.299 -9.527 1.00 95.12 229 LEU A N 1
ATOM 1969 C CA . LEU A 1 229 ? -10.145 9.634 -10.745 1.00 95.12 229 LEU A CA 1
ATOM 1970 C C . LEU A 1 229 ? -8.774 8.972 -10.581 1.00 95.12 229 LEU A C 1
ATOM 1972 O O . LEU A 1 229 ? -8.510 7.990 -11.270 1.00 95.12 229 LEU A O 1
ATOM 1976 N N . LEU A 1 230 ? -7.917 9.453 -9.676 1.00 95.06 230 LEU A N 1
ATOM 1977 C CA . LEU A 1 230 ? -6.554 8.936 -9.517 1.00 95.06 230 LEU A CA 1
ATOM 1978 C C . LEU A 1 230 ? -6.509 7.411 -9.291 1.00 95.06 230 LEU A C 1
ATOM 1980 O O . LEU A 1 230 ? -5.849 6.739 -10.086 1.00 95.06 230 LEU A O 1
ATOM 1984 N N . PRO A 1 231 ? -7.245 6.818 -8.323 1.00 96.56 231 PRO A N 1
ATOM 1985 C CA . PRO A 1 231 ? -7.254 5.363 -8.158 1.00 96.56 231 PRO A CA 1
ATOM 1986 C C . PRO A 1 231 ? -7.806 4.624 -9.382 1.00 96.56 231 PRO A C 1
ATOM 1988 O O . PRO A 1 231 ? -7.306 3.556 -9.717 1.00 96.56 231 PRO A O 1
ATOM 1991 N N . MET A 1 232 ? -8.793 5.192 -10.087 1.00 96.12 232 MET A N 1
ATOM 1992 C CA . MET A 1 232 ? -9.362 4.581 -11.300 1.00 96.12 232 MET A CA 1
ATOM 1993 C C . MET A 1 232 ? -8.320 4.455 -12.405 1.00 96.12 232 MET A C 1
ATOM 1995 O O . MET A 1 232 ? -8.192 3.399 -13.014 1.00 96.12 232 MET A O 1
ATOM 1999 N N . ILE A 1 233 ? -7.575 5.533 -12.658 1.00 95.00 233 ILE A N 1
ATOM 2000 C CA . ILE A 1 233 ? -6.543 5.560 -13.697 1.00 95.00 233 ILE A CA 1
ATOM 2001 C C . ILE A 1 233 ? -5.396 4.629 -13.296 1.00 95.00 233 ILE A C 1
ATOM 2003 O O . ILE A 1 233 ? -4.971 3.809 -14.104 1.00 95.00 233 ILE A O 1
ATOM 2007 N N . TYR A 1 234 ? -4.943 4.704 -12.041 1.00 95.38 234 TYR A N 1
ATOM 2008 C CA . TYR A 1 234 ? -3.860 3.872 -11.514 1.00 95.38 234 TYR A CA 1
ATOM 2009 C C . TYR A 1 234 ? -4.172 2.376 -11.630 1.00 95.38 234 TYR A C 1
ATOM 2011 O O . TYR A 1 234 ? -3.420 1.618 -12.243 1.00 95.38 234 TYR A O 1
ATOM 2019 N N . TYR A 1 235 ? -5.322 1.947 -11.114 1.00 95.81 235 TYR A N 1
ATOM 2020 C CA . TYR A 1 235 ? -5.710 0.542 -11.152 1.00 95.81 235 TYR A CA 1
ATOM 2021 C C . TYR A 1 235 ? -6.190 0.077 -12.531 1.00 95.81 235 TYR A C 1
ATOM 2023 O O . TYR A 1 235 ? -6.027 -1.094 -12.866 1.00 95.81 235 TYR A O 1
ATOM 2031 N N . GLY A 1 236 ? -6.715 0.979 -13.364 1.00 95.06 236 GLY A N 1
ATOM 2032 C CA . GLY A 1 236 ? -6.994 0.696 -14.771 1.00 95.06 236 GLY A CA 1
ATOM 2033 C C . GLY A 1 236 ? -5.715 0.379 -15.547 1.00 95.06 236 GLY A C 1
ATOM 2034 O O . GLY A 1 236 ? -5.648 -0.647 -16.222 1.00 95.06 236 GLY A O 1
ATOM 2035 N N . LEU A 1 237 ? -4.671 1.202 -15.388 1.00 92.75 237 LEU A N 1
ATOM 2036 C CA . LEU A 1 237 ? -3.353 0.924 -15.965 1.00 92.75 237 LEU A CA 1
ATOM 2037 C C . LEU A 1 237 ? -2.752 -0.366 -15.403 1.00 92.75 237 LEU A C 1
ATOM 2039 O O . LEU A 1 237 ? -2.176 -1.124 -16.175 1.00 92.75 237 LEU A O 1
ATOM 2043 N N . ARG A 1 238 ? -2.940 -0.654 -14.107 1.00 91.81 238 ARG A N 1
ATOM 2044 C CA . ARG A 1 238 ? -2.501 -1.913 -13.484 1.00 91.81 238 ARG A CA 1
ATOM 2045 C C . ARG A 1 238 ? -3.150 -3.144 -14.112 1.00 91.81 238 ARG A C 1
ATOM 2047 O O . ARG A 1 238 ? -2.458 -4.120 -14.364 1.00 91.81 238 ARG A O 1
ATOM 2054 N N . ILE A 1 239 ? -4.464 -3.121 -14.337 1.00 94.50 239 ILE A N 1
ATOM 2055 C CA . ILE A 1 239 ? -5.171 -4.239 -14.978 1.00 94.50 239 ILE A CA 1
ATOM 2056 C C . ILE A 1 239 ? -4.656 -4.421 -16.409 1.00 94.50 239 ILE A C 1
ATOM 2058 O O . ILE A 1 239 ? -4.323 -5.534 -16.805 1.00 94.50 239 ILE A O 1
ATOM 2062 N N . LEU A 1 240 ? -4.541 -3.330 -17.177 1.00 92.94 240 LEU A N 1
ATOM 2063 C CA . LEU A 1 240 ? -4.031 -3.391 -18.549 1.00 92.94 240 LEU A CA 1
ATOM 2064 C C . LEU A 1 240 ? -2.601 -3.942 -18.591 1.00 92.94 240 LEU A C 1
ATOM 2066 O O . LEU A 1 240 ? -2.319 -4.856 -19.366 1.00 92.94 240 LEU A O 1
ATOM 2070 N N . SER A 1 241 ? -1.709 -3.431 -17.741 1.00 90.75 241 SER A N 1
ATOM 2071 C CA . SER A 1 241 ? -0.326 -3.901 -17.688 1.00 90.75 241 SER A CA 1
ATOM 2072 C C . SER A 1 241 ? -0.192 -5.311 -17.124 1.00 90.75 241 SER A C 1
ATOM 2074 O O . SER A 1 241 ? 0.719 -6.016 -17.532 1.00 90.75 241 SER A O 1
ATOM 2076 N N . GLY A 1 242 ? -1.125 -5.765 -16.282 1.00 89.44 242 GLY A N 1
ATOM 2077 C CA . GLY A 1 242 ? -1.224 -7.152 -15.827 1.00 89.44 242 GLY A CA 1
ATOM 2078 C C . GLY A 1 242 ? -1.675 -8.136 -16.916 1.00 89.44 242 GLY A C 1
ATOM 2079 O O . GLY A 1 242 ? -1.344 -9.315 -16.846 1.00 89.44 242 GLY A O 1
ATOM 2080 N N . ILE A 1 243 ? -2.364 -7.672 -17.964 1.00 91.00 243 ILE A N 1
ATOM 2081 C CA . ILE A 1 243 ? -2.832 -8.520 -19.078 1.00 91.00 243 ILE A CA 1
ATOM 2082 C C . ILE A 1 243 ? -1.822 -8.552 -20.234 1.00 91.00 243 ILE A C 1
ATOM 2084 O O . ILE A 1 243 ? -1.536 -9.615 -20.772 1.00 91.00 243 ILE A O 1
ATOM 2088 N N . PHE A 1 244 ? -1.246 -7.408 -20.623 1.00 87.56 244 PHE A N 1
ATOM 2089 C CA . PHE A 1 244 ? -0.426 -7.314 -21.841 1.00 87.56 244 PHE A CA 1
ATOM 2090 C C . PHE A 1 244 ? 1.076 -7.327 -21.551 1.00 87.56 244 PHE A C 1
ATOM 2092 O O . PHE A 1 244 ? 1.571 -6.415 -20.890 1.00 87.56 244 PHE A O 1
ATOM 2099 N N . LEU A 1 245 ? 1.815 -8.322 -22.059 1.00 81.88 245 LEU A N 1
ATOM 2100 C CA . LEU A 1 245 ? 3.279 -8.440 -21.897 1.00 81.88 245 LEU A CA 1
ATOM 2101 C C . LEU A 1 245 ? 4.036 -7.200 -22.384 1.00 81.88 245 LEU A C 1
ATOM 2103 O O . LEU A 1 245 ? 4.917 -6.710 -21.692 1.00 81.88 245 LEU A O 1
ATOM 2107 N N . ASN A 1 246 ? 3.586 -6.579 -23.473 1.00 79.94 246 ASN A N 1
ATOM 2108 C CA . ASN A 1 246 ? 4.213 -5.368 -24.010 1.00 79.94 246 ASN A CA 1
ATOM 2109 C C . ASN A 1 246 ? 4.148 -4.150 -23.057 1.00 79.94 246 ASN A C 1
ATOM 2111 O O . ASN A 1 246 ? 4.728 -3.105 -23.333 1.00 79.94 246 ASN A O 1
ATOM 2115 N N . LEU A 1 247 ? 3.418 -4.244 -21.942 1.00 83.50 247 LEU A N 1
ATOM 2116 C CA . LEU A 1 247 ? 3.331 -3.211 -20.911 1.00 83.50 247 LEU A CA 1
ATOM 2117 C C . LEU A 1 247 ? 4.189 -3.533 -19.672 1.00 83.50 247 LEU A C 1
ATOM 2119 O O . LEU A 1 247 ? 3.924 -2.980 -18.606 1.00 83.50 247 LEU A O 1
ATOM 2123 N N . ASN A 1 248 ? 5.225 -4.371 -19.788 1.00 82.94 248 ASN A N 1
ATOM 2124 C CA . ASN A 1 248 ? 6.119 -4.732 -18.675 1.00 82.94 248 ASN A CA 1
ATOM 2125 C C . ASN A 1 248 ? 6.717 -3.514 -17.958 1.00 82.94 248 ASN A C 1
ATOM 2127 O O . ASN A 1 248 ? 6.653 -3.432 -16.736 1.00 82.94 248 ASN A O 1
ATOM 2131 N N . VAL A 1 249 ? 7.189 -2.506 -18.699 1.00 80.31 249 VAL A N 1
ATOM 2132 C CA . VAL A 1 249 ? 7.691 -1.257 -18.094 1.00 80.31 249 VAL A CA 1
ATOM 2133 C C . VAL A 1 249 ? 6.596 -0.551 -17.285 1.00 80.31 249 VAL A C 1
ATOM 2135 O O . VAL A 1 249 ? 6.856 -0.031 -16.206 1.00 80.31 249 VAL A O 1
ATOM 2138 N N . THR A 1 250 ? 5.350 -0.561 -17.771 1.00 85.62 250 THR A N 1
ATOM 2139 C CA . THR A 1 250 ? 4.213 0.019 -17.033 1.00 85.62 250 THR A CA 1
ATOM 2140 C C . THR A 1 250 ? 3.908 -0.791 -15.775 1.00 85.62 250 THR A C 1
ATOM 2142 O O . THR A 1 250 ? 3.643 -0.210 -14.729 1.00 85.62 250 THR A O 1
ATOM 2145 N N . TRP A 1 251 ? 3.948 -2.125 -15.858 1.00 87.31 251 TRP A N 1
ATOM 2146 C CA . TRP A 1 251 ? 3.778 -3.010 -14.705 1.00 87.31 251 TRP A CA 1
ATOM 2147 C C . TRP A 1 251 ? 4.810 -2.696 -13.619 1.00 87.31 251 TRP A C 1
ATOM 2149 O O . TRP A 1 251 ? 4.423 -2.349 -12.505 1.00 87.31 251 TRP A O 1
ATOM 2159 N N . GLN A 1 252 ? 6.095 -2.700 -13.979 1.00 83.50 252 GLN A N 1
ATOM 2160 C CA . GLN A 1 252 ? 7.204 -2.433 -13.064 1.00 83.50 252 GLN A CA 1
ATOM 2161 C C . GLN A 1 252 ? 7.131 -1.032 -12.440 1.00 83.50 252 GLN A C 1
ATOM 2163 O O . GLN A 1 252 ? 7.266 -0.900 -11.232 1.00 83.50 252 GLN A O 1
ATOM 2168 N N . ARG A 1 253 ? 6.865 0.022 -13.228 1.00 84.62 253 ARG A N 1
ATOM 2169 C CA . ARG A 1 253 ? 6.814 1.409 -12.716 1.00 84.62 253 ARG A CA 1
ATOM 2170 C C . ARG A 1 253 ? 5.663 1.669 -11.756 1.00 84.62 253 ARG A C 1
ATOM 2172 O O . ARG A 1 253 ? 5.781 2.510 -10.867 1.00 84.62 253 ARG A O 1
ATOM 2179 N N . LEU A 1 254 ? 4.544 0.974 -11.954 1.00 88.06 254 LEU A N 1
ATOM 2180 C CA . LEU A 1 254 ? 3.430 1.047 -11.022 1.00 88.06 254 LEU A CA 1
ATOM 2181 C C . LEU A 1 254 ? 3.717 0.205 -9.778 1.00 88.06 254 LEU A C 1
ATOM 2183 O O . LEU A 1 254 ? 3.179 0.511 -8.718 1.00 88.06 254 LEU A O 1
ATOM 2187 N N . SER A 1 255 ? 4.480 -0.883 -9.879 1.00 81.75 255 SER A N 1
ATOM 2188 C CA . SER A 1 255 ? 4.854 -1.721 -8.737 1.00 81.75 255 SER A CA 1
ATOM 2189 C C . SER A 1 255 ? 5.772 -0.984 -7.772 1.00 81.75 255 SER A C 1
ATOM 2191 O O . SER A 1 255 ? 6.609 -0.174 -8.165 1.00 81.75 255 SER A O 1
ATOM 2193 N N . ALA A 1 256 ? 5.648 -1.298 -6.486 1.00 67.50 256 ALA A N 1
ATOM 2194 C CA . ALA A 1 256 ? 6.772 -1.065 -5.599 1.00 67.50 256 ALA A CA 1
ATOM 2195 C C . ALA A 1 256 ? 7.857 -2.057 -6.055 1.00 67.50 256 ALA A C 1
ATOM 2197 O O . ALA A 1 256 ? 7.564 -3.244 -6.178 1.00 67.50 256 ALA A O 1
ATOM 2198 N N . ASN A 1 257 ? 9.092 -1.622 -6.328 1.00 56.22 257 ASN A N 1
ATOM 2199 C CA . ASN A 1 257 ? 10.217 -2.475 -6.780 1.00 56.22 257 ASN A CA 1
ATOM 2200 C C . ASN A 1 257 ? 10.664 -3.551 -5.760 1.00 56.22 257 ASN A C 1
ATOM 2202 O O . ASN A 1 257 ? 11.761 -4.096 -5.837 1.00 56.22 257 ASN A O 1
ATOM 2206 N N . THR A 1 258 ? 9.793 -3.862 -4.808 1.00 52.91 258 THR A N 1
ATOM 2207 C CA . THR A 1 258 ? 9.764 -4.977 -3.872 1.00 52.91 258 THR A CA 1
ATOM 2208 C C . THR A 1 258 ? 10.348 -6.273 -4.435 1.00 52.91 258 THR A C 1
ATOM 2210 O O . THR A 1 258 ? 11.112 -6.941 -3.747 1.00 52.91 258 THR A O 1
ATOM 2213 N N . TYR A 1 259 ? 10.029 -6.581 -5.697 1.00 50.69 259 TYR A N 1
ATOM 2214 C CA . TYR A 1 259 ? 10.621 -7.651 -6.492 1.00 50.69 259 TYR A CA 1
ATOM 2215 C C . TYR A 1 259 ? 10.693 -7.150 -7.937 1.00 50.69 259 TYR A C 1
ATOM 2217 O O . TYR A 1 259 ? 9.665 -7.115 -8.611 1.00 50.69 259 TYR A O 1
ATOM 2225 N N . GLN A 1 260 ? 11.864 -6.716 -8.416 1.00 52.00 260 GLN A N 1
ATOM 2226 C CA . GLN A 1 260 ? 12.071 -6.366 -9.831 1.00 52.00 260 GLN A CA 1
ATOM 2227 C C . GLN A 1 260 ? 11.868 -7.614 -10.699 1.00 52.00 260 GLN A C 1
ATOM 2229 O O . GLN A 1 260 ? 12.809 -8.319 -11.050 1.00 52.00 260 GLN A O 1
ATOM 2234 N N . SER A 1 261 ? 10.615 -7.934 -10.995 1.00 63.41 261 SER A N 1
ATOM 2235 C CA . SER A 1 261 ? 10.241 -9.107 -11.763 1.00 63.41 261 SER A CA 1
ATOM 2236 C C . SER A 1 261 ? 9.169 -8.732 -12.771 1.00 63.41 261 SER A C 1
ATOM 2238 O O . SER A 1 261 ? 8.301 -7.893 -12.525 1.00 63.41 261 SER A O 1
ATOM 2240 N N . ASN A 1 262 ? 9.228 -9.390 -13.923 1.00 71.44 262 ASN A N 1
ATOM 2241 C CA . ASN A 1 262 ? 8.145 -9.362 -14.900 1.00 71.44 262 ASN A CA 1
ATOM 2242 C C . ASN A 1 262 ? 6.982 -10.273 -14.482 1.00 71.44 262 ASN A C 1
ATOM 2244 O O . ASN A 1 262 ? 6.005 -10.394 -15.220 1.00 71.44 262 ASN A O 1
ATOM 2248 N N . GLU A 1 263 ? 7.084 -10.923 -13.319 1.00 78.88 263 GLU A N 1
ATOM 2249 C CA . GLU A 1 263 ? 6.042 -11.787 -12.794 1.00 78.88 263 GLU A CA 1
ATOM 2250 C C . GLU A 1 263 ? 4.828 -10.963 -12.371 1.00 78.88 263 GLU A C 1
ATOM 2252 O O . GLU A 1 263 ? 4.926 -9.926 -11.708 1.00 78.88 263 GLU A O 1
ATOM 2257 N N . ARG A 1 264 ? 3.651 -11.452 -12.754 1.00 86.44 264 ARG A N 1
ATOM 2258 C CA . ARG A 1 264 ? 2.373 -10.780 -12.533 1.00 86.44 264 ARG A CA 1
ATOM 2259 C C . ARG A 1 264 ? 1.550 -11.604 -11.578 1.00 86.44 264 ARG A C 1
ATOM 2261 O O . ARG A 1 264 ? 1.407 -12.805 -11.782 1.00 86.44 264 ARG A O 1
ATOM 2268 N N . TYR A 1 265 ? 0.992 -10.956 -10.559 1.00 90.06 265 TYR A N 1
ATOM 2269 C CA . TYR A 1 265 ? 0.100 -11.607 -9.600 1.00 90.06 265 TYR A CA 1
ATOM 2270 C C . TYR A 1 265 ? 0.683 -12.892 -9.003 1.00 90.06 265 TYR A C 1
ATOM 2272 O O . TYR A 1 265 ? -0.041 -13.869 -8.811 1.00 90.06 265 TYR A O 1
ATOM 2280 N N . ALA A 1 266 ? 1.995 -12.932 -8.759 1.00 87.38 266 ALA A N 1
ATOM 2281 C CA . ALA A 1 266 ? 2.649 -14.217 -8.551 1.00 87.38 266 ALA A CA 1
ATOM 2282 C C . ALA A 1 266 ? 2.308 -14.889 -7.203 1.00 87.38 266 ALA A C 1
ATOM 2284 O O . ALA A 1 266 ? 2.427 -16.106 -7.104 1.00 87.38 266 ALA A O 1
ATOM 2285 N N . ASP A 1 267 ? 1.758 -14.174 -6.209 1.00 86.44 267 ASP A N 1
ATOM 2286 C CA . ASP A 1 267 ? 1.182 -14.825 -5.017 1.00 86.44 267 ASP A CA 1
ATOM 2287 C C . ASP A 1 267 ? -0.161 -15.488 -5.352 1.00 86.44 267 ASP A C 1
ATOM 2289 O O . ASP A 1 267 ? -0.474 -16.568 -4.847 1.00 86.44 267 ASP A O 1
ATOM 2293 N N . GLY A 1 268 ? -0.943 -14.857 -6.232 1.00 89.38 268 GLY A N 1
ATOM 2294 C CA . GLY A 1 268 ? -2.154 -15.438 -6.799 1.00 89.38 268 GLY A CA 1
ATOM 2295 C C . GLY A 1 268 ? -1.848 -16.668 -7.654 1.00 89.38 268 GLY A C 1
ATOM 2296 O O . GLY A 1 268 ? -2.561 -17.665 -7.555 1.00 89.38 268 GLY A O 1
ATOM 2297 N N . PHE A 1 269 ? -0.779 -16.620 -8.454 1.00 90.31 269 PHE A N 1
ATOM 2298 C CA . PHE A 1 269 ? -0.287 -17.764 -9.225 1.00 90.31 269 PHE A CA 1
ATOM 2299 C C . PHE A 1 269 ? 0.110 -18.903 -8.290 1.00 90.31 269 PHE A C 1
ATOM 2301 O O . PHE A 1 269 ? -0.464 -19.984 -8.368 1.00 90.31 269 PHE A O 1
ATOM 2308 N N . TYR A 1 270 ? 1.004 -18.634 -7.337 1.00 87.19 270 TYR A N 1
ATOM 2309 C CA . TYR A 1 270 ? 1.481 -19.634 -6.386 1.00 87.19 270 TYR A CA 1
ATOM 2310 C C . TYR A 1 270 ? 0.340 -20.249 -5.565 1.00 87.19 270 TYR A C 1
ATOM 2312 O O . TYR A 1 270 ? 0.278 -21.460 -5.376 1.00 87.19 270 TYR A O 1
ATOM 2320 N N . GLY A 1 271 ? -0.616 -19.434 -5.107 1.00 87.81 271 GLY A N 1
ATOM 2321 C CA . GLY A 1 271 ? -1.784 -19.929 -4.383 1.00 87.81 271 GLY A CA 1
ATOM 2322 C C . GLY A 1 271 ? -2.653 -20.869 -5.224 1.00 87.81 271 GLY A C 1
ATOM 2323 O O . GLY A 1 271 ? -3.067 -21.912 -4.726 1.00 87.81 271 GLY A O 1
ATOM 2324 N N . LEU A 1 272 ? -2.932 -20.534 -6.484 1.00 91.38 272 LEU A N 1
ATOM 2325 C CA . LEU A 1 272 ? -3.751 -21.378 -7.363 1.00 91.38 272 LEU A CA 1
ATOM 2326 C C . LEU A 1 272 ? -3.003 -22.604 -7.890 1.00 91.38 272 LEU A C 1
ATOM 2328 O O . LEU A 1 272 ? -3.635 -23.635 -8.122 1.00 91.38 272 LEU A O 1
ATOM 2332 N N . ASN A 1 273 ? -1.682 -22.518 -8.051 1.00 90.00 273 ASN A N 1
ATOM 2333 C CA . ASN A 1 273 ? -0.879 -23.629 -8.547 1.00 90.00 273 ASN A CA 1
ATOM 2334 C C . ASN A 1 273 ? -0.927 -24.829 -7.589 1.00 90.00 273 ASN A C 1
ATOM 2336 O O . ASN A 1 273 ? -1.062 -25.954 -8.049 1.00 90.00 273 ASN A O 1
ATOM 2340 N N . VAL A 1 274 ? -1.032 -24.592 -6.275 1.00 88.25 274 VAL A N 1
ATOM 2341 C CA . VAL A 1 274 ? -1.292 -25.640 -5.265 1.00 88.25 274 VAL A CA 1
ATOM 2342 C C . VAL A 1 274 ? -2.584 -26.415 -5.561 1.00 88.25 274 VAL A C 1
ATOM 2344 O O . VAL A 1 274 ? -2.594 -27.644 -5.555 1.00 88.25 274 VAL A O 1
ATOM 2347 N N . LEU A 1 275 ? -3.678 -25.710 -5.872 1.00 90.62 275 LEU A N 1
ATOM 2348 C CA . LEU A 1 275 ? -4.971 -26.337 -6.188 1.00 90.62 275 LEU A CA 1
ATOM 2349 C C . LEU A 1 275 ? -4.898 -27.170 -7.472 1.00 90.62 275 LEU A C 1
ATOM 2351 O O . LEU A 1 275 ? -5.488 -28.251 -7.553 1.00 90.62 275 LEU A O 1
ATOM 2355 N N . ASN A 1 276 ? -4.161 -26.663 -8.461 1.00 91.38 276 ASN A N 1
ATOM 2356 C CA . ASN A 1 276 ? -3.913 -27.345 -9.724 1.00 91.38 276 ASN A CA 1
ATOM 2357 C C . ASN A 1 276 ? -2.982 -28.556 -9.548 1.00 91.38 276 ASN A C 1
ATOM 2359 O O . ASN A 1 276 ? -3.202 -29.606 -10.157 1.00 91.38 276 ASN A O 1
ATOM 2363 N N . CYS A 1 277 ? -1.991 -28.464 -8.661 1.00 88.38 277 CYS A N 1
ATOM 2364 C CA . CYS A 1 277 ? -1.099 -29.569 -8.329 1.00 88.38 277 CYS A CA 1
ATOM 2365 C C . CYS A 1 277 ? -1.813 -30.704 -7.611 1.00 88.38 277 CYS A C 1
ATOM 2367 O O . CYS A 1 277 ? -1.593 -31.866 -7.950 1.00 88.38 277 CYS A O 1
ATOM 2369 N N . ASN A 1 278 ? -2.758 -30.391 -6.726 1.00 87.19 278 ASN A N 1
ATOM 2370 C CA . ASN A 1 278 ? -3.629 -31.392 -6.114 1.00 87.19 278 ASN A CA 1
ATOM 2371 C C . ASN A 1 278 ? -4.482 -32.169 -7.134 1.00 87.19 278 ASN A C 1
ATOM 2373 O O . ASN A 1 278 ? -4.973 -33.253 -6.818 1.00 87.19 278 ASN A O 1
ATOM 2377 N N . ALA A 1 279 ? -4.716 -31.624 -8.332 1.00 88.94 279 ALA A N 1
ATOM 2378 C CA . ALA A 1 279 ? -5.439 -32.304 -9.412 1.00 88.94 279 ALA A CA 1
ATOM 2379 C C . ALA A 1 279 ? -4.512 -33.079 -10.350 1.00 88.94 279 ALA A C 1
ATOM 2381 O O . ALA A 1 279 ? -4.833 -34.192 -10.759 1.00 88.94 279 ALA A O 1
ATOM 2382 N N . THR A 1 280 ? -3.356 -32.504 -10.667 1.00 88.75 280 THR A N 1
ATOM 2383 C CA . THR A 1 280 ? -2.416 -33.046 -11.660 1.00 88.75 280 THR A CA 1
ATOM 2384 C C . THR A 1 280 ? -1.349 -33.969 -11.063 1.00 88.75 280 THR A C 1
ATOM 2386 O O . THR A 1 280 ? -0.682 -34.688 -11.803 1.00 88.75 280 THR A O 1
ATOM 2389 N N . GLY A 1 281 ? -1.212 -34.001 -9.734 1.00 83.44 281 GLY A N 1
ATOM 2390 C CA . GLY A 1 281 ? -0.279 -34.866 -9.013 1.00 83.44 281 GLY A CA 1
ATOM 2391 C C . GLY A 1 281 ? 1.143 -34.311 -8.880 1.00 83.44 281 GLY A C 1
ATOM 2392 O O . GLY A 1 281 ? 2.070 -35.108 -8.746 1.00 83.44 281 GLY A O 1
ATOM 2393 N N . CYS A 1 282 ? 1.340 -32.985 -8.928 1.00 83.19 282 CYS A N 1
ATOM 2394 C CA . CYS A 1 282 ? 2.639 -32.372 -8.612 1.00 83.19 282 CYS A CA 1
ATOM 2395 C C . CYS A 1 282 ? 2.850 -32.118 -7.112 1.00 83.19 282 CYS A C 1
ATOM 2397 O O . CYS A 1 282 ? 1.903 -31.959 -6.345 1.00 83.19 282 CYS A O 1
ATOM 2399 N N . ASP A 1 283 ? 4.122 -32.066 -6.703 1.00 75.69 283 ASP A N 1
ATOM 2400 C CA . ASP A 1 283 ? 4.562 -31.862 -5.315 1.00 75.69 283 ASP A CA 1
ATOM 2401 C C . ASP A 1 283 ? 4.730 -30.372 -4.972 1.00 75.69 283 ASP A C 1
ATOM 2403 O O . ASP A 1 283 ? 5.791 -29.915 -4.548 1.00 75.69 283 ASP A O 1
ATOM 2407 N N . GLU A 1 284 ? 3.668 -29.589 -5.144 1.00 76.00 284 GLU A N 1
ATOM 2408 C CA . GLU A 1 284 ? 3.641 -28.194 -4.703 1.00 76.00 284 GLU A CA 1
ATOM 2409 C C . GLU A 1 284 ? 2.679 -28.042 -3.523 1.00 76.00 284 GLU A C 1
ATOM 2411 O O . GLU A 1 284 ? 1.515 -28.435 -3.589 1.00 76.00 284 GLU A O 1
ATOM 2416 N N . ARG A 1 285 ? 3.180 -27.512 -2.403 1.00 71.94 285 ARG A N 1
ATOM 2417 C CA . ARG A 1 285 ? 2.426 -27.371 -1.148 1.00 71.94 285 ARG A CA 1
ATOM 2418 C C . ARG A 1 285 ? 2.628 -25.991 -0.560 1.00 71.94 285 ARG A C 1
ATOM 2420 O O . ARG A 1 285 ? 3.652 -25.355 -0.796 1.00 71.94 285 ARG A O 1
ATOM 2427 N N . ASN A 1 286 ? 1.672 -25.532 0.244 1.00 70.44 286 ASN A N 1
ATOM 2428 C CA . ASN A 1 286 ? 1.704 -24.170 0.764 1.00 70.44 286 ASN A CA 1
ATOM 2429 C C . ASN A 1 286 ? 1.132 -24.063 2.184 1.00 70.44 286 ASN A C 1
ATOM 2431 O O . ASN A 1 286 ? 0.487 -24.964 2.707 1.00 70.44 286 ASN A O 1
ATOM 2435 N N . ASN A 1 287 ? 1.353 -22.914 2.812 1.00 69.62 287 ASN A N 1
ATOM 2436 C CA . ASN A 1 287 ? 0.952 -22.587 4.177 1.00 69.62 287 ASN A CA 1
ATOM 2437 C C . ASN A 1 287 ? -0.491 -22.077 4.287 1.00 69.62 287 ASN A C 1
ATOM 2439 O O . ASN A 1 287 ? -0.807 -21.255 5.151 1.00 69.62 287 ASN A O 1
ATOM 2443 N N . TYR A 1 288 ? -1.368 -22.516 3.387 1.00 78.94 288 TYR A N 1
ATOM 2444 C CA . TYR A 1 288 ? -2.783 -22.165 3.432 1.00 78.94 288 TYR A CA 1
ATOM 2445 C C . TYR A 1 288 ? -3.551 -23.123 4.359 1.00 78.94 288 TYR A C 1
ATOM 2447 O O . TYR A 1 288 ? -3.022 -24.106 4.885 1.00 78.94 288 TYR A O 1
ATOM 2455 N N . GLY A 1 289 ? -4.805 -22.772 4.629 1.00 83.88 289 GLY A N 1
ATOM 2456 C CA . GLY A 1 289 ? -5.712 -23.548 5.460 1.00 83.88 289 GLY A CA 1
ATOM 2457 C C . GLY A 1 289 ? -6.174 -24.852 4.794 1.00 83.88 289 GLY A C 1
ATOM 2458 O O . GLY A 1 289 ? -5.949 -25.068 3.601 1.00 83.88 289 GLY A O 1
ATOM 2459 N N . PRO A 1 290 ? -6.861 -25.716 5.558 1.00 87.25 290 PRO A N 1
ATOM 2460 C CA . PRO A 1 290 ? -7.224 -27.070 5.140 1.00 87.25 290 PRO A CA 1
ATOM 2461 C C . PRO A 1 290 ? -8.038 -27.132 3.846 1.00 87.25 290 PRO A C 1
ATOM 2463 O O . PRO A 1 290 ? -7.843 -28.058 3.066 1.00 87.25 290 PRO A O 1
ATOM 2466 N N . ILE A 1 291 ? -8.933 -26.171 3.582 1.00 88.06 291 ILE A N 1
ATOM 2467 C CA . ILE A 1 291 ? -9.688 -26.182 2.319 1.00 88.06 291 ILE A CA 1
ATOM 2468 C C . ILE A 1 291 ? -8.734 -26.052 1.137 1.00 88.06 291 ILE A C 1
ATOM 2470 O O . ILE A 1 291 ? -8.890 -26.766 0.158 1.00 88.06 291 ILE A O 1
ATOM 2474 N N . TRP A 1 292 ? -7.745 -25.170 1.224 1.00 85.94 292 TRP A N 1
ATOM 2475 C CA . TRP A 1 292 ? -6.843 -24.904 0.109 1.00 85.94 292 TRP A CA 1
ATOM 2476 C C . TRP A 1 292 ? -5.856 -26.052 -0.130 1.00 85.94 292 TRP A C 1
ATOM 2478 O O . TRP A 1 292 ? -5.543 -26.358 -1.269 1.00 85.94 292 TRP A O 1
ATOM 2488 N N . GLU A 1 293 ? -5.406 -26.724 0.931 1.00 81.44 293 GLU A N 1
ATOM 2489 C CA . GLU A 1 293 ? -4.477 -27.858 0.813 1.00 81.44 293 GLU A CA 1
ATOM 2490 C C . GLU A 1 293 ? -5.158 -29.123 0.263 1.00 81.44 293 GLU A C 1
ATOM 2492 O O . GLU A 1 293 ? -4.496 -29.941 -0.363 1.00 81.44 293 GLU A O 1
ATOM 2497 N N . TYR A 1 294 ? -6.466 -29.311 0.478 1.00 85.50 294 TYR A N 1
ATOM 2498 C CA . TYR A 1 294 ? -7.176 -30.523 0.036 1.00 85.50 294 TYR A CA 1
ATOM 2499 C C . TYR A 1 294 ? -8.055 -30.336 -1.200 1.00 85.50 294 TYR A C 1
ATOM 2501 O O . TYR A 1 294 ? -8.482 -31.324 -1.801 1.00 85.50 294 TYR A O 1
ATOM 2509 N N . LEU A 1 295 ? -8.372 -29.099 -1.574 1.00 89.00 295 LEU A N 1
ATOM 2510 C CA . LEU A 1 295 ? -9.167 -28.834 -2.762 1.00 89.00 295 LEU A CA 1
ATOM 2511 C C . LEU A 1 295 ? -8.320 -29.103 -4.015 1.00 89.00 295 LEU A C 1
ATOM 2513 O O . LEU A 1 295 ? -7.205 -28.605 -4.154 1.00 89.00 295 LEU A O 1
ATOM 2517 N N . SER A 1 296 ? -8.875 -29.910 -4.915 1.00 89.38 296 SER A N 1
ATOM 2518 C CA . SER A 1 296 ? -8.247 -30.356 -6.157 1.00 89.38 296 SER A CA 1
ATOM 2519 C C . SER A 1 296 ? -9.036 -29.778 -7.327 1.00 89.38 296 SER A C 1
ATOM 2521 O O . SER A 1 296 ? -10.214 -30.101 -7.501 1.00 89.38 296 SER A O 1
ATOM 2523 N N . LEU A 1 297 ? -8.421 -28.855 -8.069 1.00 90.31 297 LEU A N 1
ATOM 2524 C CA . LEU A 1 297 ? -9.057 -28.147 -9.178 1.00 90.31 297 LEU A CA 1
ATOM 2525 C C . LEU A 1 297 ? -8.078 -28.000 -10.341 1.00 90.31 297 LEU A C 1
ATOM 2527 O O . LEU A 1 297 ? -7.142 -27.212 -10.261 1.00 90.31 297 LEU A O 1
ATOM 2531 N N . GLU A 1 298 ? -8.336 -28.703 -11.439 1.00 92.56 298 GLU A N 1
ATOM 2532 C CA . GLU A 1 298 ? -7.593 -28.517 -12.685 1.00 92.56 298 GLU A CA 1
ATOM 2533 C C . GLU A 1 298 ? -7.978 -27.177 -13.330 1.00 92.56 298 GLU A C 1
ATOM 2535 O O . GLU A 1 298 ? -9.156 -26.917 -13.601 1.00 92.56 298 GLU A O 1
ATOM 2540 N N . MET A 1 299 ? -6.998 -26.295 -13.543 1.00 93.31 299 MET A N 1
ATOM 2541 C CA . MET A 1 299 ? -7.238 -24.961 -14.096 1.00 93.31 299 MET A CA 1
ATOM 2542 C C . MET A 1 299 ? -6.011 -24.373 -14.797 1.00 93.31 299 MET A C 1
ATOM 2544 O O . MET A 1 299 ? -4.870 -24.698 -14.482 1.00 93.31 299 MET A O 1
ATOM 2548 N N . ASN A 1 300 ? -6.239 -23.413 -15.700 1.00 94.19 300 ASN A N 1
ATOM 2549 C CA . ASN A 1 300 ? -5.166 -22.547 -16.183 1.00 94.19 300 ASN A CA 1
ATOM 2550 C C . ASN A 1 300 ? -4.860 -21.482 -15.117 1.00 94.19 300 ASN A C 1
ATOM 2552 O O . ASN A 1 300 ? -5.558 -20.471 -15.020 1.00 94.19 300 ASN A O 1
ATOM 2556 N N . VAL A 1 301 ? -3.830 -21.747 -14.314 1.00 92.06 301 VAL A N 1
ATOM 2557 C CA . VAL A 1 301 ? -3.415 -20.927 -13.168 1.00 92.06 301 VAL A CA 1
ATOM 2558 C C . VAL A 1 301 ? -3.211 -19.465 -13.568 1.00 92.06 301 VAL A C 1
ATOM 2560 O O . VAL A 1 301 ? -3.790 -18.587 -12.940 1.00 92.06 301 VAL A O 1
ATOM 2563 N N . GLU A 1 302 ? -2.480 -19.199 -14.653 1.00 90.94 302 GLU A N 1
ATOM 2564 C CA . GLU A 1 302 ? -2.172 -17.839 -15.115 1.00 90.94 302 GLU A CA 1
ATOM 2565 C C . GLU A 1 302 ? -3.443 -17.032 -15.425 1.00 90.94 302 GLU A C 1
ATOM 2567 O O . GLU A 1 302 ? -3.647 -15.937 -14.892 1.00 90.94 302 GLU A O 1
ATOM 2572 N N . ILE A 1 303 ? -4.346 -17.598 -16.233 1.00 92.38 303 ILE A N 1
ATOM 2573 C CA . ILE A 1 303 ? -5.596 -16.929 -16.616 1.00 92.38 303 ILE A CA 1
ATOM 2574 C C . ILE A 1 303 ? -6.476 -16.690 -15.384 1.00 92.38 303 ILE A C 1
ATOM 2576 O O . ILE A 1 303 ? -7.031 -15.601 -15.214 1.00 92.38 303 ILE A O 1
ATOM 2580 N N . VAL A 1 304 ? -6.607 -17.688 -14.506 1.00 94.31 304 VAL A N 1
ATOM 2581 C CA . VAL A 1 304 ? -7.458 -17.573 -13.315 1.00 94.31 304 VAL A CA 1
ATOM 2582 C C . VAL A 1 304 ? -6.879 -16.559 -12.321 1.00 94.31 304 VAL A C 1
ATOM 2584 O O . VAL A 1 304 ? -7.648 -15.772 -11.764 1.00 94.31 304 VAL A O 1
ATOM 2587 N N . SER A 1 305 ? -5.554 -16.486 -12.149 1.00 93.12 305 SER A N 1
ATOM 2588 C CA . SER A 1 305 ? -4.902 -15.459 -11.324 1.00 93.12 305 SER A CA 1
ATOM 2589 C C . SER A 1 305 ? -5.220 -14.048 -11.819 1.00 93.12 305 SER A C 1
ATOM 2591 O O . SER A 1 305 ? -5.636 -13.204 -11.022 1.00 93.12 305 SER A O 1
ATOM 2593 N N . ILE A 1 306 ? -5.106 -13.798 -13.130 1.00 93.00 306 ILE A N 1
ATOM 2594 C CA . ILE A 1 306 ? -5.423 -12.493 -13.736 1.00 93.00 306 ILE A CA 1
ATOM 2595 C C . ILE A 1 306 ? -6.898 -12.135 -13.516 1.00 93.00 306 ILE A C 1
ATOM 2597 O O . ILE A 1 306 ? -7.216 -11.004 -13.131 1.00 93.00 306 ILE A O 1
ATOM 2601 N N . ILE A 1 307 ? -7.812 -13.091 -13.720 1.00 94.50 307 ILE A N 1
ATOM 2602 C CA . ILE A 1 307 ? -9.253 -12.882 -13.519 1.00 94.50 307 ILE A CA 1
ATOM 2603 C C . ILE A 1 307 ? -9.548 -12.532 -12.056 1.00 94.50 307 ILE A C 1
ATOM 2605 O O . ILE A 1 307 ? -10.222 -11.534 -11.786 1.00 94.50 307 ILE A O 1
ATOM 2609 N N . LEU A 1 308 ? -9.035 -13.313 -11.102 1.00 93.88 308 LEU A N 1
ATOM 2610 C CA . LEU A 1 308 ? -9.291 -13.098 -9.677 1.00 93.88 308 LEU A CA 1
ATOM 2611 C C . LEU A 1 308 ? -8.695 -11.781 -9.171 1.00 93.88 308 LEU A C 1
ATOM 2613 O O . LEU A 1 308 ? -9.355 -11.084 -8.394 1.00 93.88 308 LEU A O 1
ATOM 2617 N N . ALA A 1 309 ? -7.495 -11.414 -9.625 1.00 93.44 309 ALA A N 1
ATOM 2618 C CA . ALA A 1 309 ? -6.888 -10.128 -9.300 1.00 93.44 309 ALA A CA 1
ATOM 2619 C C . ALA A 1 309 ? -7.711 -8.963 -9.873 1.00 93.44 309 ALA A C 1
ATOM 2621 O O . ALA A 1 309 ? -8.034 -8.016 -9.155 1.00 93.44 309 ALA A O 1
ATOM 2622 N N . THR A 1 310 ? -8.141 -9.065 -11.135 1.00 94.56 310 THR A N 1
ATOM 2623 C CA . THR A 1 310 ? -8.981 -8.049 -11.791 1.00 94.56 310 THR A CA 1
ATOM 2624 C C . THR A 1 310 ? -10.308 -7.852 -11.057 1.00 94.56 310 THR A C 1
ATOM 2626 O O . THR A 1 310 ? -10.713 -6.716 -10.807 1.00 94.56 310 THR A O 1
ATOM 2629 N N . ILE A 1 311 ? -10.969 -8.941 -10.649 1.00 94.50 311 ILE A N 1
ATOM 2630 C CA . ILE A 1 311 ? -12.224 -8.883 -9.886 1.00 94.50 311 ILE A CA 1
ATOM 2631 C C . ILE A 1 311 ? -12.028 -8.128 -8.568 1.00 94.50 311 ILE A C 1
ATOM 2633 O O . ILE A 1 311 ? -12.830 -7.252 -8.241 1.00 94.50 311 ILE A O 1
ATOM 2637 N N . VAL A 1 312 ? -10.963 -8.424 -7.819 1.00 93.94 312 VAL A N 1
ATOM 2638 C CA . VAL A 1 312 ? -10.693 -7.736 -6.548 1.00 93.94 312 VAL A CA 1
ATOM 2639 C C . VAL A 1 312 ? -10.378 -6.264 -6.750 1.00 93.94 312 VAL A C 1
ATOM 2641 O O . VAL A 1 312 ? -10.895 -5.437 -5.999 1.00 93.94 312 VAL A O 1
ATOM 2644 N N . ILE A 1 313 ? -9.601 -5.916 -7.776 1.00 95.00 313 ILE A N 1
ATOM 2645 C CA . ILE A 1 313 ? -9.321 -4.517 -8.108 1.00 95.00 313 ILE A CA 1
ATOM 2646 C C . ILE A 1 313 ? -10.628 -3.771 -8.424 1.00 95.00 313 ILE A C 1
ATOM 2648 O O . ILE A 1 313 ? -10.868 -2.694 -7.879 1.00 95.00 313 ILE A O 1
ATOM 2652 N N . ILE A 1 314 ? -11.518 -4.352 -9.238 1.00 95.25 314 ILE A N 1
ATOM 2653 C CA . ILE A 1 314 ? -12.824 -3.752 -9.556 1.00 95.25 314 ILE A CA 1
ATOM 2654 C C . ILE A 1 314 ? -13.673 -3.582 -8.290 1.00 95.25 314 ILE A C 1
ATOM 2656 O O . ILE A 1 314 ? -14.239 -2.510 -8.069 1.00 95.25 314 ILE A O 1
ATOM 2660 N N . LEU A 1 315 ? -13.750 -4.602 -7.431 1.00 93.19 315 LEU A N 1
ATOM 2661 C CA . LEU A 1 315 ? -14.488 -4.523 -6.167 1.00 93.19 315 LEU A CA 1
ATOM 2662 C C . LEU A 1 315 ? -13.935 -3.420 -5.254 1.00 93.19 315 LEU A C 1
ATOM 2664 O O . LEU A 1 315 ? -14.711 -2.636 -4.705 1.00 93.19 315 LEU A O 1
ATOM 2668 N N . MET A 1 316 ? -12.610 -3.308 -5.141 1.00 93.62 316 MET A N 1
ATOM 2669 C CA . MET A 1 316 ? -11.945 -2.238 -4.394 1.00 93.62 316 MET A CA 1
ATOM 2670 C C . MET A 1 316 ? -12.282 -0.853 -4.953 1.00 93.62 316 MET A C 1
ATOM 2672 O O . MET A 1 316 ? -12.621 0.047 -4.184 1.00 93.62 316 MET A O 1
ATOM 2676 N N . LEU A 1 317 ? -12.275 -0.679 -6.278 1.00 95.50 317 LEU A N 1
ATOM 2677 C CA . LEU A 1 317 ? -12.665 0.574 -6.933 1.00 95.50 317 LEU A CA 1
ATOM 2678 C C . LEU A 1 317 ? -14.141 0.931 -6.688 1.00 95.50 317 LEU A C 1
ATOM 2680 O O . LEU A 1 317 ? -14.466 2.097 -6.452 1.00 95.50 317 LEU A O 1
ATOM 2684 N N . LEU A 1 318 ? -15.043 -0.054 -6.690 1.00 95.00 318 LEU A N 1
ATOM 2685 C CA . LEU A 1 318 ? -16.458 0.161 -6.367 1.00 95.00 318 LEU A CA 1
ATOM 2686 C C . LEU A 1 318 ? -16.648 0.593 -4.907 1.00 95.00 318 LEU A C 1
ATOM 2688 O O . LEU A 1 318 ? -17.409 1.528 -4.632 1.00 95.00 318 LEU A O 1
ATOM 2692 N N . ILE A 1 319 ? -15.937 -0.050 -3.974 1.00 92.56 319 ILE A N 1
ATOM 2693 C CA . ILE A 1 319 ? -15.922 0.342 -2.558 1.00 92.56 319 ILE A CA 1
ATOM 2694 C C . ILE A 1 319 ? -15.383 1.766 -2.428 1.00 92.56 319 ILE A C 1
ATOM 2696 O O . ILE A 1 319 ? -16.022 2.592 -1.777 1.00 92.56 319 ILE A O 1
ATOM 2700 N N . TYR A 1 320 ? -14.277 2.082 -3.100 1.00 94.69 320 TYR A N 1
ATOM 2701 C CA . TYR A 1 320 ? -13.694 3.417 -3.107 1.00 94.69 320 TYR A CA 1
ATOM 2702 C C . TYR A 1 320 ? -14.696 4.483 -3.558 1.00 94.69 320 TYR A C 1
ATOM 2704 O O . TYR A 1 320 ? -14.930 5.430 -2.813 1.00 94.69 320 TYR A O 1
ATOM 2712 N N . ILE A 1 321 ? -15.352 4.323 -4.718 1.00 95.69 321 ILE A N 1
ATOM 2713 C CA . ILE A 1 321 ? -16.351 5.297 -5.209 1.00 95.69 321 ILE A CA 1
ATOM 2714 C C . ILE A 1 321 ? -17.452 5.500 -4.172 1.00 95.69 321 ILE A C 1
ATOM 2716 O O . ILE A 1 321 ? -17.873 6.632 -3.913 1.00 95.69 321 ILE A O 1
ATOM 2720 N N . LYS A 1 322 ? -17.943 4.401 -3.595 1.00 94.00 322 LYS A N 1
ATOM 2721 C CA . LYS A 1 322 ? -19.020 4.443 -2.613 1.00 94.00 322 LYS A CA 1
ATOM 2722 C C . LYS A 1 322 ? -18.590 5.213 -1.364 1.00 94.00 322 LYS A C 1
ATOM 2724 O O . LYS A 1 322 ? -19.298 6.134 -0.961 1.00 94.00 322 LYS A O 1
ATOM 2729 N N . LEU A 1 323 ? -17.431 4.893 -0.789 1.00 92.69 323 LEU A N 1
ATOM 2730 C CA . LEU A 1 323 ? -16.900 5.597 0.382 1.00 92.69 323 LEU A CA 1
ATOM 2731 C C . LEU A 1 323 ? -16.566 7.058 0.060 1.00 92.69 323 LEU A C 1
ATOM 2733 O O . LEU A 1 323 ? -16.863 7.946 0.855 1.00 92.69 323 LEU A O 1
ATOM 2737 N N . PHE A 1 324 ? -16.043 7.337 -1.135 1.00 94.88 324 PHE A N 1
ATOM 2738 C CA . PHE A 1 324 ? -15.732 8.692 -1.580 1.00 94.88 324 PHE A CA 1
ATOM 2739 C C . PHE A 1 324 ? -16.966 9.594 -1.600 1.00 94.88 324 PHE A C 1
ATOM 2741 O O . PHE A 1 324 ? -16.856 10.775 -1.286 1.00 94.88 324 PHE A O 1
ATOM 2748 N N . ASN A 1 325 ? -18.147 9.061 -1.915 1.00 92.81 325 ASN A N 1
ATOM 2749 C CA . ASN A 1 325 ? -19.377 9.853 -1.920 1.00 92.81 325 ASN A CA 1
ATOM 2750 C C . ASN A 1 325 ? -20.067 9.907 -0.542 1.00 92.81 325 ASN A C 1
ATOM 2752 O O . ASN A 1 325 ? -20.749 10.887 -0.261 1.00 92.81 325 ASN A O 1
ATOM 2756 N N . ILE A 1 326 ? -19.918 8.874 0.297 1.00 91.06 326 ILE A N 1
ATOM 2757 C CA . ILE A 1 326 ? -20.665 8.741 1.563 1.00 91.06 326 ILE A CA 1
ATOM 2758 C C . ILE A 1 326 ? -19.907 9.327 2.757 1.00 91.06 326 ILE A C 1
ATOM 2760 O O . ILE A 1 326 ? -20.506 10.022 3.575 1.00 91.06 326 ILE A O 1
ATOM 2764 N N . LEU A 1 327 ? -18.609 9.038 2.883 1.00 88.12 327 LEU A N 1
ATOM 2765 C CA . LEU A 1 327 ? -17.861 9.379 4.093 1.00 88.12 327 LEU A CA 1
ATOM 2766 C C . LEU A 1 327 ? -17.579 10.880 4.171 1.00 88.12 327 LEU A C 1
ATOM 2768 O O . LEU A 1 327 ? -17.346 11.523 3.150 1.00 88.12 327 LEU A O 1
ATOM 2772 N N . GLN A 1 328 ? -17.526 11.442 5.377 1.00 86.31 328 GLN A N 1
ATOM 2773 C CA . GLN A 1 328 ? -17.141 12.848 5.593 1.00 86.31 328 GLN A CA 1
ATOM 2774 C C . GLN A 1 328 ? -15.637 13.040 5.852 1.00 86.31 328 GLN A C 1
ATOM 2776 O O . GLN A 1 328 ? -15.194 14.154 6.112 1.00 86.31 328 GLN A O 1
ATOM 2781 N N . VAL A 1 329 ? -14.850 11.966 5.738 1.00 87.12 329 VAL A N 1
ATOM 2782 C CA . VAL A 1 329 ? -13.385 11.998 5.832 1.00 87.12 329 VAL A CA 1
ATOM 2783 C C . VAL A 1 329 ? -12.794 12.896 4.742 1.00 87.12 329 VAL A C 1
ATOM 2785 O O . VAL A 1 329 ? -13.336 12.992 3.632 1.00 87.12 329 VAL A O 1
ATOM 2788 N N . ASP A 1 330 ? -11.659 13.521 5.058 1.00 91.44 330 ASP A N 1
ATOM 2789 C CA . ASP A 1 330 ? -10.826 14.230 4.091 1.00 91.44 330 ASP A CA 1
ATOM 2790 C C . ASP A 1 330 ? -10.584 13.361 2.841 1.00 91.44 330 ASP A C 1
ATOM 2792 O O . ASP A 1 330 ? -10.147 12.209 2.917 1.00 91.44 330 ASP A O 1
ATOM 2796 N N . LYS A 1 331 ? -10.917 13.912 1.669 1.00 93.44 331 LYS A N 1
ATOM 2797 C CA . LYS A 1 331 ? -10.941 13.155 0.411 1.00 93.44 331 LYS A CA 1
ATOM 2798 C C . LYS A 1 331 ? -9.553 12.828 -0.115 1.00 93.44 331 LYS A C 1
ATOM 2800 O O . LYS A 1 331 ? -9.425 11.827 -0.816 1.00 93.44 331 LYS A O 1
ATOM 2805 N N . PHE A 1 332 ? -8.543 13.628 0.221 1.00 95.25 332 PHE A N 1
ATOM 2806 C CA . PHE A 1 332 ? -7.157 13.305 -0.095 1.00 95.25 332 PHE A CA 1
ATOM 2807 C C . PHE A 1 332 ? -6.695 12.128 0.758 1.00 95.25 332 PHE A C 1
ATOM 2809 O O . PHE A 1 332 ? -6.183 11.155 0.218 1.00 95.25 332 PHE A O 1
ATOM 2816 N N . ILE A 1 333 ? -6.974 12.154 2.064 1.00 94.50 333 ILE A N 1
ATOM 2817 C CA . ILE A 1 333 ? -6.626 11.045 2.962 1.00 94.50 333 ILE A CA 1
ATOM 2818 C C . ILE A 1 333 ? -7.321 9.750 2.532 1.00 94.50 333 ILE A C 1
ATOM 2820 O O . ILE A 1 333 ? -6.686 8.702 2.443 1.00 94.50 333 ILE A O 1
ATOM 2824 N N . LEU A 1 334 ? -8.617 9.820 2.215 1.00 94.50 334 LEU A N 1
ATOM 2825 C CA . LEU A 1 334 ? -9.356 8.663 1.720 1.00 94.50 334 LEU A CA 1
ATOM 2826 C C . LEU A 1 334 ? -8.776 8.146 0.399 1.00 94.50 334 LEU A C 1
ATOM 2828 O O . LEU A 1 334 ? -8.642 6.941 0.231 1.00 94.50 334 LEU A O 1
ATOM 2832 N N . GLN A 1 335 ? -8.426 9.030 -0.536 1.00 95.94 335 GLN A N 1
ATOM 2833 C CA . GLN A 1 335 ? -7.786 8.635 -1.789 1.00 95.94 335 GLN A CA 1
ATOM 2834 C C . GLN A 1 335 ? -6.429 7.965 -1.542 1.00 95.94 335 GLN A C 1
ATOM 2836 O O . GLN A 1 335 ? -6.195 6.894 -2.097 1.00 95.94 335 GLN A O 1
ATOM 2841 N N . PHE A 1 336 ? -5.591 8.535 -0.671 1.00 95.56 336 PHE A N 1
ATOM 2842 C CA . PHE A 1 336 ? -4.304 7.966 -0.281 1.00 95.56 336 PHE A CA 1
ATOM 2843 C C . PHE A 1 336 ? -4.448 6.549 0.282 1.00 95.56 336 PHE A C 1
ATOM 2845 O O . PHE A 1 336 ? -3.715 5.666 -0.151 1.00 95.56 336 PHE A O 1
ATOM 2852 N N . LEU A 1 337 ? -5.405 6.301 1.186 1.00 94.25 337 LEU A N 1
ATOM 2853 C CA . LEU A 1 337 ? -5.613 4.961 1.748 1.00 94.25 337 LEU A CA 1
ATOM 2854 C C . LEU A 1 337 ? -5.753 3.903 0.655 1.00 94.25 337 LEU A C 1
ATOM 2856 O O . LEU A 1 337 ? -5.151 2.841 0.764 1.00 94.25 337 LEU A O 1
ATOM 2860 N N . PHE A 1 338 ? -6.494 4.214 -0.410 1.00 94.25 338 PHE A N 1
ATOM 2861 C CA . PHE A 1 338 ? -6.773 3.289 -1.506 1.00 94.25 338 PHE A CA 1
ATOM 2862 C C . PHE A 1 338 ? -5.629 3.094 -2.491 1.00 94.25 338 PHE A C 1
ATOM 2864 O O . PHE A 1 338 ? -5.704 2.150 -3.259 1.00 94.25 338 PHE A O 1
ATOM 2871 N N . ILE A 1 339 ? -4.604 3.941 -2.483 1.00 93.75 339 ILE A N 1
ATOM 2872 C CA . ILE A 1 339 ? -3.381 3.767 -3.284 1.00 93.75 339 ILE A CA 1
ATOM 2873 C C . ILE A 1 339 ? -2.145 3.628 -2.396 1.00 93.75 339 ILE A C 1
ATOM 2875 O O . ILE A 1 339 ? -1.019 3.875 -2.830 1.00 93.75 339 ILE A O 1
ATOM 2879 N N . SER A 1 340 ? -2.366 3.300 -1.127 1.00 92.50 340 SER A N 1
ATOM 2880 C CA . SER A 1 340 ? -1.301 3.185 -0.152 1.00 92.50 340 SER A CA 1
ATOM 2881 C C . SER A 1 340 ? -0.401 1.991 -0.467 1.00 92.50 340 SER A C 1
ATOM 2883 O O . SER A 1 340 ? -0.872 1.015 -1.066 1.00 92.50 340 SER A O 1
ATOM 2885 N N . PRO A 1 341 ? 0.874 2.029 -0.050 1.00 89.50 341 PRO A N 1
ATOM 2886 C CA . PRO A 1 341 ? 1.814 0.985 -0.437 1.00 89.50 341 PRO A CA 1
ATOM 2887 C C . PRO A 1 341 ? 1.428 -0.437 0.002 1.00 89.50 341 PRO A C 1
ATOM 2889 O O . PRO A 1 341 ? 1.563 -1.334 -0.829 1.00 89.50 341 PRO A O 1
ATOM 2892 N N . PRO A 1 342 ? 0.814 -0.693 1.178 1.00 90.25 342 PRO A N 1
ATOM 2893 C CA . PRO A 1 342 ? 0.326 -2.029 1.518 1.00 90.25 342 PRO A CA 1
ATOM 2894 C C . PRO A 1 342 ? -0.772 -2.507 0.571 1.00 90.25 342 PRO A C 1
ATOM 2896 O O . PRO A 1 342 ? -0.838 -3.692 0.234 1.00 90.25 342 PRO A O 1
ATOM 2899 N N . ILE A 1 343 ? -1.639 -1.583 0.130 1.00 91.69 343 ILE A N 1
ATOM 2900 C CA . ILE A 1 343 ? -2.737 -1.937 -0.758 1.00 91.69 343 ILE A CA 1
ATOM 2901 C C . ILE A 1 343 ? -2.214 -2.257 -2.157 1.00 91.69 343 ILE A C 1
ATOM 2903 O O . ILE A 1 343 ? -2.583 -3.269 -2.751 1.00 91.69 343 ILE A O 1
ATOM 2907 N N . VAL A 1 344 ? -1.353 -1.392 -2.687 1.00 91.06 344 VAL A N 1
ATOM 2908 C CA . VAL A 1 344 ? -0.736 -1.597 -3.998 1.00 91.06 344 VAL A CA 1
ATOM 2909 C C . VAL A 1 344 ? 0.079 -2.882 -4.016 1.00 91.06 344 VAL A C 1
ATOM 2911 O O . VAL A 1 344 ? -0.100 -3.672 -4.940 1.00 91.06 344 VAL A O 1
ATOM 2914 N N . PHE A 1 345 ? 0.882 -3.133 -2.981 1.00 87.38 345 PHE A N 1
ATOM 2915 C CA . PHE A 1 345 ? 1.707 -4.331 -2.879 1.00 87.38 345 PHE A CA 1
ATOM 2916 C C . PHE A 1 345 ? 0.869 -5.616 -2.919 1.00 87.38 345 PHE A C 1
ATOM 2918 O O . PHE A 1 345 ? 1.140 -6.513 -3.715 1.00 87.38 345 PHE A O 1
ATOM 2925 N N . GLY A 1 346 ? -0.210 -5.708 -2.134 1.00 88.81 346 GLY A N 1
ATOM 2926 C CA . GLY A 1 346 ? -1.046 -6.911 -2.166 1.00 88.81 346 GLY A CA 1
ATOM 2927 C C . GLY A 1 346 ? -1.830 -7.094 -3.474 1.00 88.81 346 GLY A C 1
ATOM 2928 O O . GLY A 1 346 ? -2.029 -8.231 -3.904 1.00 88.81 346 GLY A O 1
ATOM 2929 N N . LEU A 1 347 ? -2.232 -6.008 -4.146 1.00 91.06 347 LEU A N 1
ATOM 2930 C CA . LEU A 1 347 ? -2.925 -6.079 -5.442 1.00 91.06 347 LEU A CA 1
ATOM 2931 C C . LEU A 1 347 ? -1.988 -6.417 -6.605 1.00 91.06 347 LEU A C 1
ATOM 2933 O O . LEU A 1 347 ? -2.369 -7.199 -7.473 1.00 91.06 347 LEU A O 1
ATOM 2937 N N . GLU A 1 348 ? -0.772 -5.874 -6.612 1.00 88.56 348 GLU A N 1
ATOM 2938 C CA . GLU A 1 348 ? 0.312 -6.318 -7.498 1.00 88.56 348 GLU A CA 1
ATOM 2939 C C . GLU A 1 348 ? 0.560 -7.823 -7.316 1.00 88.56 348 GLU A C 1
ATOM 2941 O O . GLU A 1 348 ? 0.652 -8.577 -8.284 1.00 88.56 348 GLU A O 1
ATOM 2946 N N . ARG A 1 349 ? 0.562 -8.234 -6.043 1.00 87.31 349 ARG A N 1
ATOM 2947 C CA . ARG A 1 349 ? 0.559 -9.597 -5.509 1.00 87.31 349 ARG A CA 1
ATOM 2948 C C . ARG A 1 349 ? -0.415 -10.567 -6.166 1.00 87.31 349 ARG A C 1
ATOM 2950 O O . ARG A 1 349 ? -0.140 -11.757 -6.328 1.00 87.31 349 ARG A O 1
ATOM 2957 N N . GLY A 1 350 ? -1.612 -10.067 -6.461 1.00 89.94 350 GLY A N 1
ATOM 2958 C CA . GLY A 1 350 ? -2.793 -10.922 -6.543 1.00 89.94 350 GLY A CA 1
ATOM 2959 C C . GLY A 1 350 ? -3.037 -11.671 -5.226 1.00 89.94 350 GLY A C 1
ATOM 2960 O O . GLY A 1 350 ? -3.537 -12.792 -5.245 1.00 89.94 350 GLY A O 1
ATOM 2961 N N . GLN A 1 351 ? -2.638 -11.086 -4.090 1.00 88.75 351 GLN A N 1
ATOM 2962 C CA . GLN A 1 351 ? -2.618 -11.767 -2.801 1.00 88.75 351 GLN A CA 1
ATOM 2963 C C . GLN A 1 351 ? -4.039 -12.039 -2.300 1.00 88.75 351 GLN A C 1
ATOM 2965 O O . GLN A 1 351 ? -4.857 -11.126 -2.163 1.00 88.75 351 GLN A O 1
ATOM 2970 N N . PHE A 1 352 ? -4.307 -13.293 -1.937 1.00 89.88 352 PHE A N 1
ATOM 2971 C CA . PHE A 1 352 ? -5.629 -13.741 -1.500 1.00 89.88 352 PHE A CA 1
ATOM 2972 C C . PHE A 1 352 ? -6.092 -13.132 -0.172 1.00 89.88 352 PHE A C 1
ATOM 2974 O O . PHE A 1 352 ? -7.287 -13.151 0.134 1.00 89.88 352 PHE A O 1
ATOM 2981 N N . ASP A 1 353 ? -5.179 -12.542 0.607 1.00 89.56 353 ASP A N 1
ATOM 2982 C CA . ASP A 1 353 ? -5.530 -11.859 1.853 1.00 89.56 353 ASP A CA 1
ATOM 2983 C C . ASP A 1 353 ? -6.565 -10.737 1.615 1.00 89.56 353 ASP A C 1
ATOM 2985 O O . ASP A 1 353 ? -7.460 -10.531 2.441 1.00 89.56 353 ASP A O 1
ATOM 2989 N N . PHE A 1 354 ? -6.515 -10.078 0.448 1.00 90.38 354 PHE A N 1
ATOM 2990 C CA . PHE A 1 354 ? -7.518 -9.101 0.013 1.00 90.38 354 PHE A CA 1
ATOM 2991 C C . PHE A 1 354 ? -8.917 -9.705 -0.099 1.00 90.38 354 PHE A C 1
ATOM 2993 O O . PHE A 1 354 ? -9.880 -9.149 0.439 1.00 90.38 354 PHE A O 1
ATOM 3000 N N . HIS A 1 355 ? -9.041 -10.846 -0.784 1.00 91.06 355 HIS A N 1
ATOM 3001 C CA . HIS A 1 355 ? -10.316 -11.537 -0.970 1.00 91.06 355 HIS A CA 1
ATOM 3002 C C . HIS A 1 355 ? -10.932 -11.883 0.383 1.00 91.06 355 HIS A C 1
ATOM 3004 O O . HIS A 1 355 ? -12.108 -11.603 0.611 1.00 91.06 355 HIS A O 1
ATOM 3010 N N . PHE A 1 356 ? -10.140 -12.423 1.313 1.00 91.50 356 PHE A N 1
ATOM 3011 C CA . PHE A 1 356 ? -10.652 -12.843 2.618 1.00 91.50 356 PHE A CA 1
ATOM 3012 C C . PHE A 1 356 ? -10.976 -11.679 3.549 1.00 91.50 356 PHE A C 1
ATOM 3014 O O . PHE A 1 356 ? -11.930 -11.783 4.323 1.00 91.50 356 PHE A O 1
ATOM 3021 N N . VAL A 1 357 ? -10.273 -10.548 3.447 1.00 93.25 357 VAL A N 1
ATOM 3022 C CA . VAL A 1 357 ? -10.663 -9.319 4.154 1.00 93.25 357 VAL A CA 1
ATOM 3023 C C . VAL A 1 357 ? -11.986 -8.773 3.616 1.00 93.25 357 VAL A C 1
ATOM 3025 O O . VAL A 1 357 ? -12.865 -8.437 4.412 1.00 93.25 357 VAL A O 1
ATOM 3028 N N . LEU A 1 358 ? -12.194 -8.761 2.296 1.00 92.19 358 LEU A N 1
ATOM 3029 C CA . LEU A 1 358 ? -13.462 -8.334 1.694 1.00 92.19 358 LEU A CA 1
ATOM 3030 C C . LEU A 1 358 ? -14.626 -9.278 2.030 1.00 92.19 358 LEU A C 1
ATOM 3032 O O . LEU A 1 358 ? -15.710 -8.805 2.378 1.00 92.19 358 LEU A O 1
ATOM 3036 N N . ILE A 1 359 ? -14.406 -10.597 1.987 1.00 93.94 359 ILE A N 1
ATOM 3037 C CA . ILE A 1 359 ? -15.398 -11.605 2.400 1.00 93.94 359 ILE A CA 1
ATOM 3038 C C . ILE A 1 359 ? -15.762 -11.415 3.874 1.00 93.94 359 ILE A C 1
ATOM 3040 O O . ILE A 1 359 ? -16.944 -11.386 4.215 1.00 93.94 359 ILE A O 1
ATOM 3044 N N . SER A 1 360 ? -14.763 -11.225 4.740 1.00 95.19 360 SER A N 1
ATOM 3045 C CA . SER A 1 360 ? -14.970 -10.993 6.173 1.00 95.19 360 SER A CA 1
ATOM 3046 C C . SER A 1 360 ? -15.739 -9.698 6.437 1.00 95.19 360 SER A C 1
ATOM 3048 O O . SER A 1 360 ? -16.678 -9.680 7.232 1.00 95.19 360 SER A O 1
ATOM 3050 N N . LEU A 1 361 ? -15.401 -8.615 5.731 1.00 94.50 361 LEU A N 1
ATOM 3051 C CA . LEU A 1 361 ? -16.119 -7.346 5.829 1.00 94.50 361 LEU A CA 1
ATOM 3052 C C . LEU A 1 361 ? -17.576 -7.503 5.390 1.00 94.50 361 LEU A C 1
ATOM 3054 O O . LEU A 1 361 ? -18.483 -7.074 6.103 1.00 94.50 361 LEU A O 1
ATOM 3058 N N . TYR A 1 362 ? -17.813 -8.151 4.248 1.00 93.75 362 TYR A N 1
ATOM 3059 C CA . TYR A 1 362 ? -19.162 -8.420 3.765 1.00 93.75 362 TYR A CA 1
ATOM 3060 C C . TYR A 1 362 ? -19.961 -9.259 4.768 1.00 93.75 362 TYR A C 1
ATOM 3062 O O . TYR A 1 362 ? -21.089 -8.886 5.096 1.00 93.75 362 TYR A O 1
ATOM 3070 N N . ALA A 1 363 ? -19.364 -10.322 5.316 1.00 95.56 363 ALA A N 1
ATOM 3071 C CA . ALA A 1 363 ? -19.978 -11.173 6.329 1.00 95.56 363 ALA A CA 1
ATOM 3072 C C . ALA A 1 363 ? -20.445 -10.367 7.552 1.00 95.56 363 ALA A C 1
ATOM 3074 O O . ALA A 1 363 ? -21.600 -10.482 7.964 1.00 95.56 363 ALA A O 1
ATOM 3075 N N . LEU A 1 364 ? -19.597 -9.484 8.089 1.00 94.56 364 LEU A N 1
ATOM 3076 C CA . LEU A 1 364 ? -19.962 -8.640 9.232 1.00 94.56 364 LEU A CA 1
ATOM 3077 C C . LEU A 1 364 ? -21.052 -7.612 8.888 1.00 94.56 364 LEU A C 1
ATOM 3079 O O . LEU A 1 364 ? -21.928 -7.349 9.712 1.00 94.56 364 LEU A O 1
ATOM 3083 N N . LEU A 1 365 ? -21.049 -7.058 7.670 1.00 92.06 365 LEU A N 1
ATOM 3084 C CA . LEU A 1 365 ? -22.074 -6.106 7.218 1.00 92.06 365 LEU A CA 1
ATOM 3085 C C . LEU A 1 365 ? -23.454 -6.758 7.045 1.00 92.06 365 LEU A C 1
ATOM 3087 O O . LEU A 1 365 ? -24.473 -6.129 7.343 1.00 92.06 365 LEU A O 1
ATOM 3091 N N . ILE A 1 366 ? -23.512 -8.010 6.582 1.00 93.88 366 ILE A N 1
ATOM 3092 C CA . ILE A 1 366 ? -24.777 -8.747 6.444 1.00 93.88 366 ILE A CA 1
ATOM 3093 C C . ILE A 1 366 ? -25.195 -9.467 7.723 1.00 93.88 366 ILE A C 1
ATOM 3095 O O . ILE A 1 366 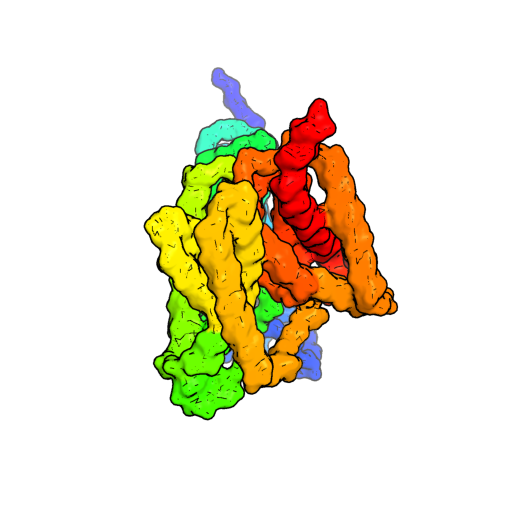? -26.317 -9.962 7.772 1.00 93.88 366 ILE A O 1
ATOM 3099 N N . PHE A 1 367 ? -24.349 -9.503 8.755 1.00 92.69 367 PHE A N 1
ATOM 3100 C CA . PHE A 1 367 ? -24.576 -10.277 9.976 1.00 92.69 367 PHE A CA 1
ATOM 3101 C C . PHE A 1 367 ? -25.962 -10.034 10.585 1.00 92.69 367 PHE A C 1
ATOM 3103 O O . PHE A 1 367 ? -26.682 -10.977 10.905 1.00 92.69 367 PHE A O 1
ATOM 3110 N N . LYS A 1 368 ? -26.392 -8.766 10.670 1.00 87.56 368 LYS A N 1
ATOM 3111 C CA . LYS A 1 368 ? -27.725 -8.411 11.192 1.00 87.56 368 LYS A CA 1
ATOM 3112 C C . LYS A 1 368 ? -28.879 -8.904 10.309 1.00 87.56 368 LYS A C 1
ATOM 3114 O O . LYS A 1 368 ? -29.958 -9.156 10.830 1.00 87.56 368 LYS A O 1
ATOM 3119 N N . LYS A 1 369 ? -28.669 -9.027 8.993 1.00 91.06 369 LYS A N 1
ATOM 3120 C CA . LYS A 1 369 ? -29.683 -9.480 8.025 1.00 91.06 369 LYS A CA 1
ATOM 3121 C C . LYS A 1 369 ? -29.733 -11.003 7.909 1.00 91.06 369 LYS A C 1
ATOM 3123 O O . LYS A 1 369 ? -30.817 -11.568 7.845 1.00 91.06 369 LYS A O 1
ATOM 3128 N N . ASN A 1 370 ? -28.576 -11.662 7.855 1.00 94.19 370 ASN A N 1
ATOM 3129 C CA . ASN A 1 370 ? -28.465 -13.108 7.707 1.00 94.19 370 ASN A CA 1
ATOM 3130 C C . ASN A 1 370 ? -27.219 -13.643 8.433 1.00 94.19 370 ASN A C 1
ATOM 3132 O O . ASN A 1 370 ? -26.126 -13.717 7.867 1.00 94.19 370 ASN A O 1
ATOM 3136 N N . LYS A 1 371 ? -27.408 -14.033 9.699 1.00 92.56 371 LYS A N 1
ATOM 3137 C CA . LYS A 1 371 ? -26.342 -14.542 10.577 1.00 92.56 371 LYS A CA 1
ATOM 3138 C C . LYS A 1 371 ? -25.720 -15.836 10.070 1.00 92.56 371 LYS A C 1
ATOM 3140 O O . LYS A 1 371 ? -24.509 -15.994 10.149 1.00 92.56 371 LYS A O 1
ATOM 3145 N N . LEU A 1 372 ? -26.539 -16.744 9.536 1.00 93.62 372 LEU A N 1
ATOM 3146 C CA . LEU A 1 372 ? -26.065 -18.036 9.046 1.00 93.62 372 LEU A CA 1
ATOM 3147 C C . LEU A 1 372 ? -25.055 -17.841 7.913 1.00 93.62 372 LEU A C 1
ATOM 3149 O O . LEU A 1 372 ? -23.951 -18.368 7.986 1.00 93.62 372 LEU A O 1
ATOM 3153 N N . ILE A 1 373 ? -25.404 -17.033 6.905 1.00 95.44 373 ILE A N 1
ATOM 3154 C CA . ILE A 1 373 ? -24.487 -16.743 5.794 1.00 95.44 373 ILE A CA 1
ATOM 3155 C C . ILE A 1 373 ? -23.235 -16.024 6.306 1.00 95.44 373 ILE A C 1
ATOM 3157 O O . ILE A 1 373 ? -22.134 -16.376 5.899 1.00 95.44 373 ILE A O 1
ATOM 3161 N N . ALA A 1 374 ? -23.373 -15.062 7.225 1.00 95.25 374 ALA A N 1
ATOM 3162 C CA . ALA A 1 374 ? -22.221 -14.370 7.799 1.00 95.25 374 ALA A CA 1
ATOM 3163 C C . ALA A 1 374 ? -21.240 -15.337 8.483 1.00 95.25 374 ALA A C 1
ATOM 3165 O O . ALA A 1 374 ? -20.042 -15.299 8.206 1.00 95.25 374 ALA A O 1
ATOM 3166 N N . TYR A 1 375 ? -21.739 -16.242 9.326 1.00 95.31 375 TYR A N 1
ATOM 3167 C CA . TYR A 1 375 ? -20.901 -17.244 9.976 1.00 95.31 375 TYR A CA 1
ATOM 3168 C C . TYR A 1 375 ? -20.283 -18.228 8.985 1.00 95.31 375 TYR A C 1
ATOM 3170 O O . TYR A 1 375 ? -19.100 -18.527 9.116 1.00 95.31 375 TYR A O 1
ATOM 3178 N N . LEU A 1 376 ? -21.033 -18.694 7.981 1.00 95.56 376 LEU A N 1
ATOM 3179 C CA . LEU A 1 376 ? -20.500 -19.583 6.943 1.00 95.56 376 LEU A CA 1
ATOM 3180 C C . LEU A 1 376 ? -19.359 -18.924 6.161 1.00 95.56 376 LEU A C 1
ATOM 3182 O O . LEU A 1 376 ? -18.342 -19.568 5.923 1.00 95.56 376 LEU A O 1
ATOM 3186 N N . LEU A 1 377 ? -19.490 -17.640 5.817 1.00 96.44 377 LEU A N 1
ATOM 3187 C CA . LEU A 1 377 ? -18.440 -16.883 5.131 1.00 96.44 377 LEU A CA 1
ATOM 3188 C C . LEU A 1 377 ? -17.191 -16.692 6.003 1.00 96.44 377 LEU A C 1
ATOM 3190 O O . LEU A 1 377 ? -16.080 -16.853 5.504 1.00 96.44 377 LEU A O 1
ATOM 3194 N N . ILE A 1 378 ? -17.358 -16.387 7.295 1.00 95.31 378 ILE A N 1
ATOM 3195 C CA . ILE A 1 378 ? -16.229 -16.271 8.235 1.00 95.31 378 ILE A CA 1
ATOM 3196 C C . ILE A 1 378 ? -15.541 -17.629 8.405 1.00 95.31 378 ILE A C 1
ATOM 3198 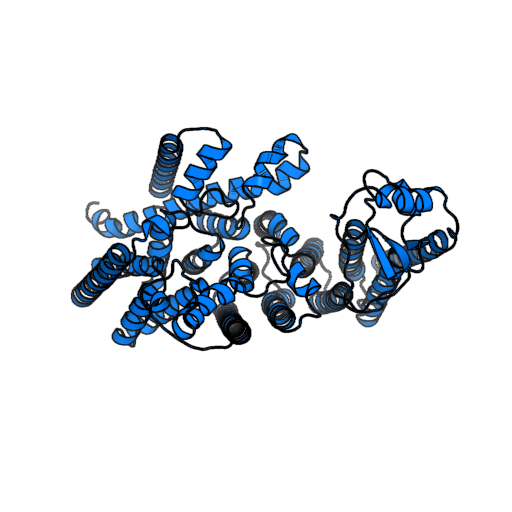O O . ILE A 1 378 ? -14.321 -17.705 8.307 1.00 95.31 378 ILE A O 1
ATOM 3202 N N . CYS A 1 379 ? -16.304 -18.710 8.599 1.00 95.25 379 CYS A N 1
ATOM 3203 C CA . CYS A 1 379 ? -15.746 -20.060 8.691 1.00 95.25 379 CYS A CA 1
ATOM 3204 C C . CYS A 1 379 ? -14.995 -20.423 7.406 1.00 95.25 379 CYS A C 1
ATOM 3206 O O . CYS A 1 379 ? -13.859 -20.872 7.479 1.00 95.25 379 CYS A O 1
ATOM 3208 N N . PHE A 1 380 ? -15.571 -20.161 6.230 1.00 94.50 380 PHE A N 1
ATOM 3209 C CA . PHE A 1 380 ? -14.896 -20.379 4.951 1.00 94.50 380 PHE A CA 1
ATOM 3210 C C . PHE A 1 380 ? -13.560 -19.626 4.866 1.00 94.50 380 PHE A C 1
ATOM 3212 O O . PHE A 1 380 ? -12.547 -20.232 4.529 1.00 94.50 380 PHE A O 1
ATOM 3219 N N . ALA A 1 381 ? -13.528 -18.342 5.240 1.00 94.62 381 ALA A N 1
ATOM 3220 C CA . ALA A 1 381 ? -12.293 -17.559 5.250 1.00 94.62 381 ALA A CA 1
ATOM 3221 C C . ALA A 1 381 ? -11.228 -18.162 6.187 1.00 94.62 381 ALA A C 1
ATOM 3223 O O . ALA A 1 381 ? -10.067 -18.260 5.798 1.00 94.62 381 ALA A O 1
ATOM 3224 N N . ILE A 1 382 ? -11.628 -18.627 7.378 1.00 93.31 382 ILE A N 1
ATOM 3225 C CA . ILE A 1 382 ? -10.743 -19.287 8.358 1.00 93.31 382 ILE A CA 1
ATOM 3226 C C . ILE A 1 382 ? -10.164 -20.597 7.817 1.00 93.31 382 ILE A C 1
ATOM 3228 O O . ILE A 1 382 ? -9.001 -20.929 8.038 1.00 93.31 382 ILE A O 1
ATOM 3232 N N . GLN A 1 383 ? -10.978 -21.369 7.104 1.00 91.88 383 GLN A N 1
ATOM 3233 C CA . GLN A 1 383 ? -10.543 -22.649 6.556 1.00 91.88 383 GLN A CA 1
ATOM 3234 C C . GLN A 1 383 ? -9.607 -22.496 5.345 1.00 91.88 383 GLN A C 1
ATOM 3236 O O . GLN A 1 383 ? -8.975 -23.473 4.944 1.00 91.88 383 GLN A O 1
ATOM 3241 N N . VAL A 1 384 ? -9.482 -21.294 4.772 1.00 89.81 384 VAL A N 1
ATOM 3242 C CA . VAL A 1 384 ? -8.512 -20.994 3.706 1.00 89.81 384 VAL A CA 1
ATOM 3243 C C . VAL A 1 384 ? -7.275 -20.257 4.230 1.00 89.81 384 VAL A C 1
ATOM 3245 O O . VAL A 1 384 ? -6.164 -20.515 3.768 1.00 89.81 384 VAL A O 1
ATOM 3248 N N . LYS A 1 385 ? -7.427 -19.361 5.206 1.00 87.94 385 LYS A N 1
ATOM 3249 C CA . LYS A 1 385 ? -6.327 -18.645 5.865 1.00 87.94 385 LYS A CA 1
ATOM 3250 C C . LYS A 1 385 ? -6.570 -18.609 7.365 1.00 87.94 385 LYS A C 1
ATOM 3252 O O . LYS A 1 385 ? -7.695 -18.430 7.796 1.00 87.94 385 LYS A O 1
ATOM 3257 N N . LEU A 1 386 ? -5.509 -18.689 8.164 1.00 86.75 386 LEU A N 1
ATOM 3258 C CA . LEU A 1 386 ? -5.631 -18.747 9.624 1.00 86.75 386 LEU A CA 1
ATOM 3259 C C . LEU A 1 386 ? -6.146 -17.438 10.248 1.00 86.75 386 LEU A C 1
ATOM 3261 O O . LEU A 1 386 ? -7.036 -17.452 11.092 1.00 86.75 386 LEU A O 1
ATOM 3265 N N . TYR A 1 387 ? -5.574 -16.300 9.850 1.00 88.12 387 TYR A N 1
ATOM 3266 C CA . TYR A 1 387 ? -5.719 -15.022 10.558 1.00 88.12 387 TYR A CA 1
ATOM 3267 C C . TYR A 1 387 ? -7.163 -14.465 10.690 1.00 88.12 387 TYR A C 1
ATOM 3269 O O . TYR A 1 387 ? -7.421 -13.782 11.682 1.00 88.12 387 TYR A O 1
ATOM 3277 N N . PRO A 1 388 ? -8.148 -14.755 9.806 1.00 93.00 388 PRO A N 1
ATOM 3278 C CA . PRO A 1 388 ? -9.557 -14.417 10.033 1.00 93.00 388 PRO A CA 1
ATOM 3279 C C . PRO A 1 388 ? -10.167 -15.035 11.295 1.00 93.00 388 PRO A C 1
ATOM 3281 O O . PRO A 1 388 ? -11.187 -14.534 11.762 1.00 93.00 388 PRO A O 1
ATOM 3284 N N . ILE A 1 389 ? -9.551 -16.061 11.904 1.00 93.56 389 ILE A N 1
ATOM 3285 C CA . ILE A 1 389 ? -10.044 -16.634 13.169 1.00 93.56 389 ILE A CA 1
ATOM 3286 C C . ILE A 1 389 ? -10.087 -15.583 14.275 1.00 93.56 389 ILE A C 1
ATOM 3288 O O . ILE A 1 389 ? -10.982 -15.587 15.120 1.00 93.56 389 ILE A O 1
ATOM 3292 N N . PHE A 1 390 ? -9.166 -14.622 14.219 1.00 94.62 390 PHE A N 1
ATOM 3293 C CA . PHE A 1 390 ? -9.059 -13.547 15.186 1.00 94.62 390 PHE A CA 1
ATOM 3294 C C . PHE A 1 390 ? -10.249 -12.580 15.157 1.00 94.62 390 PHE A C 1
ATOM 3296 O O . PHE A 1 390 ? -10.480 -11.907 16.156 1.00 94.62 390 PHE A O 1
ATOM 3303 N N . LEU A 1 391 ? -11.071 -12.569 14.096 1.00 95.06 391 LEU A N 1
ATOM 3304 C CA . LEU A 1 391 ? -12.343 -11.831 14.083 1.00 95.06 391 LEU A CA 1
ATOM 3305 C C . LEU A 1 391 ? -13.277 -12.278 15.208 1.00 95.06 391 LEU A C 1
ATOM 3307 O O . LEU A 1 391 ? -13.988 -11.451 15.780 1.00 95.06 391 LEU A O 1
ATOM 3311 N N . PHE A 1 392 ? -13.273 -13.573 15.549 1.00 93.81 392 PHE A N 1
ATOM 3312 C CA . PHE A 1 392 ? -14.134 -14.094 16.607 1.00 93.81 392 PHE A CA 1
ATOM 3313 C C . PHE A 1 392 ? -13.847 -13.445 17.958 1.00 93.81 392 PHE A C 1
ATOM 3315 O O . PHE A 1 392 ? -14.784 -13.288 18.734 1.00 93.81 392 PHE A O 1
ATOM 3322 N N . ALA A 1 393 ? -12.614 -13.007 18.233 1.00 92.06 393 ALA A N 1
ATOM 3323 C CA . ALA A 1 393 ? -12.304 -12.310 19.476 1.00 92.06 393 ALA A CA 1
ATOM 3324 C C . ALA A 1 393 ? -13.127 -11.018 19.608 1.00 92.06 393 ALA A C 1
ATOM 3326 O O . ALA A 1 393 ? -13.788 -10.810 20.624 1.00 92.06 393 ALA A O 1
ATOM 3327 N N . GLY A 1 394 ? -13.177 -10.188 18.563 1.00 92.38 394 GLY A N 1
ATOM 3328 C CA . GLY A 1 394 ? -13.983 -8.967 18.552 1.00 92.38 394 GLY A CA 1
ATOM 3329 C C . GLY A 1 394 ? -15.491 -9.228 18.497 1.00 92.38 394 GLY A C 1
ATOM 3330 O O . GLY A 1 394 ? -16.249 -8.514 19.153 1.00 92.38 394 GLY A O 1
ATOM 3331 N N . ILE A 1 395 ? -15.933 -10.279 17.795 1.00 94.19 395 ILE A N 1
ATOM 3332 C CA . ILE A 1 395 ? -17.346 -10.703 17.757 1.00 94.19 395 ILE A CA 1
ATOM 3333 C C . ILE A 1 395 ? -17.824 -11.134 19.153 1.00 94.19 395 ILE A C 1
ATOM 3335 O O . ILE A 1 395 ? -18.847 -10.651 19.642 1.00 94.19 395 ILE A O 1
ATOM 3339 N N . VAL A 1 396 ? -17.071 -12.022 19.809 1.00 93.50 396 VAL A N 1
ATOM 3340 C CA . VAL A 1 396 ? -17.339 -12.505 21.172 1.00 93.50 396 VAL A CA 1
ATOM 3341 C C . VAL A 1 396 ? -17.339 -11.331 22.143 1.00 93.50 396 VAL A C 1
ATOM 3343 O O . VAL A 1 396 ? -18.270 -11.183 22.933 1.00 93.50 396 VAL A O 1
ATOM 3346 N N . PHE A 1 397 ? -16.341 -10.454 22.041 1.00 88.94 397 PHE A N 1
ATOM 3347 C CA . PHE A 1 397 ? -16.233 -9.271 22.883 1.00 88.94 397 PHE A CA 1
ATOM 3348 C C . PHE A 1 397 ? -17.437 -8.328 22.732 1.00 88.94 397 PHE A C 1
ATOM 3350 O O . PHE A 1 397 ? -18.004 -7.880 23.732 1.00 88.94 397 PHE A O 1
ATOM 3357 N N . TYR A 1 398 ? -17.884 -8.080 21.497 1.00 91.25 398 TYR A N 1
ATOM 3358 C CA . TYR A 1 398 ? -19.069 -7.270 21.224 1.00 91.25 398 TYR A CA 1
ATOM 3359 C C . TYR A 1 398 ? -20.333 -7.877 21.844 1.00 91.25 398 TYR A C 1
ATOM 3361 O O . TYR A 1 398 ? -21.040 -7.193 22.586 1.00 91.25 398 TYR A O 1
ATOM 3369 N N . PHE A 1 399 ? -20.614 -9.163 21.605 1.00 92.44 399 PHE A N 1
ATOM 3370 C CA . PHE A 1 399 ? -21.827 -9.796 22.139 1.00 92.44 399 PHE A CA 1
ATOM 3371 C C . PHE A 1 399 ? -21.811 -9.953 23.653 1.00 92.44 399 PHE A C 1
ATOM 3373 O O . PHE A 1 399 ? -22.864 -9.825 24.282 1.00 92.44 399 PHE A O 1
ATOM 3380 N N . TYR A 1 400 ? -20.635 -10.163 24.247 1.00 90.75 400 TYR A N 1
ATOM 3381 C CA . TYR A 1 400 ? -20.478 -10.140 25.695 1.00 90.75 400 TYR A CA 1
ATOM 3382 C C . TYR A 1 400 ? -20.898 -8.780 26.264 1.00 90.75 400 TYR A C 1
ATOM 3384 O O . TYR A 1 400 ? -21.739 -8.722 27.163 1.00 90.75 400 TYR A O 1
ATOM 3392 N N . LYS A 1 401 ? -20.399 -7.673 25.693 1.00 86.31 401 LYS A N 1
ATOM 3393 C CA . LYS A 1 401 ? -20.758 -6.325 26.159 1.00 86.31 401 LYS A CA 1
ATOM 3394 C C . LYS A 1 401 ? -22.231 -5.995 25.931 1.00 86.31 401 LYS A C 1
ATOM 3396 O O . LYS A 1 401 ? -22.873 -5.437 26.820 1.00 86.31 401 LYS A O 1
ATOM 3401 N N . MET A 1 402 ? -22.768 -6.357 24.768 1.00 87.62 402 MET A N 1
ATOM 3402 C CA . MET A 1 402 ? -24.176 -6.135 24.425 1.00 87.62 402 ME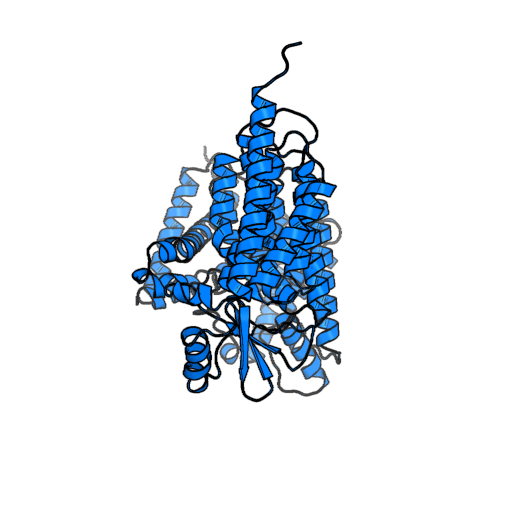T A CA 1
ATOM 3403 C C . MET A 1 402 ? -25.133 -7.067 25.186 1.00 87.62 402 MET A C 1
ATOM 3405 O O . MET A 1 402 ? -26.347 -6.925 25.057 1.00 87.62 402 MET A O 1
ATOM 3409 N N . LYS A 1 403 ? -24.608 -7.998 25.998 1.00 89.56 403 LYS A N 1
ATOM 3410 C CA . LYS A 1 403 ? -25.372 -9.011 26.745 1.00 89.56 403 LYS A CA 1
ATOM 3411 C C . LYS A 1 403 ? -26.247 -9.891 25.838 1.00 89.56 403 LYS A C 1
ATOM 3413 O O . LYS A 1 403 ? -27.280 -10.407 26.260 1.00 89.56 403 LYS A O 1
ATOM 3418 N N . GLU A 1 404 ? -25.820 -10.110 24.595 1.00 91.81 404 GLU A N 1
ATOM 3419 C CA . GLU A 1 404 ? -26.515 -10.956 23.621 1.00 91.81 404 GLU A CA 1
ATOM 3420 C C . GLU A 1 404 ? -26.070 -12.421 23.766 1.00 91.81 404 GLU A C 1
ATOM 3422 O O . GLU A 1 404 ? -25.333 -12.960 22.939 1.00 91.81 404 GLU A O 1
ATOM 3427 N N . THR A 1 405 ? -26.519 -13.078 24.839 1.00 93.31 405 THR A N 1
ATOM 3428 C CA . THR A 1 405 ? -26.055 -14.417 25.258 1.00 93.31 405 THR A CA 1
ATOM 3429 C C . THR A 1 405 ? -26.149 -15.483 24.168 1.00 93.31 405 THR A C 1
ATOM 3431 O O . THR A 1 405 ? -25.220 -16.268 24.001 1.00 93.31 405 THR A O 1
ATOM 3434 N N . LYS A 1 406 ? -27.233 -15.497 23.384 1.00 94.19 406 LYS A N 1
ATOM 3435 C CA . LYS A 1 406 ? -27.398 -16.452 22.279 1.00 94.19 406 LYS A CA 1
ATOM 3436 C C . LYS A 1 406 ? -26.302 -16.293 21.219 1.00 94.19 406 LYS A C 1
ATOM 3438 O O . LYS A 1 406 ? -25.645 -17.269 20.877 1.00 94.19 406 LYS A O 1
ATOM 3443 N N . ASN A 1 407 ? -26.069 -15.067 20.747 1.00 93.44 407 ASN A N 1
ATOM 3444 C CA . ASN A 1 407 ? -25.059 -14.793 19.716 1.00 93.44 407 ASN A CA 1
ATOM 3445 C C . ASN A 1 407 ? -23.637 -14.993 20.259 1.00 93.44 407 ASN A C 1
ATOM 3447 O O . ASN A 1 407 ? -22.742 -15.415 19.528 1.00 93.44 407 ASN A O 1
ATOM 3451 N N . LEU A 1 408 ? -23.430 -14.727 21.552 1.00 95.25 408 LEU A N 1
ATOM 3452 C CA . LEU A 1 408 ? -22.183 -15.023 22.247 1.00 95.25 408 LEU A CA 1
ATOM 3453 C C . LEU A 1 408 ? -21.878 -16.529 22.227 1.00 95.25 408 LEU A C 1
ATOM 3455 O O . LEU A 1 408 ? -20.788 -16.917 21.813 1.00 95.25 408 LEU A O 1
ATOM 3459 N N . ILE A 1 409 ? -22.841 -17.370 22.622 1.00 96.00 409 ILE A N 1
ATOM 3460 C CA . ILE A 1 409 ? -22.688 -18.834 22.629 1.00 96.00 409 ILE A CA 1
ATOM 3461 C C . ILE A 1 409 ? -22.459 -19.357 21.208 1.00 96.00 409 ILE A C 1
ATOM 3463 O O . ILE A 1 409 ? -21.524 -20.122 20.996 1.00 96.00 409 ILE A O 1
ATOM 3467 N N . GLU A 1 410 ? -23.254 -18.913 20.228 1.00 94.81 410 GLU A N 1
ATOM 3468 C CA . GLU A 1 410 ? -23.079 -19.294 18.817 1.00 94.81 410 GLU A CA 1
ATOM 3469 C C . GLU A 1 410 ? -21.664 -18.960 18.313 1.00 94.81 410 GLU A C 1
ATOM 3471 O O . GLU A 1 410 ? -20.999 -19.805 17.713 1.00 94.81 410 GLU A O 1
ATOM 3476 N N . SER A 1 411 ? -21.161 -17.762 18.628 1.00 95.31 411 SER A N 1
ATOM 3477 C CA . SER A 1 411 ? -19.810 -17.331 18.243 1.00 95.31 411 SER A CA 1
ATOM 3478 C C . SER A 1 411 ? -18.712 -18.154 18.922 1.00 95.31 411 SER A C 1
ATOM 3480 O O . SER A 1 411 ? -17.737 -18.519 18.271 1.00 95.31 411 SER A O 1
ATOM 3482 N N . LEU A 1 412 ? -18.867 -18.475 20.213 1.00 96.38 412 LEU A N 1
ATOM 3483 C CA . LEU A 1 412 ? -17.911 -19.295 20.965 1.00 96.38 412 LEU A CA 1
ATOM 3484 C C . LEU A 1 412 ? -17.867 -20.738 20.454 1.00 96.38 412 LEU A C 1
ATOM 3486 O O . LEU A 1 412 ? -16.784 -21.291 20.282 1.00 96.38 412 LEU A O 1
ATOM 3490 N N . VAL A 1 413 ? -19.027 -21.337 20.174 1.00 96.00 413 VAL A N 1
ATOM 3491 C CA . VAL A 1 413 ? -19.112 -22.693 19.614 1.00 96.00 413 VAL A CA 1
ATOM 3492 C C . VAL A 1 413 ? -18.430 -22.746 18.249 1.00 96.00 413 VAL A C 1
ATOM 3494 O O . VAL A 1 413 ? -17.631 -23.645 18.000 1.00 96.00 413 VAL A O 1
ATOM 3497 N N . LEU A 1 414 ? -18.680 -21.766 17.377 1.00 95.38 414 LEU A N 1
ATOM 3498 C CA . LEU A 1 414 ? -18.034 -21.712 16.064 1.00 95.38 414 LEU A CA 1
ATOM 3499 C C . LEU A 1 414 ? -16.525 -21.467 16.155 1.00 95.38 414 LEU A C 1
ATOM 3501 O O . LEU A 1 414 ? -15.774 -22.086 15.399 1.00 95.38 414 LEU A O 1
ATOM 3505 N N . LEU A 1 415 ? -16.068 -20.618 17.080 1.00 95.50 415 LEU A N 1
ATOM 3506 C CA . LEU A 1 415 ? -14.643 -20.436 17.356 1.00 95.50 415 LEU A CA 1
ATOM 3507 C C . LEU A 1 415 ? -13.994 -21.757 17.791 1.00 95.50 415 LEU A C 1
ATOM 3509 O O . LEU A 1 415 ? -12.943 -22.118 17.261 1.00 95.50 415 LEU A O 1
ATOM 3513 N N . LEU A 1 416 ? -14.625 -22.490 18.713 1.00 95.81 416 LEU A N 1
ATOM 3514 C CA . LEU A 1 416 ? -14.139 -23.790 19.178 1.00 95.81 416 LEU A CA 1
ATOM 3515 C C . LEU A 1 416 ? -14.063 -24.798 18.031 1.00 95.81 416 LEU A C 1
ATOM 3517 O O . LEU A 1 416 ? -13.010 -25.393 17.831 1.00 95.81 416 LEU A O 1
ATOM 3521 N N . ILE A 1 417 ? -15.128 -24.932 17.233 1.00 95.12 417 ILE A N 1
ATOM 3522 C CA . ILE A 1 417 ? -15.160 -25.850 16.084 1.00 95.12 417 ILE A CA 1
ATOM 3523 C C . ILE A 1 417 ? -14.032 -25.524 15.099 1.00 95.12 417 ILE A C 1
ATOM 3525 O O . ILE A 1 417 ? -13.255 -26.410 14.748 1.00 95.12 417 ILE A O 1
ATOM 3529 N N . ASN A 1 418 ? -13.895 -24.260 14.679 1.00 94.38 418 ASN A N 1
ATOM 3530 C CA . ASN A 1 418 ? -12.837 -23.865 13.745 1.00 94.38 418 ASN A CA 1
ATOM 3531 C C . ASN A 1 418 ? -11.438 -24.098 14.330 1.00 94.38 418 ASN A C 1
ATOM 3533 O O . ASN A 1 418 ? -10.569 -24.609 13.628 1.00 94.38 418 ASN A O 1
ATOM 3537 N N . SER A 1 419 ? -11.230 -23.777 15.611 1.00 93.69 419 SER A N 1
ATOM 3538 C CA . SER A 1 419 ? -9.947 -24.006 16.285 1.00 93.69 419 SER A CA 1
ATOM 3539 C C . SER A 1 419 ? -9.610 -25.494 16.351 1.00 93.69 419 SER A C 1
ATOM 3541 O O . SER A 1 419 ? -8.483 -25.872 16.054 1.00 93.69 419 SER A O 1
ATOM 3543 N N . SER A 1 420 ? -10.578 -26.356 16.682 1.00 93.56 420 SER A N 1
ATOM 3544 C CA . SER A 1 420 ? -10.381 -27.808 16.711 1.00 93.56 420 SER A CA 1
ATOM 3545 C C . SER A 1 420 ? -10.038 -28.371 15.333 1.00 93.56 420 SER A C 1
ATOM 3547 O O . SER A 1 420 ? -9.124 -29.187 15.228 1.00 93.56 420 SER A O 1
ATOM 3549 N N . VAL A 1 421 ? -10.721 -27.915 14.275 1.00 92.31 421 VAL A N 1
ATOM 3550 C CA . VAL A 1 421 ? -10.427 -28.325 12.891 1.00 92.31 421 VAL A CA 1
ATOM 3551 C C . VAL A 1 421 ? -9.013 -27.908 12.487 1.00 92.31 421 VAL A C 1
ATOM 3553 O O . VAL A 1 421 ? -8.262 -28.726 11.958 1.00 92.31 421 VAL A O 1
ATOM 3556 N N . LEU A 1 422 ? -8.623 -26.664 12.776 1.00 89.50 422 LEU A N 1
ATOM 3557 C CA . LEU A 1 422 ? -7.290 -26.154 12.460 1.00 89.50 422 LEU A CA 1
ATOM 3558 C C . LEU A 1 422 ? -6.195 -26.870 13.251 1.00 89.50 422 LEU A C 1
ATOM 3560 O O . LEU A 1 422 ? -5.196 -27.273 12.665 1.00 89.50 422 LEU A O 1
ATOM 3564 N N . LEU A 1 423 ? -6.384 -27.082 14.556 1.00 89.31 423 LEU A N 1
ATOM 3565 C CA . LEU A 1 423 ? -5.444 -27.844 15.380 1.00 89.31 423 LEU A CA 1
ATOM 3566 C C . LEU A 1 423 ? -5.257 -29.257 14.826 1.00 89.31 423 LEU A C 1
ATOM 3568 O O . LEU A 1 423 ? -4.124 -29.684 14.621 1.00 89.31 423 LEU A O 1
ATOM 3572 N N . PHE A 1 424 ? -6.353 -29.959 14.523 1.00 89.50 424 PHE A N 1
ATOM 3573 C CA . PHE A 1 424 ? -6.293 -31.289 13.921 1.00 89.50 424 PHE A CA 1
ATOM 3574 C C . PHE A 1 424 ? -5.538 -31.283 12.584 1.00 89.50 424 PHE A C 1
ATOM 3576 O O . PHE A 1 424 ? -4.676 -32.133 12.360 1.00 89.50 424 PHE A O 1
ATOM 3583 N N . TYR A 1 425 ? -5.818 -30.305 11.717 1.00 87.00 425 TYR A N 1
ATOM 3584 C CA . TYR A 1 425 ? -5.107 -30.121 10.453 1.00 87.00 425 TYR A CA 1
ATOM 3585 C C . TYR A 1 425 ? -3.600 -29.916 10.665 1.00 87.00 425 TYR A C 1
ATOM 3587 O O . TYR A 1 425 ? -2.795 -30.633 10.072 1.00 87.00 425 TYR A O 1
ATOM 3595 N N . TYR A 1 426 ? -3.206 -29.003 11.554 1.00 83.00 426 TYR A N 1
ATOM 3596 C CA . TYR A 1 426 ? -1.797 -28.697 11.798 1.00 83.00 426 TYR A CA 1
ATOM 3597 C C . TYR A 1 426 ? -1.025 -29.865 12.416 1.00 83.00 426 TYR A C 1
ATOM 3599 O O . TYR A 1 426 ? 0.115 -30.108 12.013 1.00 83.00 426 TYR A O 1
ATOM 3607 N N . PHE A 1 427 ? -1.649 -30.628 13.320 1.00 83.75 427 PHE A N 1
ATOM 3608 C CA . PHE A 1 427 ? -1.063 -31.867 13.839 1.00 83.75 427 PHE A CA 1
ATOM 3609 C C . PHE A 1 427 ? -0.891 -32.920 12.742 1.00 83.75 427 PHE A C 1
ATOM 3611 O O . PHE A 1 427 ? 0.136 -33.592 12.694 1.00 83.75 427 PHE A O 1
ATOM 3618 N N . ARG A 1 428 ? -1.867 -33.057 11.837 1.00 82.75 428 ARG A N 1
ATOM 3619 C CA . ARG A 1 428 ? -1.818 -34.046 10.752 1.00 82.75 428 ARG A CA 1
ATOM 3620 C C . ARG A 1 428 ? -0.751 -33.728 9.702 1.00 82.75 428 ARG A C 1
ATOM 3622 O O . ARG A 1 428 ? -0.145 -34.647 9.164 1.00 82.75 428 ARG A O 1
ATOM 3629 N N . VAL A 1 429 ? -0.561 -32.451 9.374 1.00 75.62 429 VAL A N 1
ATOM 3630 C CA . VAL A 1 429 ? 0.300 -32.011 8.260 1.00 75.62 429 VAL A CA 1
ATOM 3631 C C . VAL A 1 429 ? 1.760 -31.774 8.686 1.00 75.62 429 VAL A C 1
ATOM 3633 O O . VAL A 1 429 ? 2.608 -31.532 7.830 1.00 75.62 429 VAL A O 1
ATOM 3636 N N . ASN A 1 430 ? 2.076 -31.906 9.982 1.00 64.88 430 ASN A N 1
ATOM 3637 C CA . ASN A 1 430 ? 3.385 -31.597 10.575 1.00 64.88 430 ASN A CA 1
ATOM 3638 C C . ASN A 1 430 ? 3.875 -30.189 10.195 1.00 64.88 430 ASN A C 1
ATOM 3640 O O . ASN A 1 430 ? 4.936 -29.988 9.605 1.00 64.88 430 ASN A O 1
ATOM 3644 N N . PHE A 1 431 ? 3.040 -29.192 10.488 1.00 67.25 431 PHE A N 1
ATOM 3645 C CA . PHE A 1 431 ? 3.193 -27.834 9.965 1.00 67.25 431 PHE A CA 1
ATOM 3646 C C . PHE A 1 431 ? 4.477 -27.114 10.407 1.00 67.25 431 PHE A C 1
ATOM 3648 O O . PHE A 1 431 ? 4.869 -26.150 9.758 1.00 67.25 431 PHE A O 1
ATOM 3655 N N . SER A 1 432 ? 5.160 -27.571 11.463 1.00 61.28 432 SER A N 1
ATOM 3656 C CA . SER A 1 432 ? 6.396 -26.948 11.960 1.00 61.28 432 SER A CA 1
ATOM 3657 C C . SER A 1 432 ? 7.510 -26.879 10.916 1.00 61.28 432 SER A C 1
ATOM 3659 O O . SER A 1 432 ? 8.291 -25.939 10.941 1.00 61.28 432 SER A O 1
ATOM 3661 N N . GLU A 1 433 ? 7.562 -27.828 9.979 1.00 58.59 433 GLU A N 1
ATOM 3662 C CA . GLU A 1 433 ? 8.535 -27.815 8.873 1.00 58.59 433 GLU A CA 1
ATOM 3663 C C . GLU A 1 433 ? 8.162 -26.826 7.760 1.00 58.59 433 GLU A C 1
ATOM 3665 O O . GLU A 1 433 ? 8.981 -26.524 6.897 1.00 58.59 433 GLU A O 1
ATOM 3670 N N . ARG A 1 434 ? 6.917 -26.334 7.756 1.00 63.25 434 ARG A N 1
ATOM 3671 C CA . ARG A 1 434 ? 6.362 -25.518 6.674 1.00 63.25 434 ARG A CA 1
ATOM 3672 C C . ARG A 1 434 ? 6.163 -24.060 7.051 1.00 63.25 434 ARG A C 1
ATOM 3674 O O . ARG A 1 434 ? 6.078 -23.240 6.145 1.00 63.25 434 ARG A O 1
ATOM 3681 N N . ILE A 1 435 ? 6.119 -23.710 8.342 1.00 60.81 435 ILE A N 1
ATOM 3682 C CA . ILE A 1 435 ? 6.017 -22.311 8.789 1.00 60.81 435 ILE A CA 1
ATOM 3683 C C . ILE A 1 435 ? 7.187 -21.529 8.192 1.00 60.81 435 ILE A C 1
ATOM 3685 O O . ILE A 1 435 ? 8.329 -21.673 8.616 1.00 60.81 435 ILE A O 1
ATOM 3689 N N . GLN A 1 436 ? 6.887 -20.687 7.204 1.00 58.75 436 GLN A N 1
ATOM 3690 C CA . GLN A 1 436 ? 7.849 -19.711 6.727 1.00 58.75 436 GLN A CA 1
ATOM 3691 C C . GLN A 1 436 ? 8.046 -18.702 7.849 1.00 58.75 436 GLN A C 1
ATOM 3693 O O . GLN A 1 436 ? 7.112 -17.979 8.204 1.00 58.75 436 GLN A O 1
ATOM 3698 N N . ASP A 1 437 ? 9.247 -18.680 8.419 1.00 56.00 437 ASP A N 1
ATOM 3699 C CA . ASP A 1 437 ? 9.651 -17.572 9.262 1.00 56.00 437 ASP A CA 1
ATOM 3700 C C . ASP A 1 437 ? 9.735 -16.333 8.368 1.00 56.00 437 ASP A C 1
ATOM 3702 O O . ASP A 1 437 ? 10.581 -16.237 7.483 1.00 56.00 437 ASP A O 1
ATOM 3706 N N . GLN A 1 438 ? 8.771 -15.428 8.530 1.00 61.38 438 GLN A N 1
ATOM 3707 C CA . GLN A 1 438 ? 8.722 -14.181 7.766 1.00 61.38 438 GLN A CA 1
ATOM 3708 C C . GLN A 1 438 ? 9.646 -13.121 8.379 1.00 61.38 438 GLN A C 1
ATOM 3710 O O . GLN A 1 438 ? 9.734 -12.007 7.870 1.00 61.38 438 GLN A O 1
ATOM 3715 N N . SER A 1 439 ? 10.328 -13.442 9.476 1.00 50.16 439 SER A N 1
ATOM 3716 C CA . SER A 1 439 ? 11.294 -12.551 10.096 1.00 50.16 439 SER A CA 1
ATOM 3717 C C . SER A 1 439 ? 12.579 -12.411 9.298 1.00 50.16 439 SER A C 1
ATOM 3719 O O . SER A 1 439 ? 12.946 -13.292 8.524 1.00 50.16 439 SER A O 1
ATOM 3721 N N . GLY A 1 440 ? 13.235 -11.258 9.424 1.00 46.34 440 GLY A N 1
ATOM 3722 C CA . GLY A 1 440 ? 14.405 -10.942 8.605 1.00 46.34 440 GLY A CA 1
ATOM 3723 C C . GLY A 1 440 ? 14.074 -10.640 7.135 1.00 46.34 440 GLY A C 1
ATOM 3724 O O . GLY A 1 440 ? 14.973 -10.363 6.345 1.00 46.34 440 GLY A O 1
ATOM 3725 N N . ILE A 1 441 ? 12.793 -10.620 6.746 1.00 57.62 441 ILE A N 1
ATOM 3726 C CA . ILE A 1 441 ? 12.343 -10.009 5.491 1.00 57.62 441 ILE A CA 1
ATOM 3727 C C . ILE A 1 441 ? 12.106 -8.526 5.776 1.00 57.62 441 ILE A C 1
ATOM 3729 O O . ILE A 1 441 ? 11.408 -8.173 6.730 1.00 57.62 441 ILE A O 1
ATOM 3733 N N . SER A 1 442 ? 12.675 -7.650 4.942 1.00 58.72 442 SER A N 1
ATOM 3734 C CA . SER A 1 442 ? 12.669 -6.197 5.158 1.00 58.72 442 SER A CA 1
ATOM 3735 C C . SER A 1 442 ? 11.272 -5.607 5.375 1.00 58.72 442 SER A C 1
ATOM 3737 O O . SER A 1 442 ? 11.162 -4.605 6.063 1.00 58.72 442 SER A O 1
ATOM 3739 N N . GLN A 1 443 ? 10.227 -6.253 4.861 1.00 74.31 443 GLN A N 1
ATOM 3740 C CA . GLN A 1 443 ? 8.878 -5.716 4.679 1.00 74.31 443 GLN A CA 1
ATOM 3741 C C . GLN A 1 443 ? 7.859 -6.438 5.555 1.00 74.31 443 GLN A C 1
ATOM 3743 O O . GLN A 1 443 ? 6.896 -7.054 5.073 1.00 74.31 443 GLN A O 1
ATOM 3748 N N . THR A 1 444 ? 8.133 -6.437 6.853 1.00 82.06 444 THR A N 1
ATOM 3749 C CA . THR A 1 444 ? 7.271 -7.085 7.828 1.00 82.06 444 THR A CA 1
ATOM 3750 C C . THR A 1 444 ? 6.941 -6.190 9.004 1.00 82.06 444 THR A C 1
ATOM 3752 O O . THR A 1 444 ? 7.727 -5.335 9.410 1.00 82.06 444 THR A O 1
ATOM 3755 N N . TYR A 1 445 ? 5.779 -6.455 9.590 1.00 86.81 445 TYR A N 1
ATOM 3756 C CA . TYR A 1 445 ? 5.289 -5.817 10.796 1.00 86.81 445 TYR A CA 1
ATOM 3757 C C . TYR A 1 445 ? 4.824 -6.867 11.804 1.00 86.81 445 TYR A C 1
ATOM 3759 O O . TYR A 1 445 ? 4.428 -7.987 11.465 1.00 86.81 445 TYR A O 1
ATOM 3767 N N . GLY A 1 446 ? 4.826 -6.472 13.072 1.00 89.75 446 GLY A N 1
ATOM 3768 C CA . GLY A 1 446 ? 4.373 -7.306 14.180 1.00 89.75 446 GLY A CA 1
ATOM 3769 C C . GLY A 1 446 ? 5.387 -7.340 15.311 1.00 89.75 446 GLY A C 1
ATOM 3770 O O . GLY A 1 446 ? 6.550 -6.988 15.136 1.00 89.75 446 GLY A O 1
ATOM 3771 N N . ILE A 1 447 ? 4.944 -7.773 16.488 1.00 91.00 447 ILE A N 1
ATOM 3772 C CA . ILE A 1 447 ? 5.773 -7.823 17.698 1.00 91.00 447 ILE A CA 1
ATOM 3773 C C . ILE A 1 447 ? 6.977 -8.748 17.493 1.00 91.00 447 ILE A C 1
ATOM 3775 O O . ILE A 1 447 ? 8.112 -8.360 17.774 1.00 91.00 447 ILE A O 1
ATOM 3779 N N . GLN A 1 448 ? 6.734 -9.943 16.943 1.00 88.44 448 GLN A N 1
ATOM 3780 C CA . GLN A 1 448 ? 7.778 -10.908 16.602 1.00 88.44 448 GLN A CA 1
ATOM 3781 C C . GLN A 1 448 ? 8.748 -10.356 15.544 1.00 88.44 448 GLN A C 1
ATOM 3783 O O . GLN A 1 448 ? 9.945 -10.287 15.820 1.00 88.44 448 GLN A O 1
ATOM 3788 N N . SER A 1 449 ? 8.242 -9.874 14.399 1.00 85.75 449 SER A N 1
ATOM 3789 C CA . SER A 1 449 ? 9.079 -9.286 13.339 1.00 85.75 449 SER A CA 1
ATOM 3790 C C . SER A 1 449 ? 9.942 -8.142 13.860 1.00 85.75 449 SER A C 1
ATOM 3792 O O . SER A 1 449 ? 11.144 -8.127 13.633 1.00 85.75 449 SER A O 1
ATOM 3794 N N . HIS A 1 450 ? 9.366 -7.210 14.624 1.00 85.75 450 HIS A N 1
ATOM 3795 C CA . HIS A 1 450 ? 10.126 -6.105 15.203 1.00 85.75 450 HIS A CA 1
ATOM 3796 C C . HIS A 1 450 ? 11.171 -6.582 16.218 1.00 85.75 450 HIS A C 1
ATOM 3798 O O . HIS A 1 450 ? 12.243 -5.991 16.298 1.00 85.75 450 HIS A O 1
ATOM 3804 N N . ALA A 1 451 ? 10.896 -7.641 16.988 1.00 86.50 451 ALA A N 1
ATOM 3805 C CA . ALA A 1 451 ? 11.857 -8.171 17.953 1.00 86.50 451 ALA A CA 1
ATOM 3806 C C . ALA A 1 451 ? 13.051 -8.819 17.243 1.00 86.50 451 ALA A C 1
ATOM 3808 O O . ALA A 1 451 ? 14.189 -8.558 17.627 1.00 86.50 451 ALA A O 1
ATOM 3809 N N . GLN A 1 452 ? 12.801 -9.599 16.188 1.00 82.44 452 GLN A N 1
ATOM 3810 C CA . GLN A 1 452 ? 13.853 -10.183 15.348 1.00 82.44 452 GLN A CA 1
ATOM 3811 C C . GLN A 1 452 ? 14.652 -9.093 14.630 1.00 82.44 452 GLN A C 1
ATOM 3813 O O . GLN A 1 452 ? 15.871 -9.079 14.707 1.00 82.44 452 GLN A O 1
ATOM 3818 N N . ASN A 1 453 ? 13.974 -8.089 14.085 1.00 78.38 453 ASN A N 1
ATOM 3819 C CA . ASN A 1 453 ? 14.600 -6.920 13.479 1.00 78.38 453 ASN A CA 1
ATOM 3820 C C . ASN A 1 453 ? 15.497 -6.130 14.457 1.00 78.38 453 ASN A C 1
ATOM 3822 O O . ASN A 1 453 ? 16.520 -5.576 14.052 1.00 78.38 453 ASN A O 1
ATOM 3826 N N . TYR A 1 454 ? 15.136 -6.045 15.743 1.00 79.50 454 TYR A N 1
ATOM 3827 C CA . TYR A 1 454 ? 16.001 -5.452 16.770 1.00 79.50 454 TYR A CA 1
ATOM 3828 C C . TYR A 1 454 ? 17.169 -6.359 17.140 1.00 79.50 454 TYR A C 1
ATOM 3830 O O . TYR A 1 454 ? 18.263 -5.845 17.357 1.00 79.50 454 TYR A O 1
ATOM 3838 N N . ASN A 1 455 ? 16.956 -7.674 17.198 1.00 82.38 455 ASN A N 1
ATOM 3839 C CA . ASN A 1 455 ? 18.028 -8.641 17.411 1.00 82.38 455 ASN A CA 1
ATOM 3840 C C . ASN A 1 455 ? 19.075 -8.540 16.295 1.00 82.38 455 ASN A C 1
ATOM 3842 O O . ASN A 1 455 ? 20.245 -8.314 16.580 1.00 82.38 455 ASN A O 1
ATOM 3846 N N . ASP A 1 456 ? 18.639 -8.564 15.036 1.00 76.44 456 ASP A N 1
ATOM 3847 C CA . ASP A 1 456 ? 19.525 -8.492 13.873 1.00 76.44 456 ASP A CA 1
ATOM 3848 C C . ASP A 1 456 ? 20.273 -7.152 13.793 1.00 76.44 456 ASP A C 1
ATOM 3850 O O . ASP A 1 456 ? 21.451 -7.113 13.440 1.00 76.44 456 ASP A O 1
ATOM 3854 N N . PHE A 1 457 ? 19.609 -6.039 14.131 1.00 73.69 457 PHE A N 1
ATOM 3855 C CA . PHE A 1 457 ? 20.197 -4.702 14.000 1.00 73.69 457 PHE A CA 1
ATOM 3856 C C . PHE A 1 457 ? 21.058 -4.279 15.197 1.00 73.69 457 PHE A C 1
ATOM 3858 O O . PHE A 1 457 ? 22.164 -3.770 15.025 1.00 73.69 457 PHE A O 1
ATOM 3865 N N . LEU A 1 458 ? 20.544 -4.436 16.417 1.00 77.25 458 LEU A N 1
ATOM 3866 C CA . LEU A 1 458 ? 21.219 -3.990 17.638 1.00 77.25 458 LEU A CA 1
ATOM 3867 C C . LEU A 1 458 ? 22.096 -5.091 18.254 1.00 77.25 458 LEU A C 1
ATOM 3869 O O . LEU A 1 458 ? 22.787 -4.822 19.238 1.00 77.25 458 LEU A O 1
ATOM 3873 N N . ASN A 1 459 ? 22.067 -6.308 17.698 1.00 81.12 459 ASN A N 1
ATOM 3874 C CA . ASN A 1 459 ? 22.749 -7.492 18.221 1.00 81.12 459 ASN A CA 1
ATOM 3875 C C . ASN A 1 459 ? 22.412 -7.753 19.703 1.00 81.12 459 ASN A C 1
ATOM 3877 O O . ASN A 1 459 ? 23.285 -8.043 20.523 1.00 81.12 459 ASN A O 1
ATOM 3881 N N . VAL A 1 460 ? 21.136 -7.573 20.063 1.00 82.75 460 VAL A N 1
ATOM 3882 C CA . VAL A 1 460 ? 20.600 -7.835 21.410 1.00 82.75 460 VAL A CA 1
ATOM 3883 C C . VAL A 1 460 ? 19.743 -9.082 21.384 1.00 82.75 460 VAL A C 1
ATOM 3885 O O . VAL A 1 460 ? 18.960 -9.270 20.464 1.00 82.75 460 VAL A O 1
ATOM 3888 N N . ASP A 1 461 ? 19.810 -9.866 22.457 1.00 89.25 461 ASP A N 1
ATOM 3889 C CA . ASP A 1 461 ? 18.972 -11.050 22.633 1.00 89.25 461 ASP A CA 1
ATOM 3890 C C . ASP A 1 461 ? 17.490 -10.756 22.325 1.00 89.25 461 ASP A C 1
ATOM 3892 O O . ASP A 1 461 ? 16.924 -9.747 22.767 1.00 89.25 461 ASP A O 1
ATOM 3896 N N . LEU A 1 462 ? 16.849 -11.663 21.586 1.00 87.56 462 LEU A N 1
ATOM 3897 C CA . LEU A 1 462 ? 15.446 -11.573 21.195 1.00 87.56 462 LEU A CA 1
ATOM 3898 C C . LEU A 1 462 ? 14.514 -11.315 22.398 1.00 87.56 462 LEU A C 1
ATOM 3900 O O . LEU A 1 462 ? 13.551 -10.552 22.286 1.00 87.56 462 LEU A O 1
ATOM 3904 N N . LEU A 1 463 ? 14.820 -11.890 23.569 1.00 91.44 463 LEU A N 1
ATOM 3905 C CA . LEU A 1 463 ? 14.077 -11.658 24.810 1.00 91.44 463 LEU A CA 1
ATOM 3906 C C . LEU A 1 463 ? 14.120 -10.184 25.240 1.00 91.44 463 LEU A C 1
ATOM 3908 O O . LEU A 1 463 ? 13.106 -9.636 25.676 1.00 91.44 463 LEU A O 1
ATOM 3912 N N . ILE A 1 464 ? 15.273 -9.526 25.092 1.00 88.50 464 ILE A N 1
ATOM 3913 C CA . ILE A 1 464 ? 15.438 -8.096 25.387 1.00 88.50 464 ILE A CA 1
ATOM 3914 C C . ILE A 1 464 ? 14.606 -7.269 24.403 1.00 88.50 464 ILE A C 1
ATOM 3916 O O . ILE A 1 464 ? 13.933 -6.324 24.822 1.00 88.50 464 ILE A O 1
ATOM 3920 N N . GLY A 1 465 ? 14.579 -7.662 23.125 1.00 87.50 465 GLY A N 1
ATOM 3921 C CA . GLY A 1 465 ? 13.714 -7.058 22.108 1.00 87.50 465 GLY A CA 1
ATOM 3922 C C . GLY A 1 465 ? 12.231 -7.100 22.496 1.00 87.50 465 GLY A C 1
ATOM 3923 O O . GLY A 1 465 ? 11.550 -6.071 22.448 1.00 87.50 465 GLY A O 1
ATOM 3924 N N . TYR A 1 466 ? 11.738 -8.255 22.955 1.00 91.94 466 TYR A N 1
ATOM 3925 C CA . TYR A 1 466 ? 10.360 -8.400 23.440 1.00 91.94 466 TYR A CA 1
ATOM 3926 C C . TYR A 1 466 ? 10.074 -7.565 24.694 1.00 91.94 466 TYR A C 1
ATOM 3928 O O . TYR A 1 466 ? 9.054 -6.874 24.754 1.00 91.94 466 TYR A O 1
ATOM 3936 N N . LEU A 1 467 ? 10.968 -7.591 25.689 1.00 92.44 467 LEU A N 1
ATOM 3937 C CA . LEU A 1 467 ? 10.809 -6.819 26.925 1.00 92.44 467 LEU A CA 1
ATOM 3938 C C . LEU A 1 467 ? 10.789 -5.309 26.655 1.00 92.44 467 LEU A C 1
ATOM 3940 O O . LEU A 1 467 ? 9.946 -4.599 27.205 1.00 92.44 467 LEU A O 1
ATOM 3944 N N . GLY A 1 468 ? 11.667 -4.824 25.774 1.00 90.06 468 GLY A N 1
ATOM 3945 C CA . GLY A 1 468 ? 11.702 -3.422 25.360 1.00 90.06 468 GLY A CA 1
ATOM 3946 C C . GLY A 1 468 ? 10.380 -2.975 24.733 1.00 90.06 468 GLY A C 1
ATOM 3947 O O . GLY A 1 468 ? 9.810 -1.964 25.145 1.00 90.06 468 GLY A O 1
ATOM 3948 N N . GLN A 1 469 ? 9.841 -3.763 23.797 1.00 91.88 469 GLN A N 1
ATOM 3949 C CA . GLN A 1 469 ? 8.536 -3.480 23.191 1.00 91.88 469 GLN A CA 1
ATOM 3950 C C . GLN A 1 469 ? 7.402 -3.493 24.221 1.00 91.88 469 GLN A C 1
ATOM 3952 O O . GLN A 1 469 ? 6.571 -2.585 24.216 1.00 91.88 469 GLN A O 1
ATOM 3957 N N . LEU A 1 470 ? 7.382 -4.472 25.131 1.00 94.06 470 LEU A N 1
ATOM 3958 C CA . LEU A 1 470 ? 6.370 -4.566 26.185 1.00 94.06 470 LEU A CA 1
ATOM 3959 C C . LEU A 1 470 ? 6.365 -3.320 27.081 1.00 94.06 470 LEU A C 1
ATOM 3961 O O . LEU A 1 470 ? 5.298 -2.777 27.366 1.00 94.06 470 LEU A O 1
ATOM 3965 N N . ILE A 1 471 ? 7.543 -2.836 27.491 1.00 94.56 471 ILE A N 1
ATOM 3966 C CA . ILE A 1 471 ? 7.670 -1.610 28.293 1.00 94.56 471 ILE A CA 1
ATOM 3967 C C . ILE A 1 471 ? 7.087 -0.413 27.535 1.00 94.56 471 ILE A C 1
ATOM 3969 O O . ILE A 1 471 ? 6.290 0.335 28.103 1.00 94.56 471 ILE A O 1
ATOM 3973 N N . ILE A 1 472 ? 7.427 -0.248 26.252 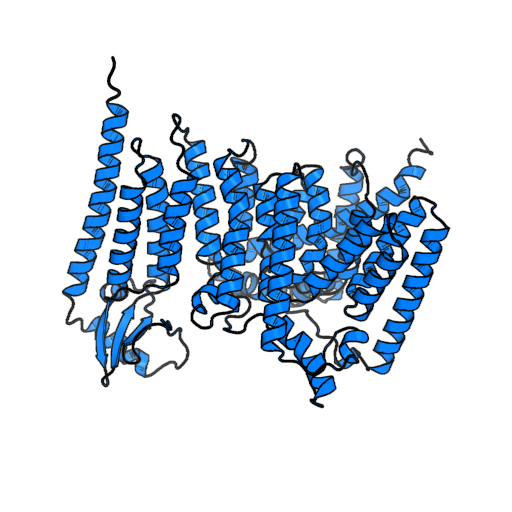1.00 94.19 472 ILE A N 1
ATOM 3974 C CA . ILE A 1 472 ? 6.897 0.851 25.429 1.00 94.19 472 ILE A CA 1
ATOM 3975 C C . ILE A 1 472 ? 5.370 0.761 25.320 1.00 94.19 472 ILE A C 1
ATOM 3977 O O . ILE A 1 472 ? 4.684 1.768 25.498 1.00 94.19 472 ILE A O 1
ATOM 3981 N N . ILE A 1 473 ? 4.826 -0.435 25.086 1.00 95.12 473 ILE A N 1
ATOM 3982 C CA . ILE A 1 473 ? 3.378 -0.665 24.995 1.00 95.12 473 ILE A CA 1
ATOM 3983 C C . ILE A 1 473 ? 2.681 -0.276 26.302 1.00 95.12 473 ILE A C 1
ATOM 3985 O O . ILE A 1 473 ? 1.691 0.456 26.280 1.00 95.12 473 ILE A O 1
ATOM 3989 N N . LEU A 1 474 ? 3.212 -0.699 27.453 1.00 94.50 474 LEU A N 1
ATOM 3990 C CA . LEU A 1 474 ? 2.650 -0.352 28.761 1.00 94.50 474 LEU A CA 1
ATOM 3991 C C . LEU A 1 474 ? 2.688 1.161 29.024 1.00 94.50 474 LEU A C 1
ATOM 3993 O O . LEU A 1 474 ? 1.706 1.721 29.517 1.00 94.50 474 LEU A O 1
ATOM 3997 N N . LEU A 1 475 ? 3.780 1.838 28.653 1.00 95.06 475 LEU A N 1
ATOM 3998 C CA . LEU A 1 475 ? 3.896 3.296 28.760 1.00 95.06 475 LEU A CA 1
ATOM 3999 C C . LEU A 1 475 ? 2.873 4.018 27.873 1.00 95.06 475 LEU A C 1
ATOM 4001 O O . LEU A 1 475 ? 2.230 4.966 28.328 1.00 95.06 475 LEU A O 1
ATOM 4005 N N . LEU A 1 476 ? 2.677 3.558 26.634 1.00 93.69 476 LEU A N 1
ATOM 4006 C CA . LEU A 1 476 ? 1.692 4.119 25.705 1.00 93.69 476 LEU A CA 1
ATOM 4007 C C . LEU A 1 476 ? 0.254 3.898 26.189 1.00 93.69 476 LEU A C 1
ATOM 4009 O O . LEU A 1 476 ? -0.555 4.825 26.144 1.00 93.69 476 LEU A O 1
ATOM 4013 N N . ILE A 1 477 ? -0.067 2.713 26.717 1.00 91.62 477 ILE A N 1
ATOM 4014 C CA . ILE A 1 477 ? -1.371 2.442 27.344 1.00 91.62 477 ILE A CA 1
ATOM 4015 C C . ILE A 1 477 ? -1.587 3.377 28.543 1.00 91.62 477 ILE A C 1
ATOM 4017 O O . ILE A 1 477 ? -2.650 3.990 28.659 1.00 91.62 477 ILE A O 1
ATOM 4021 N N . GLY A 1 478 ? -0.577 3.549 29.404 1.00 89.81 478 GLY A N 1
ATOM 4022 C CA . GLY A 1 478 ? -0.619 4.489 30.528 1.00 89.81 478 GLY A CA 1
ATOM 4023 C C . GLY A 1 478 ? -0.839 5.941 30.087 1.00 89.81 478 GLY A C 1
ATOM 4024 O O . GLY A 1 478 ? -1.641 6.663 30.684 1.00 89.81 478 GLY A O 1
ATOM 4025 N N . TYR A 1 479 ? -0.189 6.360 28.999 1.00 90.06 479 TYR A N 1
ATOM 4026 C CA . TYR A 1 479 ? -0.407 7.666 28.377 1.00 90.06 479 TYR A CA 1
ATOM 4027 C C . TYR A 1 479 ? -1.855 7.835 27.894 1.00 90.06 479 TYR A C 1
ATOM 4029 O O . TYR A 1 479 ? -2.495 8.837 28.226 1.00 90.06 479 TYR A O 1
ATOM 4037 N N . PHE A 1 480 ? -2.411 6.854 27.175 1.00 88.44 480 PHE A N 1
ATOM 4038 C CA . PHE A 1 480 ? -3.797 6.917 26.700 1.00 88.44 480 PHE A CA 1
ATOM 4039 C C . PHE A 1 480 ? -4.816 6.931 27.843 1.00 88.44 480 PHE A C 1
ATOM 4041 O O . PHE A 1 480 ? -5.768 7.712 27.796 1.00 88.44 480 PHE A O 1
ATOM 4048 N N . LEU A 1 481 ? -4.581 6.163 28.912 1.00 84.38 481 LEU A N 1
ATOM 4049 C CA . LEU A 1 481 ? -5.403 6.204 30.126 1.00 84.38 481 LEU A CA 1
ATOM 4050 C C . LEU A 1 481 ? -5.433 7.596 30.771 1.00 84.38 481 LEU A C 1
ATOM 4052 O O . LEU A 1 481 ? -6.470 7.989 31.308 1.00 84.38 481 LEU A O 1
ATOM 4056 N N . LYS A 1 482 ? -4.323 8.343 30.709 1.00 83.38 482 LYS A N 1
ATOM 4057 C CA . LYS A 1 482 ? -4.215 9.697 31.267 1.00 83.38 482 LYS A CA 1
ATOM 4058 C C . LYS A 1 482 ? -4.854 10.762 30.373 1.00 83.38 482 LYS A C 1
ATOM 4060 O O . LYS A 1 482 ? -5.545 11.638 30.880 1.00 83.38 482 LYS A O 1
ATOM 4065 N N . VAL A 1 483 ? -4.594 10.723 29.065 1.00 78.06 483 VAL A N 1
ATOM 4066 C CA . VAL A 1 483 ? -4.954 11.813 28.137 1.00 78.06 483 VAL A CA 1
ATOM 4067 C C . VAL A 1 483 ? -6.375 11.679 27.579 1.00 78.06 483 VAL A C 1
ATOM 4069 O O . VAL A 1 483 ? -7.017 12.693 27.319 1.00 78.06 483 VAL A O 1
ATOM 4072 N N . ARG A 1 484 ? -6.898 10.457 27.402 1.00 66.94 484 ARG A N 1
ATOM 4073 C CA . ARG A 1 484 ? -8.083 10.201 26.557 1.00 66.94 484 ARG A CA 1
ATOM 4074 C C . ARG A 1 484 ? -9.386 9.840 27.272 1.00 66.94 484 ARG A C 1
ATOM 4076 O O . ARG A 1 484 ? -10.329 9.420 26.608 1.00 66.94 484 ARG A O 1
ATOM 4083 N N . GLN A 1 485 ? -9.515 10.086 28.580 1.00 52.84 485 GLN A N 1
ATOM 4084 C CA . GLN A 1 485 ? -10.769 9.817 29.316 1.00 52.84 485 GLN A CA 1
ATOM 4085 C C . GLN A 1 485 ? -12.022 10.513 28.726 1.00 52.84 485 GLN A C 1
ATOM 4087 O O . GLN A 1 485 ? -13.133 10.064 28.998 1.00 52.84 485 GLN A O 1
ATOM 4092 N N . ASN A 1 486 ? -11.864 11.539 27.874 1.00 43.78 486 ASN A N 1
ATOM 4093 C CA . ASN A 1 486 ? -12.962 12.355 27.337 1.00 43.78 486 ASN A CA 1
ATOM 4094 C C . ASN A 1 486 ? -13.278 12.161 25.834 1.00 43.78 486 ASN A C 1
ATOM 4096 O O . ASN A 1 486 ? -14.250 12.741 25.357 1.00 43.78 486 ASN A O 1
ATOM 4100 N N . GLU A 1 487 ? -12.515 11.355 25.082 1.00 46.16 487 GLU A N 1
ATOM 4101 C CA . GLU A 1 487 ? -12.632 11.242 23.607 1.00 46.16 487 GLU A CA 1
ATOM 4102 C C . GLU A 1 487 ? -12.793 9.792 23.113 1.00 46.16 487 GLU A C 1
ATOM 4104 O O . GLU A 1 487 ? -12.246 9.404 22.080 1.00 46.16 487 GLU A O 1
ATOM 4109 N N . SER A 1 488 ? -13.522 8.945 23.844 1.00 52.97 488 SER A N 1
ATOM 4110 C CA . SER A 1 488 ? -13.847 7.604 23.332 1.00 52.97 488 SER A CA 1
ATOM 4111 C C . SER A 1 488 ? -14.644 7.704 22.027 1.00 52.97 488 SER A C 1
ATOM 4113 O O . SER A 1 488 ? -15.528 8.564 21.942 1.00 52.97 488 SER A O 1
ATOM 4115 N N . LEU A 1 489 ? -14.403 6.797 21.069 1.00 56.47 489 LEU A N 1
ATOM 4116 C CA . LEU A 1 489 ? -15.235 6.660 19.866 1.00 56.47 489 LEU A CA 1
ATOM 4117 C C . LEU A 1 489 ? -16.728 6.738 20.228 1.00 56.47 489 LEU A C 1
ATOM 4119 O O . LEU A 1 489 ? -17.186 6.077 21.163 1.00 56.47 489 LEU A O 1
ATOM 4123 N N . LYS A 1 490 ? -17.483 7.563 19.490 1.00 51.94 490 LYS A N 1
ATOM 4124 C CA . LYS A 1 490 ? -18.898 7.842 19.790 1.00 51.94 490 LYS A CA 1
ATOM 4125 C C . LYS A 1 490 ? -19.778 6.590 19.717 1.00 51.94 490 LYS A C 1
ATOM 4127 O O . LYS A 1 490 ? -20.719 6.498 20.494 1.00 51.94 490 LYS A O 1
ATOM 4132 N N . GLU A 1 491 ? -19.429 5.605 18.884 1.00 57.19 491 GLU A N 1
ATOM 4133 C CA . GLU A 1 491 ? -20.017 4.260 18.897 1.00 57.19 491 GLU A CA 1
ATOM 4134 C C . GLU A 1 491 ? -18.983 3.209 18.461 1.00 57.19 491 GLU A C 1
ATOM 4136 O O . GLU A 1 491 ? -18.459 3.253 17.347 1.00 57.19 491 GLU A O 1
ATOM 4141 N N . HIS A 1 492 ? -18.698 2.225 19.319 1.00 64.12 492 HIS A N 1
ATOM 4142 C CA . HIS A 1 492 ? -17.884 1.071 18.930 1.00 64.12 492 HIS A CA 1
ATOM 4143 C C . HIS A 1 492 ? -18.750 0.104 18.118 1.00 64.12 492 HIS A C 1
ATOM 4145 O O . HIS A 1 492 ? -19.531 -0.678 18.663 1.00 64.12 492 HIS A O 1
ATOM 4151 N N . ASN A 1 493 ? -18.638 0.194 16.794 1.00 80.25 493 ASN A N 1
ATOM 4152 C CA . ASN A 1 493 ? -19.389 -0.652 15.876 1.00 80.25 493 ASN A CA 1
ATOM 4153 C C . ASN A 1 493 ? -18.845 -2.096 15.888 1.00 80.25 493 ASN A C 1
ATOM 4155 O O . ASN A 1 493 ? -17.641 -2.325 16.017 1.00 80.25 493 ASN A O 1
ATOM 4159 N N . PHE A 1 494 ? -19.733 -3.070 15.691 1.00 89.94 494 PHE A N 1
ATOM 4160 C CA . PHE A 1 494 ? -19.428 -4.500 15.567 1.00 89.94 494 PHE A CA 1
ATOM 4161 C C . PHE A 1 494 ? -18.290 -4.781 14.569 1.00 89.94 494 PHE A C 1
ATOM 4163 O O . PHE A 1 494 ? -17.383 -5.563 14.851 1.00 89.94 494 PHE A O 1
ATOM 4170 N N . VAL A 1 495 ? -18.302 -4.089 13.422 1.00 92.88 495 VAL A N 1
ATOM 4171 C CA . VAL A 1 495 ? -17.268 -4.208 12.379 1.00 92.88 495 VAL A CA 1
ATOM 4172 C C . VAL A 1 495 ? -15.912 -3.702 12.874 1.00 92.88 495 VAL A C 1
ATOM 4174 O O . VAL A 1 495 ? -14.909 -4.393 12.711 1.00 92.88 495 VAL A O 1
ATOM 4177 N N . TYR A 1 496 ? -15.891 -2.523 13.506 1.00 91.75 496 TYR A N 1
ATOM 4178 C CA . TYR A 1 496 ? -14.674 -1.907 14.036 1.00 91.75 496 TYR A CA 1
ATOM 4179 C C . TYR A 1 496 ? -14.000 -2.820 15.063 1.00 91.75 496 TYR A C 1
ATOM 4181 O O . TYR A 1 496 ? -12.833 -3.156 14.903 1.00 91.75 496 TYR A O 1
ATOM 4189 N N . LEU A 1 497 ? -14.745 -3.300 16.066 1.00 91.69 497 LEU A N 1
ATOM 4190 C CA . LEU A 1 497 ? -14.191 -4.178 17.103 1.00 91.69 497 LEU A CA 1
ATOM 4191 C C . LEU A 1 497 ? -13.664 -5.498 16.527 1.00 91.69 497 LEU A C 1
ATOM 4193 O O . LEU A 1 497 ? -12.589 -5.951 16.916 1.00 91.69 497 LEU A O 1
ATOM 4197 N N . SER A 1 498 ? -14.382 -6.091 15.571 1.00 95.00 498 SER A N 1
ATOM 4198 C CA . SER A 1 498 ? -13.957 -7.336 14.923 1.00 95.00 498 SER A CA 1
ATOM 4199 C C . SER A 1 498 ? -12.631 -7.156 14.178 1.00 95.00 498 SER A C 1
ATOM 4201 O O . SER A 1 498 ? -11.679 -7.888 14.446 1.00 95.00 498 SER A O 1
ATOM 4203 N N . PHE A 1 499 ? -12.501 -6.140 13.320 1.00 95.62 499 PHE A N 1
ATOM 4204 C CA . PHE A 1 499 ? -11.249 -5.913 12.589 1.00 95.62 499 PHE A CA 1
ATOM 4205 C C . PHE A 1 499 ? -10.103 -5.389 13.466 1.00 95.62 499 PHE A C 1
ATOM 4207 O O . PHE A 1 499 ? -8.957 -5.767 13.237 1.00 95.62 499 PHE A O 1
ATOM 4214 N N . SER A 1 500 ? -10.382 -4.596 14.505 1.00 94.50 500 SER A N 1
ATOM 4215 C CA . SER A 1 500 ? -9.358 -4.198 15.481 1.00 94.50 500 SER A CA 1
ATOM 4216 C C . SER A 1 500 ? -8.806 -5.408 16.240 1.00 94.50 500 SER A C 1
ATOM 4218 O O . SER A 1 500 ? -7.595 -5.508 16.423 1.00 94.50 500 SER A O 1
ATOM 4220 N N . SER A 1 501 ? -9.662 -6.365 16.629 1.00 94.88 501 SER A N 1
ATOM 4221 C CA . SER A 1 501 ? -9.203 -7.614 17.260 1.00 94.88 501 SER A CA 1
ATOM 4222 C C . SER A 1 501 ? -8.361 -8.466 16.313 1.00 94.88 501 SER A C 1
ATOM 4224 O O . SER A 1 501 ? -7.316 -8.981 16.709 1.00 94.88 501 SER A O 1
ATOM 4226 N N . MET A 1 502 ? -8.778 -8.546 15.047 1.00 95.25 502 MET A N 1
ATOM 4227 C CA . MET A 1 502 ? -8.058 -9.261 14.004 1.00 95.25 502 MET A CA 1
ATOM 4228 C C . MET A 1 502 ? -6.665 -8.672 13.798 1.00 95.25 502 MET A C 1
ATOM 4230 O O . MET A 1 502 ? -5.700 -9.427 13.789 1.00 95.25 502 MET A O 1
ATOM 4234 N N . PHE A 1 503 ? -6.555 -7.341 13.732 1.00 95.38 503 PHE A N 1
ATOM 4235 C CA . PHE A 1 503 ? -5.277 -6.642 13.640 1.00 95.38 503 PHE A CA 1
ATOM 4236 C C . PHE A 1 503 ? -4.386 -6.869 14.869 1.00 95.38 503 PHE A C 1
ATOM 4238 O O . PHE A 1 503 ? -3.219 -7.212 14.692 1.00 95.38 503 PHE A O 1
ATOM 4245 N N . ILE A 1 504 ? -4.895 -6.709 16.102 1.00 95.38 504 ILE A N 1
ATOM 4246 C CA . ILE A 1 504 ? -4.091 -6.917 17.324 1.00 95.38 504 ILE A CA 1
ATOM 4247 C C . ILE A 1 504 ? -3.530 -8.339 17.349 1.00 95.38 504 ILE A C 1
ATOM 4249 O O . ILE A 1 504 ? -2.324 -8.525 17.488 1.00 95.38 504 ILE A O 1
ATOM 4253 N N . LEU A 1 505 ? -4.396 -9.344 17.211 1.00 94.81 505 LEU A N 1
ATOM 4254 C CA . LEU A 1 505 ? -3.994 -10.737 17.375 1.00 94.81 505 LEU A CA 1
ATOM 4255 C C . LEU A 1 505 ? -3.104 -11.214 16.227 1.00 94.81 505 LEU A C 1
ATOM 4257 O O . LEU A 1 505 ? -2.137 -11.926 16.485 1.00 94.81 505 LEU A O 1
ATOM 4261 N N . SER A 1 506 ? -3.348 -10.765 14.986 1.00 91.88 506 SER A N 1
ATOM 4262 C CA . SER A 1 506 ? -2.407 -11.034 13.894 1.00 91.88 506 SER A CA 1
ATOM 4263 C C . SER A 1 506 ? -1.056 -10.375 14.149 1.00 91.88 506 SER A C 1
ATOM 4265 O O . SER A 1 506 ? -0.034 -10.969 13.849 1.00 91.88 506 SER A O 1
ATOM 4267 N N . SER A 1 507 ? -1.025 -9.178 14.739 1.00 92.56 507 SER A N 1
ATOM 4268 C CA . SER A 1 507 ? 0.215 -8.422 14.970 1.00 92.56 507 SER A CA 1
ATOM 4269 C C . SER A 1 507 ? 1.107 -8.989 16.078 1.00 92.56 507 SER A C 1
ATOM 4271 O O . SER A 1 507 ? 2.218 -8.498 16.262 1.00 92.56 507 SER A O 1
ATOM 4273 N N . LEU A 1 508 ? 0.652 -9.994 16.834 1.00 90.94 508 LEU A N 1
ATOM 4274 C CA . LEU A 1 508 ? 1.502 -10.692 17.806 1.00 90.94 508 LEU A CA 1
ATOM 4275 C C . LEU A 1 508 ? 2.592 -11.529 17.119 1.00 90.94 508 LEU A C 1
ATOM 4277 O O . LEU A 1 508 ? 3.674 -11.690 17.677 1.00 90.94 508 LEU A O 1
ATOM 4281 N N . ILE A 1 509 ? 2.313 -12.015 15.908 1.00 86.69 509 ILE A N 1
ATOM 4282 C CA . ILE A 1 509 ? 3.245 -12.774 15.066 1.00 86.69 509 ILE A CA 1
ATOM 4283 C C . ILE A 1 509 ? 3.840 -11.881 13.970 1.00 86.69 509 ILE A C 1
ATOM 4285 O O . ILE A 1 509 ? 3.381 -10.755 13.759 1.00 86.69 509 ILE A O 1
ATOM 4289 N N . GLY A 1 510 ? 4.863 -12.372 13.269 1.00 82.31 510 GLY A N 1
ATOM 4290 C CA . GLY A 1 510 ? 5.410 -11.688 12.097 1.00 82.31 510 GLY A CA 1
ATOM 4291 C C . GLY A 1 510 ? 4.465 -11.769 10.897 1.00 82.31 510 GLY A C 1
ATOM 4292 O O . GLY A 1 510 ? 3.927 -12.835 10.594 1.00 82.31 510 GLY A O 1
ATOM 4293 N N . ASN A 1 511 ? 4.231 -10.641 10.223 1.00 85.56 511 ASN A N 1
ATOM 4294 C CA . ASN A 1 511 ? 3.384 -10.560 9.032 1.00 85.56 511 ASN A CA 1
ATOM 4295 C C . ASN A 1 511 ? 4.054 -9.723 7.950 1.00 85.56 511 ASN A C 1
ATOM 4297 O O . ASN A 1 511 ? 4.672 -8.711 8.253 1.00 85.56 511 ASN A O 1
ATOM 4301 N N . ILE A 1 512 ? 3.837 -10.080 6.687 1.00 86.25 512 ILE A N 1
ATOM 4302 C CA . ILE A 1 512 ? 4.210 -9.233 5.549 1.00 86.25 512 ILE A CA 1
ATOM 4303 C C . ILE A 1 512 ? 3.261 -8.030 5.435 1.00 86.25 512 ILE A C 1
ATOM 4305 O O . ILE A 1 512 ? 2.048 -8.156 5.628 1.00 86.25 512 ILE A O 1
ATOM 4309 N N . ASP A 1 513 ? 3.809 -6.873 5.065 1.00 84.81 513 ASP A N 1
ATOM 4310 C CA . ASP A 1 513 ? 3.127 -5.574 5.083 1.00 84.81 513 ASP A CA 1
ATOM 4311 C C . ASP A 1 513 ? 1.847 -5.486 4.239 1.00 84.81 513 ASP A C 1
ATOM 4313 O O . ASP A 1 513 ? 0.940 -4.743 4.614 1.00 84.81 513 ASP A O 1
ATOM 4317 N N . PHE A 1 514 ? 1.673 -6.287 3.175 1.00 85.06 514 PHE A N 1
ATOM 4318 C CA . PHE A 1 514 ? 0.397 -6.329 2.432 1.00 85.06 514 PHE A CA 1
ATOM 4319 C C . PHE A 1 514 ? -0.805 -6.690 3.330 1.00 85.06 514 PHE A C 1
ATOM 4321 O O . PHE A 1 514 ? -1.950 -6.353 3.017 1.00 85.06 514 PHE A O 1
ATOM 4328 N N . ARG A 1 515 ? -0.570 -7.354 4.473 1.00 88.69 515 ARG A N 1
ATOM 4329 C CA . ARG A 1 515 ? -1.614 -7.757 5.424 1.00 88.69 515 ARG A CA 1
ATOM 4330 C C . ARG A 1 515 ? -2.142 -6.587 6.267 1.00 88.69 515 ARG A C 1
ATOM 4332 O O . ARG A 1 515 ? -3.218 -6.698 6.860 1.00 88.69 515 ARG A O 1
ATOM 4339 N N . LEU A 1 516 ? -1.501 -5.413 6.211 1.00 91.81 516 LEU A N 1
ATOM 4340 C CA . LEU A 1 516 ? -2.038 -4.162 6.767 1.00 91.81 516 LEU A CA 1
ATOM 4341 C C . LEU A 1 516 ? -3.357 -3.719 6.113 1.00 91.81 516 LEU A C 1
ATOM 4343 O O . LEU A 1 516 ? -4.033 -2.830 6.633 1.00 91.81 516 LEU A O 1
ATOM 4347 N N . ILE A 1 517 ? -3.813 -4.370 5.039 1.00 91.88 517 ILE A N 1
ATOM 4348 C CA . ILE A 1 517 ? -5.191 -4.199 4.564 1.00 91.88 517 ILE A CA 1
ATOM 4349 C C . ILE A 1 517 ? -6.237 -4.494 5.661 1.00 91.88 517 ILE A C 1
ATOM 4351 O O . ILE A 1 517 ? -7.266 -3.820 5.723 1.00 91.88 517 ILE A O 1
ATOM 4355 N N . ILE A 1 518 ? -5.958 -5.416 6.595 1.00 93.44 518 ILE A N 1
ATOM 4356 C CA . ILE A 1 518 ? -6.815 -5.671 7.771 1.00 93.44 518 ILE A CA 1
ATOM 4357 C C . ILE A 1 518 ? -6.992 -4.388 8.595 1.00 93.44 518 ILE A C 1
ATOM 4359 O O . ILE A 1 518 ? -8.090 -4.091 9.065 1.00 93.44 518 ILE A O 1
ATOM 4363 N N . PHE A 1 519 ? -5.916 -3.611 8.739 1.00 94.69 519 PHE A N 1
ATOM 4364 C CA . PHE A 1 519 ? -5.871 -2.368 9.505 1.00 94.69 519 PHE A CA 1
ATOM 4365 C C . PHE A 1 519 ? -6.555 -1.187 8.795 1.00 94.69 519 PHE A C 1
ATOM 4367 O O . PHE A 1 519 ? -7.032 -0.263 9.457 1.00 94.69 519 PHE A O 1
ATOM 4374 N N . CYS A 1 520 ? -6.696 -1.225 7.466 1.00 92.94 520 CYS A N 1
ATOM 4375 C CA . CYS A 1 520 ? -7.370 -0.161 6.716 1.00 92.94 520 CYS A CA 1
ATOM 4376 C C . CYS A 1 520 ? -8.825 0.043 7.173 1.00 92.94 520 CYS A C 1
ATOM 4378 O O . CYS A 1 520 ? -9.296 1.177 7.243 1.00 92.94 520 CYS A O 1
ATOM 4380 N N . ILE A 1 521 ? -9.534 -1.033 7.530 1.00 92.31 521 ILE A N 1
ATOM 4381 C CA . ILE A 1 521 ? -10.934 -0.965 7.976 1.00 92.31 521 ILE A CA 1
ATOM 4382 C C . ILE A 1 521 ? -11.077 -0.177 9.288 1.00 92.31 521 ILE A C 1
ATOM 4384 O O . ILE A 1 521 ? -11.800 0.821 9.286 1.00 92.31 521 ILE A O 1
ATOM 4388 N N . PRO A 1 522 ? -10.413 -0.544 10.403 1.00 92.69 522 PRO A N 1
ATOM 4389 C CA . PRO A 1 522 ? -10.513 0.219 11.639 1.00 92.69 522 PRO A CA 1
ATOM 4390 C C . PRO A 1 522 ? -9.922 1.627 11.503 1.00 92.69 522 PRO A C 1
ATOM 4392 O O . PRO A 1 522 ? -10.438 2.549 12.132 1.00 92.69 522 PRO A O 1
ATOM 4395 N N . LEU A 1 523 ? -8.922 1.839 10.640 1.00 93.62 523 LEU A N 1
ATOM 4396 C CA . LEU A 1 523 ? -8.397 3.179 10.377 1.00 93.62 523 LEU A CA 1
ATOM 4397 C C . LEU A 1 523 ? -9.432 4.113 9.734 1.00 93.62 523 LEU A C 1
ATOM 4399 O O . LEU A 1 523 ? -9.501 5.280 10.118 1.00 93.62 523 LEU A O 1
ATOM 4403 N N . VAL A 1 524 ? -10.271 3.625 8.812 1.00 91.50 524 VAL A N 1
ATOM 4404 C CA . VAL A 1 524 ? -11.364 4.432 8.238 1.00 91.50 524 VAL A CA 1
ATOM 4405 C C . VAL A 1 524 ? -12.303 4.938 9.337 1.00 91.50 524 VAL A C 1
ATOM 4407 O O . VAL A 1 524 ? -12.607 6.128 9.364 1.00 91.50 524 VAL A O 1
ATOM 4410 N N . PHE A 1 525 ? -12.686 4.083 10.293 1.00 88.75 525 PHE A N 1
ATOM 4411 C CA . PHE A 1 525 ? -13.509 4.499 11.438 1.00 88.75 525 PHE A CA 1
ATOM 4412 C C . PHE A 1 525 ? -12.801 5.529 12.329 1.00 88.75 525 PHE A C 1
ATOM 4414 O O . PHE A 1 525 ? -13.440 6.447 12.840 1.00 88.75 525 PHE A O 1
ATOM 4421 N N . LEU A 1 526 ? -11.483 5.412 12.524 1.00 89.25 526 LEU A N 1
ATOM 4422 C CA . LEU A 1 526 ? -10.722 6.414 13.277 1.00 89.25 526 LEU A CA 1
ATOM 4423 C C . LEU A 1 526 ? -10.719 7.769 12.571 1.00 89.25 526 LEU A C 1
ATOM 4425 O O . LEU A 1 526 ? -10.917 8.788 13.225 1.00 89.25 526 LEU A O 1
ATOM 4429 N N . LEU A 1 527 ? -10.558 7.775 11.249 1.00 89.62 527 LEU A N 1
ATOM 4430 C CA . LEU A 1 527 ? -10.553 8.992 10.441 1.00 89.62 527 LEU A CA 1
ATOM 4431 C C . LEU A 1 527 ? -11.927 9.666 10.362 1.00 89.62 527 LEU A C 1
ATOM 4433 O O . LEU A 1 527 ? -11.994 10.892 10.297 1.00 89.62 527 LEU A O 1
ATOM 4437 N N . GLU A 1 528 ? -13.020 8.900 10.407 1.00 86.62 528 GLU A N 1
ATOM 4438 C CA . GLU A 1 528 ? -14.378 9.458 10.497 1.00 86.62 528 GLU A CA 1
ATOM 4439 C C . GLU A 1 528 ? -14.610 10.256 11.782 1.00 86.62 528 GLU A C 1
ATOM 4441 O O . GLU A 1 528 ? -15.363 11.229 11.774 1.00 86.62 528 GLU A O 1
ATOM 4446 N N . ASN A 1 529 ? -13.932 9.893 12.874 1.00 81.44 529 ASN A N 1
ATOM 4447 C CA . ASN A 1 529 ? -14.001 10.642 14.129 1.00 81.44 529 ASN A CA 1
ATOM 4448 C C . ASN A 1 529 ? -13.120 11.900 14.140 1.00 81.44 529 ASN A C 1
ATOM 4450 O O . ASN A 1 529 ? -13.156 12.657 15.110 1.00 81.44 529 ASN A O 1
ATOM 4454 N N . GLY A 1 530 ? -12.359 12.141 13.071 1.00 82.75 530 GLY A N 1
ATOM 4455 C CA . GLY A 1 530 ? -11.490 13.299 12.903 1.00 82.75 530 GLY A CA 1
ATOM 4456 C C . GLY A 1 530 ? -10.005 12.947 12.881 1.00 82.75 530 GLY A C 1
ATOM 4457 O O . GLY A 1 530 ? -9.578 11.861 13.269 1.00 82.75 530 GLY A O 1
ATOM 4458 N N . ILE A 1 531 ? -9.202 13.906 12.416 1.00 84.75 531 ILE A N 1
ATOM 4459 C CA . ILE A 1 531 ? -7.748 13.770 12.333 1.00 84.75 531 ILE A CA 1
ATOM 4460 C C . ILE A 1 531 ? -7.147 14.136 13.693 1.00 84.75 531 ILE A C 1
ATOM 4462 O O . ILE A 1 531 ? -7.152 15.298 14.094 1.00 84.75 531 ILE A O 1
ATOM 4466 N N . ASN A 1 532 ? -6.624 13.143 14.405 1.00 86.88 532 ASN A N 1
ATOM 4467 C CA . ASN A 1 532 ? -5.941 13.296 15.685 1.00 86.88 532 ASN A CA 1
ATOM 4468 C C . ASN A 1 532 ? -4.622 12.510 15.700 1.00 86.88 532 ASN A C 1
ATOM 4470 O O . ASN A 1 532 ? -4.284 11.824 14.739 1.00 86.88 532 ASN A O 1
ATOM 4474 N N . PHE A 1 533 ? -3.878 12.588 16.806 1.00 89.25 533 PHE A N 1
ATOM 4475 C CA . PHE A 1 533 ? -2.592 11.899 16.961 1.00 89.25 533 PHE A CA 1
ATOM 4476 C C . PHE A 1 533 ? -2.646 10.415 16.564 1.00 89.25 533 PHE A C 1
ATOM 4478 O O . PHE A 1 533 ? -1.792 9.949 15.822 1.00 89.25 533 PHE A O 1
ATOM 4485 N N . VAL A 1 534 ? -3.680 9.684 16.988 1.00 90.75 534 VAL A N 1
ATOM 4486 C CA . VAL A 1 534 ? -3.801 8.249 16.695 1.00 90.75 534 VAL A CA 1
ATOM 4487 C C . VAL A 1 534 ? -4.135 7.992 15.231 1.00 90.75 534 VAL A C 1
ATOM 4489 O O . VAL A 1 534 ? -3.513 7.132 14.618 1.00 90.75 534 VAL A O 1
ATOM 4492 N N . SER A 1 535 ? -5.065 8.738 14.633 1.00 91.06 535 SER A N 1
ATOM 4493 C CA . SER A 1 535 ? -5.347 8.560 13.205 1.00 91.06 535 SER A CA 1
ATOM 4494 C C . SER A 1 535 ? -4.143 8.951 12.338 1.00 91.06 535 SER A C 1
ATOM 4496 O O . SER A 1 535 ? -3.904 8.311 11.321 1.00 91.06 535 SER A O 1
ATOM 4498 N N . ILE A 1 536 ? -3.362 9.962 12.746 1.00 92.44 536 ILE A N 1
ATOM 4499 C CA . ILE A 1 536 ? -2.108 10.355 12.083 1.00 92.44 536 ILE A CA 1
ATOM 4500 C C . ILE A 1 536 ? -1.074 9.230 12.181 1.00 92.44 536 ILE A C 1
ATOM 4502 O O . ILE A 1 536 ? -0.497 8.866 11.161 1.00 92.44 536 ILE A O 1
ATOM 4506 N N . SER A 1 537 ? -0.885 8.628 13.360 1.00 93.69 537 SER A N 1
ATOM 4507 C CA . SER A 1 537 ? -0.022 7.448 13.507 1.00 93.69 537 SER A CA 1
ATOM 4508 C C . SER A 1 537 ? -0.495 6.293 12.623 1.00 93.69 537 SER A C 1
ATOM 4510 O O . SER A 1 537 ? 0.313 5.655 11.962 1.00 93.69 537 SER A O 1
ATOM 4512 N N . GLY A 1 538 ? -1.805 6.062 12.516 1.00 94.25 538 GLY A N 1
ATOM 4513 C CA . GLY A 1 538 ? -2.349 5.065 11.594 1.00 94.25 538 GLY A CA 1
ATOM 4514 C C . GLY A 1 538 ? -2.045 5.358 10.120 1.00 94.25 538 GLY A C 1
ATOM 4515 O O . GLY A 1 538 ? -1.668 4.452 9.378 1.00 94.25 538 GLY A O 1
ATOM 4516 N N . LEU A 1 539 ? -2.144 6.621 9.696 1.00 94.69 539 LEU A N 1
ATOM 4517 C CA . LEU A 1 539 ? -1.753 7.029 8.343 1.00 94.69 539 LEU A CA 1
ATOM 4518 C C . LEU A 1 539 ? -0.262 6.826 8.100 1.00 94.69 539 LEU A C 1
ATOM 4520 O O . LEU A 1 539 ? 0.105 6.328 7.041 1.00 94.69 539 LEU A O 1
ATOM 4524 N N . TYR A 1 540 ? 0.583 7.165 9.072 1.00 93.62 540 TYR A N 1
ATOM 4525 C CA . TYR A 1 540 ? 2.019 6.957 8.952 1.00 93.62 540 TYR A CA 1
ATOM 4526 C C . TYR A 1 540 ? 2.402 5.484 8.921 1.00 93.62 540 TYR A C 1
ATOM 4528 O O . TYR A 1 540 ? 3.268 5.134 8.126 1.00 93.62 540 TYR A O 1
ATOM 4536 N N . LEU A 1 541 ? 1.730 4.614 9.679 1.00 93.25 541 LEU A N 1
ATOM 4537 C CA . LEU A 1 541 ? 1.941 3.167 9.594 1.00 93.25 541 LEU A CA 1
ATOM 4538 C C . LEU A 1 541 ? 1.703 2.654 8.168 1.00 93.25 541 LEU A C 1
ATOM 4540 O O . LEU A 1 541 ? 2.541 1.958 7.609 1.00 93.25 541 LEU A O 1
ATOM 4544 N N . ILE A 1 542 ? 0.589 3.053 7.551 1.00 92.62 542 ILE A N 1
ATOM 4545 C CA . ILE A 1 542 ? 0.256 2.653 6.178 1.00 92.62 542 ILE A CA 1
ATOM 4546 C C . ILE A 1 542 ? 1.182 3.312 5.147 1.00 92.62 542 ILE A C 1
ATOM 4548 O O . ILE A 1 542 ? 1.540 2.684 4.162 1.00 92.62 542 ILE A O 1
ATOM 4552 N N . ALA A 1 543 ? 1.571 4.569 5.350 1.00 90.69 543 ALA A N 1
ATOM 4553 C CA . ALA A 1 543 ? 2.435 5.317 4.437 1.00 90.69 543 ALA A CA 1
ATOM 4554 C C . ALA A 1 543 ? 3.876 4.797 4.408 1.00 90.69 543 ALA A C 1
ATOM 4556 O O . ALA A 1 543 ? 4.525 4.838 3.370 1.00 90.69 543 ALA A O 1
ATOM 4557 N N . SER A 1 544 ? 4.370 4.337 5.554 1.00 84.31 544 SER A N 1
ATOM 4558 C CA . SER A 1 544 ? 5.748 3.875 5.737 1.00 84.31 544 SER A CA 1
ATOM 4559 C C . SER A 1 544 ? 5.953 2.387 5.466 1.00 84.31 544 SER A C 1
ATOM 4561 O O . SER A 1 544 ? 7.095 1.938 5.421 1.00 84.31 544 SER A O 1
ATOM 4563 N N . SER A 1 545 ? 4.869 1.633 5.278 1.00 80.44 545 SER A N 1
ATOM 4564 C CA . SER A 1 545 ? 4.900 0.196 5.005 1.00 80.44 545 SER A CA 1
ATOM 4565 C C . SER A 1 545 ? 4.578 -0.058 3.528 1.00 80.44 545 SER A C 1
ATOM 4567 O O . SER A 1 545 ? 3.580 0.496 3.093 1.00 80.44 545 SER A O 1
ATOM 4569 N N . PRO A 1 546 ? 5.314 -0.888 2.761 1.00 66.06 546 PRO A N 1
ATOM 4570 C CA . PRO A 1 546 ? 6.427 -1.672 3.248 1.00 66.06 546 PRO A CA 1
ATOM 4571 C C . PRO A 1 546 ? 7.685 -0.858 3.532 1.00 66.06 546 PRO A C 1
ATOM 4573 O O . PRO A 1 546 ? 8.136 -0.075 2.699 1.00 66.06 546 PRO A O 1
ATOM 4576 N N . SER A 1 547 ? 8.264 -1.028 4.716 1.00 59.25 547 SER A N 1
ATOM 4577 C CA . SER A 1 547 ? 9.526 -0.356 5.038 1.00 59.25 547 SER A CA 1
ATOM 4578 C C . SER A 1 547 ? 10.665 -1.241 4.532 1.00 59.25 547 SER A C 1
ATOM 4580 O O . SER A 1 547 ? 10.605 -2.444 4.719 1.00 59.25 547 SER A O 1
ATOM 4582 N N . MET A 1 548 ? 11.686 -0.726 3.841 1.00 57.84 548 MET A N 1
ATOM 4583 C CA . MET A 1 548 ? 12.844 -1.556 3.467 1.00 57.84 548 MET A CA 1
ATOM 4584 C C . MET A 1 548 ? 13.833 -1.603 4.639 1.00 57.84 548 MET A C 1
ATOM 4586 O O . MET A 1 548 ? 14.878 -0.954 4.599 1.00 57.84 548 MET A O 1
ATOM 4590 N N . TYR A 1 549 ? 13.487 -2.351 5.693 1.00 50.75 549 TYR A N 1
ATOM 4591 C CA . TYR A 1 549 ? 14.222 -2.377 6.967 1.00 50.75 549 TYR A CA 1
ATOM 4592 C C . TYR A 1 549 ? 15.743 -2.607 6.811 1.00 50.75 549 TYR A C 1
ATOM 4594 O O . TYR A 1 549 ? 16.536 -1.964 7.496 1.00 50.75 549 TYR A O 1
ATOM 4602 N N . PHE A 1 550 ? 16.170 -3.451 5.861 1.00 50.53 550 PHE A N 1
ATOM 4603 C CA . PHE A 1 550 ? 17.589 -3.783 5.662 1.00 50.53 550 PHE A CA 1
ATOM 4604 C C . PHE A 1 550 ? 18.402 -2.711 4.914 1.00 50.53 550 PHE A C 1
ATOM 4606 O O . PHE A 1 550 ? 19.559 -2.497 5.264 1.00 50.53 550 PHE A O 1
ATOM 4613 N N . ASN A 1 551 ? 17.817 -1.968 3.967 1.00 51.22 551 ASN A N 1
ATOM 4614 C CA . ASN A 1 551 ? 18.563 -0.942 3.220 1.00 51.22 551 ASN A CA 1
ATOM 4615 C C . ASN A 1 551 ? 18.738 0.354 4.029 1.00 51.22 551 ASN A C 1
ATOM 4617 O O . ASN A 1 551 ? 19.818 0.948 4.033 1.00 51.22 551 ASN A O 1
ATOM 4621 N N . GLY A 1 552 ? 17.706 0.752 4.783 1.00 50.25 552 GLY A N 1
ATOM 4622 C CA . GLY A 1 552 ? 17.699 2.034 5.491 1.00 50.25 552 GLY A CA 1
ATOM 4623 C C . GLY A 1 552 ? 18.655 2.112 6.683 1.00 50.25 552 GLY A C 1
ATOM 4624 O O . GLY A 1 552 ? 19.082 3.209 7.039 1.00 50.25 552 GLY A O 1
ATOM 4625 N N . PHE A 1 553 ? 19.013 0.977 7.290 1.00 51.62 553 PHE A N 1
ATOM 4626 C CA . PHE A 1 553 ? 19.912 0.923 8.447 1.00 51.62 553 PHE A CA 1
ATOM 4627 C C . PHE A 1 553 ? 21.348 0.489 8.109 1.00 51.62 553 PHE A C 1
ATOM 4629 O O . PHE A 1 553 ? 22.283 0.956 8.760 1.00 51.62 553 PHE A O 1
ATOM 4636 N N . GLN A 1 554 ? 21.558 -0.327 7.066 1.00 52.91 554 GLN A N 1
ATOM 4637 C CA . GLN A 1 554 ? 22.908 -0.723 6.627 1.00 52.91 554 GLN A CA 1
ATOM 4638 C C . GLN A 1 554 ? 23.698 0.443 6.005 1.00 52.91 554 GLN A C 1
ATOM 4640 O O . GLN A 1 554 ? 24.925 0.479 6.090 1.00 52.91 554 GLN A O 1
ATOM 4645 N N . ASN A 1 555 ? 23.006 1.444 5.455 1.00 52.78 555 ASN A N 1
ATOM 4646 C CA . ASN A 1 555 ? 23.615 2.561 4.724 1.00 52.78 555 ASN A CA 1
ATOM 4647 C C . ASN A 1 555 ? 23.631 3.894 5.499 1.00 52.78 555 ASN A C 1
ATOM 4649 O O . ASN A 1 555 ? 23.955 4.936 4.926 1.00 52.78 555 ASN A O 1
ATOM 4653 N N . VAL A 1 556 ? 23.323 3.893 6.804 1.00 55.16 556 VAL A N 1
ATOM 4654 C CA . VAL A 1 556 ? 23.246 5.118 7.639 1.00 55.16 556 VAL A CA 1
ATOM 4655 C C . VAL A 1 556 ? 24.548 5.931 7.604 1.00 55.16 556 VAL A C 1
ATOM 4657 O O . VAL A 1 556 ? 24.512 7.154 7.712 1.00 55.16 556 VAL A O 1
ATOM 4660 N N . ASN A 1 557 ? 25.686 5.272 7.371 1.00 54.44 557 ASN A N 1
ATOM 4661 C CA . ASN A 1 557 ? 27.007 5.901 7.336 1.00 54.44 557 ASN A CA 1
ATOM 4662 C C . ASN A 1 557 ? 27.424 6.455 5.958 1.00 54.44 557 ASN A C 1
ATOM 4664 O O . ASN A 1 557 ? 28.528 6.981 5.844 1.00 54.44 557 ASN A O 1
ATOM 4668 N N . GLN A 1 558 ? 26.594 6.338 4.913 1.00 60.59 558 GLN A N 1
ATOM 4669 C CA . GLN A 1 558 ? 26.992 6.721 3.549 1.00 60.59 558 GLN A CA 1
ATOM 4670 C C . GLN A 1 558 ? 26.669 8.185 3.199 1.00 60.59 558 GLN A C 1
ATOM 4672 O O . GLN A 1 558 ? 27.488 8.845 2.562 1.00 60.59 558 GLN A O 1
ATOM 4677 N N . ASN A 1 559 ? 25.503 8.721 3.596 1.00 68.25 559 ASN A N 1
ATOM 4678 C CA . ASN A 1 559 ? 25.098 10.108 3.305 1.00 68.25 559 ASN A CA 1
ATOM 4679 C C . ASN A 1 559 ? 23.889 10.548 4.160 1.00 68.25 559 ASN A C 1
ATOM 4681 O O . ASN A 1 559 ? 22.919 9.804 4.280 1.00 68.25 559 ASN A O 1
ATOM 4685 N N . ILE A 1 560 ? 23.884 11.790 4.663 1.00 72.44 560 ILE A N 1
ATOM 4686 C CA . ILE A 1 560 ? 22.767 12.370 5.435 1.00 72.44 560 ILE A CA 1
ATOM 4687 C C . ILE A 1 560 ? 21.439 12.379 4.661 1.00 72.44 560 ILE A C 1
ATOM 4689 O O . ILE A 1 560 ? 20.377 12.176 5.2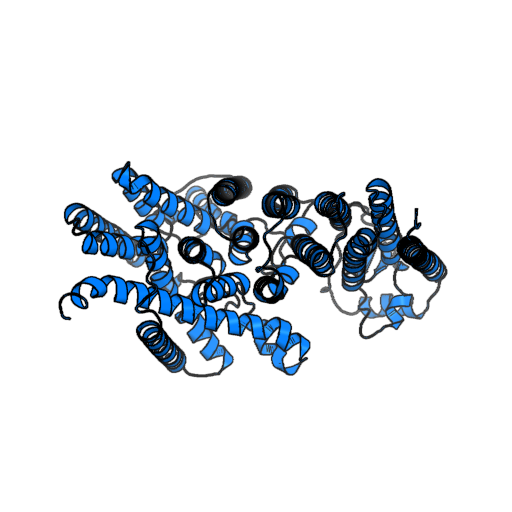47 1.00 72.44 560 ILE A O 1
ATOM 4693 N N . LEU A 1 561 ? 21.489 12.574 3.337 1.00 68.38 561 LEU A N 1
ATOM 4694 C CA . LEU A 1 561 ? 20.302 12.531 2.479 1.00 68.38 561 LEU A CA 1
ATOM 4695 C C . LEU A 1 561 ? 19.690 11.123 2.466 1.00 68.38 561 LEU A C 1
ATOM 4697 O O . LEU A 1 561 ? 18.471 10.971 2.506 1.00 68.38 561 LEU A O 1
ATOM 4701 N N . PHE A 1 562 ? 20.550 10.104 2.459 1.00 67.44 562 PHE A N 1
ATOM 4702 C CA . PHE A 1 562 ? 20.156 8.702 2.474 1.00 67.44 562 PHE A CA 1
ATOM 4703 C C . PHE A 1 562 ? 19.520 8.334 3.817 1.00 67.44 562 PHE A C 1
ATOM 4705 O O . PHE A 1 562 ? 18.447 7.740 3.854 1.00 67.44 562 PHE A O 1
ATOM 4712 N N . THR A 1 563 ? 20.109 8.797 4.925 1.00 67.06 563 THR A N 1
ATOM 4713 C CA . THR A 1 563 ? 19.538 8.627 6.269 1.00 67.06 563 THR A CA 1
ATOM 4714 C C . THR A 1 563 ? 18.150 9.257 6.386 1.00 67.06 563 THR A C 1
ATOM 4716 O O . THR A 1 563 ? 17.236 8.659 6.955 1.00 67.06 563 THR A O 1
ATOM 4719 N N . ILE A 1 564 ? 17.968 10.465 5.839 1.00 74.50 564 ILE A N 1
ATOM 4720 C CA . ILE A 1 564 ? 16.671 11.146 5.867 1.00 74.50 564 ILE A CA 1
ATOM 4721 C C . ILE A 1 564 ? 15.642 10.329 5.093 1.00 74.50 564 ILE A C 1
ATOM 4723 O O . ILE A 1 564 ? 14.594 10.050 5.658 1.00 74.50 564 ILE A O 1
ATOM 4727 N N . ILE A 1 565 ? 15.939 9.936 3.852 1.00 72.94 565 ILE A N 1
ATOM 4728 C CA . ILE A 1 565 ? 14.965 9.311 2.945 1.00 72.94 565 ILE A CA 1
ATOM 4729 C C . ILE A 1 565 ? 14.667 7.853 3.311 1.00 72.94 565 ILE A C 1
ATOM 4731 O O . ILE A 1 565 ? 13.539 7.416 3.113 1.00 72.94 565 ILE A O 1
ATOM 4735 N N . GLU A 1 566 ? 15.631 7.100 3.842 1.00 72.50 566 GLU A N 1
ATOM 4736 C CA . GLU A 1 566 ? 15.450 5.661 4.071 1.00 72.50 566 GLU A CA 1
ATOM 4737 C C . GLU A 1 566 ? 15.267 5.282 5.544 1.00 72.50 566 GLU A C 1
ATOM 4739 O O . GLU A 1 566 ? 14.443 4.425 5.853 1.00 72.50 566 GLU A O 1
ATOM 4744 N N . THR A 1 567 ? 15.965 5.929 6.482 1.00 75.44 567 THR A N 1
ATOM 4745 C CA . THR A 1 567 ? 15.925 5.532 7.902 1.00 75.44 567 THR A CA 1
ATOM 4746 C C . THR A 1 567 ? 14.725 6.123 8.649 1.00 75.44 567 THR A C 1
ATOM 4748 O O . THR A 1 567 ? 14.089 5.437 9.453 1.00 75.44 567 THR A O 1
ATOM 4751 N N . ILE A 1 568 ? 14.380 7.394 8.390 1.00 80.12 568 ILE A N 1
ATOM 4752 C CA . ILE A 1 568 ? 13.259 8.071 9.071 1.00 80.12 568 ILE A CA 1
ATOM 4753 C C . ILE A 1 568 ? 11.923 7.345 8.834 1.00 80.12 568 ILE A C 1
ATOM 4755 O O . ILE A 1 568 ? 11.213 7.115 9.818 1.00 80.12 568 ILE A O 1
ATOM 4759 N N . PRO A 1 569 ? 11.564 6.937 7.597 1.00 82.00 569 PRO A N 1
ATOM 4760 C CA . PRO A 1 569 ? 10.348 6.162 7.353 1.00 82.00 569 PRO A CA 1
ATOM 4761 C C . PRO A 1 569 ? 10.249 4.885 8.184 1.00 82.00 569 PRO A C 1
ATOM 4763 O O . PRO A 1 569 ? 9.186 4.602 8.732 1.00 82.00 569 PRO A O 1
ATOM 4766 N N . VAL A 1 570 ? 11.354 4.148 8.333 1.00 79.50 570 VAL A N 1
ATOM 4767 C CA . VAL A 1 570 ? 11.384 2.891 9.093 1.00 79.50 570 VAL A CA 1
ATOM 4768 C C . VAL A 1 570 ? 11.119 3.148 10.578 1.00 79.50 570 VAL A C 1
ATOM 4770 O O . VAL A 1 570 ? 10.262 2.501 11.182 1.00 79.50 570 VAL A O 1
ATOM 4773 N N . PHE A 1 571 ? 11.786 4.145 11.166 1.00 81.75 571 PHE A N 1
ATOM 4774 C CA . PHE A 1 571 ? 11.551 4.518 12.564 1.00 81.75 571 PHE A CA 1
ATOM 4775 C C . PHE A 1 571 ? 10.106 4.982 12.801 1.00 81.75 571 PHE A C 1
ATOM 4777 O O . PHE A 1 571 ? 9.464 4.574 13.773 1.00 81.75 571 PHE A O 1
ATOM 4784 N N . ILE A 1 572 ? 9.573 5.807 11.891 1.00 87.31 572 ILE A N 1
ATOM 4785 C CA . ILE A 1 572 ? 8.179 6.257 11.936 1.00 87.31 572 ILE A CA 1
ATOM 4786 C C . ILE A 1 572 ? 7.226 5.062 11.842 1.00 87.31 572 ILE A C 1
ATOM 4788 O O . ILE A 1 572 ? 6.248 5.044 12.589 1.00 87.31 572 ILE A O 1
ATOM 4792 N N . SER A 1 573 ? 7.509 4.068 10.995 1.00 87.25 573 SER A N 1
ATOM 4793 C CA . SER A 1 573 ? 6.708 2.841 10.884 1.00 87.25 573 SER A CA 1
ATOM 4794 C C . SER A 1 573 ? 6.619 2.105 12.219 1.00 87.25 573 SER A C 1
ATOM 4796 O O . SER A 1 573 ? 5.524 1.892 12.742 1.00 87.25 573 SER A O 1
ATOM 4798 N N . HIS A 1 574 ? 7.768 1.818 12.838 1.00 87.62 574 HIS A N 1
ATOM 4799 C CA . HIS A 1 574 ? 7.844 1.094 14.109 1.00 87.62 574 HIS A CA 1
ATOM 4800 C C . HIS A 1 574 ? 7.107 1.823 15.236 1.00 87.62 574 HIS A C 1
ATOM 4802 O O . HIS A 1 574 ? 6.303 1.228 15.960 1.00 87.62 574 HIS A O 1
ATOM 4808 N N . LEU A 1 575 ? 7.350 3.129 15.375 1.00 90.38 575 LEU A N 1
ATOM 4809 C CA . LEU A 1 575 ? 6.686 3.942 16.389 1.00 90.38 575 LEU A CA 1
ATOM 4810 C C . LEU A 1 575 ? 5.173 3.999 16.145 1.00 90.38 575 LEU A C 1
ATOM 4812 O O . LEU A 1 575 ? 4.385 3.822 17.075 1.00 90.38 575 LEU A O 1
ATOM 4816 N N . SER A 1 576 ? 4.763 4.201 14.893 1.00 93.69 576 SER A N 1
ATOM 4817 C CA . SER A 1 576 ? 3.356 4.249 14.495 1.00 93.69 576 SER A CA 1
ATOM 4818 C C . SER A 1 576 ? 2.646 2.925 14.764 1.00 93.69 576 SER A C 1
ATOM 4820 O O . SER A 1 576 ? 1.537 2.929 15.299 1.00 93.69 576 SER A O 1
ATOM 4822 N N . PHE A 1 577 ? 3.299 1.796 14.478 1.00 94.06 577 PHE A N 1
ATOM 4823 C CA . PHE A 1 577 ? 2.799 0.466 14.809 1.00 94.06 577 PHE A CA 1
ATOM 4824 C C . PHE A 1 577 ? 2.574 0.317 16.314 1.00 94.06 577 PHE A C 1
ATOM 4826 O O . PHE A 1 577 ? 1.472 -0.041 16.725 1.00 94.06 577 PHE A O 1
ATOM 4833 N N . LEU A 1 578 ? 3.575 0.635 17.146 1.00 94.06 578 LEU A N 1
ATOM 4834 C CA . LEU A 1 578 ? 3.458 0.506 18.602 1.00 94.06 578 LEU A CA 1
ATOM 4835 C C . LEU A 1 578 ? 2.355 1.409 19.164 1.00 94.06 578 LEU A C 1
ATOM 4837 O O . LEU A 1 578 ? 1.609 0.979 20.046 1.00 94.06 578 LEU A O 1
ATOM 4841 N N . ILE A 1 579 ? 2.198 2.623 18.626 1.00 94.94 579 ILE A N 1
ATOM 4842 C CA . ILE A 1 579 ? 1.097 3.531 18.974 1.00 94.94 579 ILE A CA 1
ATOM 4843 C C . ILE A 1 579 ? -0.254 2.900 18.628 1.00 94.94 579 ILE A C 1
ATOM 4845 O O . ILE A 1 579 ? -1.130 2.856 19.491 1.00 94.94 579 ILE A O 1
ATOM 4849 N N . MET A 1 580 ? -0.432 2.396 17.402 1.00 95.06 580 MET A N 1
ATOM 4850 C CA . MET A 1 580 ? -1.699 1.802 16.959 1.00 95.06 580 MET A CA 1
ATOM 4851 C C . MET A 1 580 ? -2.040 0.520 17.716 1.00 95.06 580 MET A C 1
ATOM 4853 O O . MET A 1 580 ? -3.174 0.350 18.164 1.00 95.06 580 MET A O 1
ATOM 4857 N N . PHE A 1 581 ? -1.056 -0.356 17.906 1.00 95.44 581 PHE A N 1
ATOM 4858 C CA . PHE A 1 581 ? -1.195 -1.593 18.665 1.00 95.44 581 PHE A CA 1
ATOM 4859 C C . PHE A 1 581 ? -1.611 -1.307 20.115 1.00 95.44 581 PHE A C 1
ATOM 4861 O O . PHE A 1 581 ? -2.620 -1.828 20.593 1.00 95.44 581 PHE A O 1
ATOM 4868 N N . SER A 1 582 ? -0.900 -0.395 20.785 1.00 94.75 582 SER A N 1
ATOM 4869 C CA . SER A 1 582 ? -1.205 0.020 22.160 1.00 94.75 582 SER A CA 1
ATOM 4870 C C . SER A 1 582 ? -2.559 0.715 22.264 1.00 94.75 582 SER A C 1
ATOM 4872 O O . SER A 1 582 ? -3.293 0.494 23.226 1.00 94.75 582 SER A O 1
ATOM 4874 N N . TYR A 1 583 ? -2.913 1.539 21.274 1.00 92.50 583 TYR A N 1
ATOM 4875 C CA . TYR A 1 583 ? -4.191 2.237 21.249 1.00 92.50 583 TYR A CA 1
ATOM 4876 C C . TYR A 1 583 ? -5.368 1.267 21.152 1.00 92.50 583 TYR A C 1
ATOM 4878 O O . TYR A 1 583 ? -6.318 1.398 21.920 1.00 92.50 583 TYR A O 1
ATOM 4886 N N . PHE A 1 584 ? -5.317 0.269 20.266 1.00 92.31 584 PHE A N 1
ATOM 4887 C CA . PHE A 1 584 ? -6.414 -0.692 20.194 1.00 92.31 584 PHE A CA 1
ATOM 4888 C C . PHE A 1 584 ? -6.501 -1.557 21.452 1.00 92.31 584 PHE A C 1
ATOM 4890 O O . PHE A 1 584 ? -7.607 -1.789 21.928 1.00 92.31 584 PHE A O 1
ATOM 4897 N N . ILE A 1 585 ? -5.378 -1.969 22.055 1.00 92.25 585 ILE A N 1
ATOM 4898 C CA . ILE A 1 585 ? -5.408 -2.652 23.361 1.00 92.25 585 ILE A CA 1
ATOM 4899 C C . ILE A 1 585 ? -6.083 -1.766 24.414 1.00 92.25 585 ILE A C 1
ATOM 4901 O O . ILE A 1 585 ? -6.976 -2.226 25.128 1.00 92.25 585 ILE A O 1
ATOM 4905 N N . TYR A 1 586 ? -5.702 -0.487 24.480 1.00 88.94 586 TYR A N 1
ATOM 4906 C CA . TYR A 1 586 ? -6.340 0.493 25.354 1.00 88.94 586 TYR A CA 1
ATOM 4907 C C . TYR A 1 586 ? -7.850 0.588 25.098 1.00 88.94 586 TYR A C 1
ATOM 4909 O O . TYR A 1 586 ? -8.618 0.570 26.054 1.00 88.94 586 TYR A O 1
ATOM 4917 N N . GLU A 1 587 ? -8.293 0.634 23.842 1.00 85.12 587 GLU A N 1
ATOM 4918 C CA . GLU A 1 587 ? -9.714 0.679 23.483 1.00 85.12 587 GLU A CA 1
ATOM 4919 C C . GLU A 1 587 ? -10.473 -0.558 23.976 1.00 85.12 587 GLU A C 1
ATOM 4921 O O . GLU A 1 587 ? -11.563 -0.418 24.528 1.00 85.12 587 GLU A O 1
ATOM 4926 N N . PHE A 1 588 ? -9.894 -1.759 23.851 1.00 86.19 588 PHE A N 1
ATOM 4927 C CA . PHE A 1 588 ? -10.486 -2.984 24.403 1.00 86.19 588 PHE A CA 1
ATOM 4928 C C . PHE A 1 588 ? -10.588 -2.926 25.934 1.00 86.19 588 PHE A C 1
ATOM 4930 O O . PHE A 1 588 ? -11.651 -3.213 26.487 1.00 86.19 588 PHE A O 1
ATOM 4937 N N . ILE A 1 589 ? -9.524 -2.501 26.623 1.00 83.38 589 ILE A N 1
ATOM 4938 C CA . ILE A 1 589 ? -9.518 -2.337 28.086 1.00 83.38 589 ILE A CA 1
ATOM 4939 C C . ILE A 1 589 ? -10.577 -1.306 28.503 1.00 83.38 589 ILE A C 1
ATOM 4941 O O . ILE A 1 589 ? -11.446 -1.588 29.327 1.00 83.38 589 ILE A O 1
ATOM 4945 N N . PHE A 1 590 ? -10.550 -0.115 27.910 1.00 77.62 590 PHE A N 1
ATOM 4946 C CA . PHE A 1 590 ? -11.452 0.976 28.257 1.00 77.62 590 PHE A CA 1
ATOM 4947 C C . PHE A 1 590 ? -12.912 0.614 27.976 1.00 77.62 590 PHE A C 1
ATOM 4949 O O . PHE A 1 590 ? -13.763 0.793 28.846 1.00 77.62 590 PHE A O 1
ATOM 4956 N N . TYR A 1 591 ? -13.215 0.041 26.809 1.00 73.19 591 TYR A N 1
ATOM 4957 C CA . TYR A 1 591 ? -14.570 -0.397 26.472 1.00 73.19 591 TYR A CA 1
ATOM 4958 C C . TYR A 1 591 ? -15.110 -1.440 27.457 1.00 73.19 591 TYR A C 1
ATOM 4960 O O . TYR A 1 591 ? -16.297 -1.416 27.805 1.00 73.19 591 TYR A O 1
ATOM 4968 N N . PHE A 1 592 ? -14.248 -2.328 27.959 1.00 70.50 592 PHE A N 1
ATOM 4969 C CA . PHE A 1 592 ? -14.623 -3.293 28.986 1.00 70.50 592 PHE A CA 1
ATOM 4970 C C . PHE A 1 592 ? -15.012 -2.581 30.293 1.00 70.50 592 PHE A C 1
ATOM 4972 O O . PHE A 1 592 ? -16.146 -2.740 30.753 1.00 70.50 592 PHE A O 1
ATOM 4979 N N . PHE A 1 593 ? -14.147 -1.703 30.812 1.00 70.31 593 PHE A N 1
ATOM 4980 C CA . PHE A 1 593 ? -14.283 -1.103 32.149 1.00 70.31 593 PHE A CA 1
ATOM 4981 C C . PHE A 1 593 ? -15.117 0.196 32.233 1.00 70.31 593 PHE A C 1
ATOM 4983 O O . PHE A 1 593 ? -15.449 0.633 33.336 1.00 70.31 593 PHE A O 1
ATOM 4990 N N . LYS A 1 594 ? -15.520 0.812 31.108 1.00 64.44 594 LYS A N 1
ATOM 4991 C CA . LYS A 1 594 ? -16.258 2.101 31.082 1.00 64.44 594 LYS A CA 1
ATOM 4992 C C . LYS A 1 594 ? -17.581 2.102 31.869 1.00 64.44 594 LYS A C 1
ATOM 4994 O O . LYS A 1 594 ? -17.981 3.152 32.362 1.00 64.44 594 LYS A O 1
ATOM 4999 N N . ASN A 1 595 ? -18.247 0.953 32.018 1.00 49.31 595 ASN A N 1
ATOM 5000 C CA . ASN A 1 595 ? -19.508 0.879 32.773 1.00 49.31 595 ASN A CA 1
ATOM 5001 C C . ASN A 1 595 ? -19.304 0.723 34.288 1.00 49.31 595 ASN A C 1
ATOM 5003 O O . ASN A 1 595 ? -20.189 1.114 35.040 1.00 49.31 595 ASN A O 1
ATOM 5007 N N . ASP A 1 596 ? -18.147 0.231 34.735 1.00 47.97 596 ASP A N 1
ATOM 5008 C CA . ASP A 1 596 ? -17.891 -0.002 36.163 1.00 47.97 596 ASP A CA 1
ATOM 5009 C C . ASP A 1 596 ? -17.222 1.210 36.831 1.00 47.97 596 ASP A C 1
ATOM 5011 O O . ASP A 1 596 ? -17.409 1.451 38.021 1.00 47.97 596 ASP A O 1
ATOM 5015 N N . MET A 1 597 ? -16.493 2.039 36.069 1.00 42.12 597 MET A N 1
ATOM 5016 C CA . MET A 1 597 ? -15.857 3.251 36.612 1.00 42.12 597 MET A CA 1
ATOM 5017 C C . MET A 1 597 ? -16.820 4.425 36.843 1.00 42.12 597 MET A C 1
ATOM 5019 O O . MET A 1 597 ? -16.537 5.271 37.688 1.00 42.12 597 MET A O 1
ATOM 5023 N N . LEU A 1 598 ? -17.940 4.496 36.116 1.00 39.59 598 LEU A N 1
ATOM 5024 C CA . LEU A 1 598 ? -18.967 5.534 36.309 1.00 39.59 598 LEU A CA 1
ATOM 5025 C C . LEU A 1 598 ? -20.050 5.134 37.321 1.00 39.59 598 LEU A C 1
ATOM 5027 O O . LEU A 1 598 ? -20.831 5.985 37.720 1.00 39.59 598 LEU A O 1
ATOM 5031 N N . ALA A 1 599 ? -20.091 3.868 37.746 1.00 36.09 599 ALA A N 1
ATOM 5032 C CA . ALA A 1 599 ? -20.973 3.407 38.819 1.00 36.09 599 ALA A CA 1
ATOM 5033 C C . ALA A 1 599 ? -20.353 3.579 40.224 1.00 36.09 599 ALA A C 1
ATOM 5035 O O . ALA A 1 599 ? -21.065 3.466 41.216 1.00 36.09 599 ALA A O 1
ATOM 5036 N N . ASN A 1 600 ? -19.043 3.856 40.302 1.00 36.38 600 ASN A N 1
ATOM 5037 C CA . ASN A 1 600 ? -18.276 4.016 41.547 1.00 36.38 600 ASN A CA 1
ATOM 5038 C C . ASN A 1 600 ? -17.744 5.450 41.770 1.00 36.38 600 ASN A C 1
ATOM 5040 O O . ASN A 1 600 ? -16.801 5.657 42.536 1.00 36.38 600 ASN A O 1
ATOM 5044 N N . LYS A 1 601 ? -18.346 6.442 41.114 1.00 37.53 601 LYS A N 1
ATOM 5045 C CA . LYS A 1 601 ? -18.288 7.862 41.488 1.00 37.53 601 LYS A CA 1
ATOM 5046 C C . LYS A 1 601 ? -19.710 8.349 41.683 1.00 37.53 601 LYS A C 1
ATOM 5048 O O . LYS A 1 601 ? -19.890 9.213 42.566 1.00 37.53 601 LYS A O 1
#

Radius of gyration: 27.5 Å; chains: 1; bounding box: 67×87×78 Å

pLDDT: mean 81.02, std 15.07, range [31.08, 96.56]

Secondary structure (DSSP, 8-state):
----HHHHHHHHHHHHHHHHHHHHHHHHHHHHHT-S--HHHHHHHHHGGGS-S-S-----TTS-TTEEEEE---SS-GGGGGGTT-EEEETTEEEEEE-HHHHHHHHHHHHHHHHHHHHH-SS--HHHHHHHHHHHHHHHHHHHHSS---SHHHHHHHHHHHHHHHH--SSS---HHHHHHHHHHHHHHHHHHH-HHHHHHHHHHHHHHIIIIITTSPPPHHHHHHHHHHHHHHHHHHHHHHH-GGGHHHHHHHS-GGG--S--SHHHHHHHHHHHHHHHT-----S--HHHHH------HHHHHHHHHHHHHHHHHHHHHHHHHH--S-HHHHHHHHT-HHHHHHHHHT-THHHHHHHHHHHHHHTTT-HHHHHHHHHHHHHH-SGGGGHHHHHHHHHHHTT-HHHHHHHHHHHHHHHHHHHHHHHHHTGGGT----TT-SSEESHHHHHHHHHHHH---HHHHHHHHHHHHHHHHHHHHHH-TT---S---HHHHHHHHHHHHHTTS-EEGGGGHHHHHHHHHHHHT---HHHHHHHHHHHH-S--HHHHHHTTTT-HHHIIIIIHHHHHHHHHHHHHHHHHHHHHHHHHHHHHHSS--